Protein AF-0000000086381232 (afdb_homodimer)

Radius of gyration: 24.89 Å; Cα contacts (8 Å, |Δi|>4): 580; chains: 2; bounding box: 50×66×78 Å

Foldseek 3Di:
DVVVVVLLVLLVVLLVLLLVLLVLPVVPPDPPPQVQQDDDPCLVDCPPPDDVVLLVLLVVLVVLDDALVVFDQVQQQVLLVVDDPVVVVLLLQLLLLQLVLLVLLLCLLVVPVLVRGRRNSVNSSSVSLSVVSVRSNVNSLVVLVSNPPDPVSSVLSNVCLVNPVLSVVLSVQLVCLSPDPPDDPLNSLSSSLLCLRQLVSLSLVVLVVCVVVVHRRSSNVSSVSSSVSSSSSSVSSSVSVVVVCVVVVVVVVPDDPDDPDPVSVVVVVVSNVSSPVD/DVVVVVLLVLLVVLLVLLLVLLVLPVVPPDPPPQPQQDDDPCLVDCPPPDDVVLLVLLVVLVVLDDALVVFDQVQQQVLLVVDDPVVVVLLLQLLLLQLVLLVLLLCLLVPPVLVRGRRNSVNSSSVSLSVVSVRSNVNSLVVLVSNPPDPVVSVLSNVCLVNPVLSVVLSVQLVCLSPDPPDDPLNSLSSSLLCLRQLVSVSLVVLVVCVVVVHRRSSNVSSVSSSVSSSSSSVSSSVSVVVVCVVVVVVVVPDDPDDPDPVSVVVVVVSNVSSPVD

Organism: Laticauda laticaudata (NCBI:txid8630)

Structure (mmCIF, N/CA/C/O backbone):
data_AF-0000000086381232-model_v1
#
loop_
_entity.id
_entity.type
_entity.pdbx_description
1 polymer 'Ribonucleotide reductase regulatory TP53 inducible subunit M2B'
#
loop_
_atom_site.group_PDB
_atom_site.id
_atom_site.type_symbol
_atom_site.label_atom_id
_atom_site.label_alt_id
_atom_site.label_comp_id
_atom_site.label_asym_id
_atom_site.label_entity_id
_atom_site.label_seq_id
_atom_site.pdbx_PDB_ins_code
_atom_site.Cartn_x
_atom_site.Cartn_y
_atom_site.Cartn_z
_atom_site.occupancy
_atom_site.B_iso_or_equiv
_atom_site.auth_seq_id
_atom_site.auth_comp_id
_atom_site.auth_asym_id
_atom_site.auth_atom_id
_atom_site.pdbx_PDB_model_num
ATOM 1 N N . MET A 1 1 ? -17.844 -5.867 -26.781 1 26.2 1 MET A N 1
ATOM 2 C CA . MET A 1 1 ? -16.859 -6.289 -27.781 1 26.2 1 MET A CA 1
ATOM 3 C C . MET A 1 1 ? -15.734 -5.273 -27.906 1 26.2 1 MET A C 1
ATOM 5 O O . MET A 1 1 ? -14.57 -5.645 -28.109 1 26.2 1 MET A O 1
ATOM 9 N N . TYR A 1 2 ? -16.125 -3.996 -28 1 29.3 2 TYR A N 1
ATOM 10 C CA . TYR A 1 2 ? -15.188 -2.906 -28.25 1 29.3 2 TYR A CA 1
ATOM 11 C C . TYR A 1 2 ? -14.242 -2.719 -27.062 1 29.3 2 TYR A C 1
ATOM 13 O O . TYR A 1 2 ? -13.117 -2.24 -27.234 1 29.3 2 TYR A O 1
ATOM 21 N N . TYR A 1 3 ? -14.719 -2.941 -25.922 1 28.91 3 TYR A N 1
ATOM 22 C CA . TYR A 1 3 ? -13.938 -2.707 -24.719 1 28.91 3 TYR A CA 1
ATOM 23 C C . TYR A 1 3 ? -12.891 -3.801 -24.516 1 28.91 3 TYR A C 1
ATOM 25 O O . TYR A 1 3 ? -11.914 -3.613 -23.797 1 28.91 3 TYR A O 1
ATOM 33 N N . LYS A 1 4 ? -13.133 -5.012 -25.062 1 36.75 4 LYS A N 1
ATOM 34 C CA . LYS A 1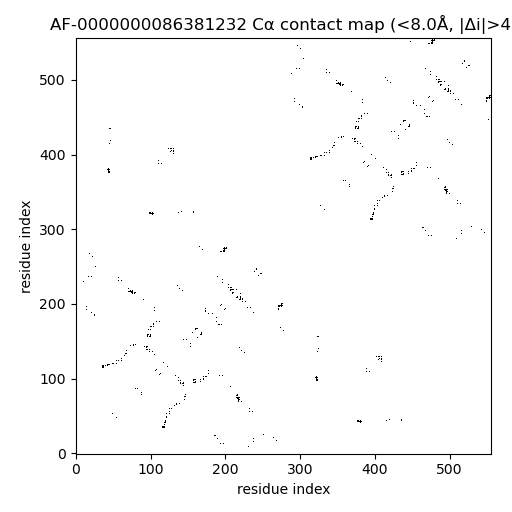 4 ? -12.297 -6.203 -24.953 1 36.75 4 LYS A CA 1
ATOM 35 C C . LYS A 1 4 ? -11.023 -6.062 -25.766 1 36.75 4 LYS A C 1
ATOM 37 O O . LYS A 1 4 ? -9.93 -6.406 -25.297 1 36.75 4 LYS A O 1
ATOM 42 N N . LYS A 1 5 ? -11.148 -5.781 -27.094 1 37.03 5 LYS A N 1
ATOM 43 C CA . LYS A 1 5 ? -10.062 -5.609 -28.047 1 37.03 5 LYS A CA 1
ATOM 44 C C . LYS A 1 5 ? -9.125 -4.484 -27.609 1 37.03 5 LYS A C 1
ATOM 46 O O . LYS A 1 5 ? -7.945 -4.477 -27.984 1 37.03 5 LYS A O 1
ATOM 51 N N . ALA A 1 6 ? -9.664 -3.59 -26.984 1 34.47 6 ALA A N 1
ATOM 52 C CA . ALA A 1 6 ? -8.898 -2.393 -26.641 1 34.47 6 ALA A CA 1
ATOM 53 C C . ALA A 1 6 ? -7.902 -2.682 -25.516 1 34.47 6 ALA A C 1
ATOM 55 O O . ALA A 1 6 ? -6.805 -2.115 -25.5 1 34.47 6 ALA A O 1
ATOM 56 N N . ARG A 1 7 ? -8.219 -3.613 -24.766 1 41.41 7 ARG A N 1
ATOM 57 C CA . ARG A 1 7 ? -7.363 -3.879 -23.609 1 41.41 7 ARG A CA 1
ATOM 58 C C . ARG A 1 7 ? -6.152 -4.719 -24.016 1 41.41 7 ARG A C 1
ATOM 60 O O . ARG A 1 7 ? -5.035 -4.461 -23.547 1 41.41 7 ARG A O 1
ATOM 67 N N . ALA A 1 8 ? -6.445 -5.746 -24.891 1 42.03 8 ALA A N 1
ATOM 68 C CA . ALA A 1 8 ? -5.309 -6.496 -25.422 1 42.03 8 ALA A CA 1
ATOM 69 C C . ALA A 1 8 ? -4.348 -5.582 -26.172 1 42.03 8 ALA A C 1
ATOM 71 O O . ALA A 1 8 ? -3.127 -5.742 -26.078 1 42.03 8 ALA A O 1
ATOM 72 N N . LYS A 1 9 ? -4.918 -4.637 -26.875 1 41.94 9 LYS A N 1
ATOM 73 C CA . LYS A 1 9 ? -4.129 -3.688 -27.656 1 41.94 9 LYS A CA 1
ATOM 74 C C . LYS A 1 9 ? -3.285 -2.797 -26.75 1 41.94 9 LYS A C 1
ATOM 76 O O . LYS A 1 9 ? -2.141 -2.475 -27.078 1 41.94 9 LYS A O 1
ATOM 81 N N . VAL A 1 10 ? -3.812 -2.586 -25.703 1 41.16 10 VAL A N 1
ATOM 82 C CA . VAL A 1 10 ? -3.064 -1.701 -24.812 1 41.16 10 VAL A CA 1
ATOM 83 C C . VAL A 1 10 ? -1.863 -2.445 -24.234 1 41.16 10 VAL A C 1
ATOM 85 O O . VAL A 1 10 ? -0.767 -1.889 -24.141 1 41.16 10 VAL A O 1
ATOM 88 N N . TYR A 1 11 ? -2.09 -3.693 -23.969 1 46.31 11 TYR A N 1
ATOM 89 C CA . TYR A 1 11 ? -0.969 -4.465 -23.438 1 46.31 11 TYR A CA 1
ATOM 90 C C . TYR A 1 11 ? 0.143 -4.586 -24.469 1 46.31 11 TYR A C 1
ATOM 92 O O . TYR A 1 11 ? 1.322 -4.422 -24.156 1 46.31 11 TYR A O 1
ATOM 100 N N . ILE A 1 12 ? -0.307 -4.906 -25.734 1 44.41 12 ILE A N 1
ATOM 101 C CA . ILE A 1 12 ? 0.681 -5.031 -26.797 1 44.41 12 ILE A CA 1
ATOM 102 C C . ILE A 1 12 ? 1.396 -3.699 -27 1 44.41 12 ILE A C 1
ATOM 104 O O . ILE A 1 12 ? 2.613 -3.664 -27.203 1 44.41 12 ILE A O 1
ATOM 108 N N . ARG A 1 13 ? 0.657 -2.742 -26.859 1 44.41 13 ARG A N 1
ATOM 109 C CA . ARG A 1 13 ? 1.272 -1.434 -27.047 1 44.41 13 ARG A CA 1
ATOM 110 C C . ARG A 1 13 ? 2.273 -1.127 -25.938 1 44.41 13 ARG A C 1
ATOM 112 O O . ARG A 1 13 ? 3.34 -0.564 -26.203 1 44.41 13 ARG A O 1
ATOM 119 N N . VAL A 1 14 ? 1.934 -1.546 -24.875 1 48.88 14 VAL A N 1
ATOM 120 C CA . VAL A 1 14 ? 2.828 -1.285 -23.75 1 48.88 14 VAL A CA 1
ATOM 121 C C . VAL A 1 14 ? 4.102 -2.113 -23.906 1 48.88 14 VAL A C 1
ATOM 123 O O . VAL A 1 14 ? 5.207 -1.617 -23.672 1 48.88 14 VAL A O 1
ATOM 126 N N . VAL A 1 15 ? 3.846 -3.318 -24.344 1 48.03 15 VAL A N 1
ATOM 127 C CA . VAL A 1 15 ? 4.996 -4.191 -24.562 1 48.03 15 VAL A CA 1
ATOM 128 C C . VAL A 1 15 ? 5.898 -3.602 -25.641 1 48.03 15 VAL A C 1
ATOM 130 O O . VAL A 1 15 ? 7.125 -3.58 -25.5 1 48.03 15 VAL A O 1
ATOM 133 N N . VAL A 1 16 ? 5.176 -3.125 -26.625 1 42.62 16 VAL A N 1
ATOM 134 C CA . VAL A 1 16 ? 5.918 -2.545 -27.734 1 42.62 16 VAL A CA 1
ATOM 135 C C . VAL A 1 16 ? 6.652 -1.29 -27.281 1 42.62 16 VAL A C 1
ATOM 137 O O . VAL A 1 16 ? 7.816 -1.081 -27.625 1 42.62 16 VAL A O 1
ATOM 140 N N . LEU A 1 17 ? 6.008 -0.563 -26.578 1 45.69 17 LEU A N 1
ATOM 141 C CA . LEU A 1 17 ? 6.621 0.667 -26.078 1 45.69 17 LEU A CA 1
ATOM 142 C C . LEU A 1 17 ? 7.781 0.358 -25.141 1 45.69 17 LEU A C 1
ATOM 144 O O . LEU A 1 17 ? 8.805 1.042 -25.172 1 45.69 17 LEU A O 1
ATOM 148 N N . LEU A 1 18 ? 7.547 -0.542 -24.391 1 50.38 18 LEU A N 1
ATOM 149 C CA . LEU A 1 18 ? 8.625 -0.96 -23.5 1 50.38 18 LEU A CA 1
ATOM 150 C C . LEU A 1 18 ? 9.836 -1.427 -24.297 1 50.38 18 LEU A C 1
ATOM 152 O O . LEU A 1 18 ? 10.977 -1.113 -23.938 1 50.38 18 LEU A O 1
ATOM 156 N N . LEU A 1 19 ? 9.477 -2.141 -25.297 1 45.72 19 LEU A N 1
ATOM 157 C CA . LEU A 1 19 ? 10.531 -2.662 -26.141 1 45.72 19 LEU A CA 1
ATOM 158 C C . LEU A 1 19 ? 11.281 -1.528 -26.844 1 45.72 19 LEU A C 1
ATOM 160 O O . LEU A 1 19 ? 12.508 -1.571 -26.969 1 45.72 19 LEU A O 1
ATOM 164 N N . LEU A 1 20 ? 10.547 -0.613 -27.094 1 43.09 20 LEU A N 1
ATOM 165 C CA . LEU A 1 20 ? 11.141 0.545 -27.75 1 43.09 20 LEU A CA 1
ATOM 166 C C . LEU A 1 20 ? 11.969 1.365 -26.766 1 43.09 20 LEU A C 1
ATOM 168 O O . LEU A 1 20 ? 13.023 1.894 -27.125 1 43.09 20 LEU A O 1
ATOM 172 N N . SER A 1 21 ? 11.531 1.406 -25.594 1 45.44 21 SER A N 1
ATOM 173 C CA . SER A 1 21 ? 12.227 2.184 -24.578 1 45.44 21 SER A CA 1
ATOM 174 C C . SER A 1 21 ? 13.516 1.494 -24.156 1 45.44 21 SER A C 1
ATOM 176 O O . SER A 1 21 ? 14.516 2.156 -23.859 1 45.44 21 SER A O 1
ATOM 178 N N . PHE A 1 22 ? 13.461 0.247 -24.016 1 45.16 22 PHE A N 1
ATOM 179 C CA . PHE A 1 22 ? 14.648 -0.513 -23.656 1 45.16 22 PHE A CA 1
ATOM 180 C C . PHE A 1 22 ? 15.781 -0.251 -24.641 1 45.16 22 PHE A C 1
ATOM 182 O O . PHE A 1 22 ? 16.953 -0.173 -24.25 1 45.16 22 PHE A O 1
ATOM 189 N N . SER A 1 23 ? 15.523 -0.19 -25.766 1 40.28 23 SER A N 1
ATOM 190 C CA . SER A 1 23 ? 16.531 0.127 -26.781 1 40.28 23 SER A CA 1
ATOM 191 C C . SER A 1 23 ? 17.172 1.488 -26.516 1 40.28 23 SER A C 1
ATOM 193 O O . SER A 1 23 ? 18.328 1.711 -26.859 1 40.28 23 SER A O 1
ATOM 195 N N . ALA A 1 24 ? 16.5 2.248 -25.844 1 40.91 24 ALA A N 1
ATOM 196 C CA . ALA A 1 24 ? 16.969 3.602 -25.562 1 40.91 24 ALA A CA 1
ATOM 197 C C . ALA A 1 24 ? 17.844 3.639 -24.312 1 40.91 24 ALA A C 1
ATOM 199 O O . ALA A 1 24 ? 18.672 4.527 -24.156 1 40.91 24 ALA A O 1
ATOM 200 N N . LEU A 1 25 ? 17.75 2.771 -23.438 1 40.91 25 LEU A N 1
ATOM 201 C CA . LEU A 1 25 ? 18.422 2.766 -22.156 1 40.91 25 LEU A CA 1
ATOM 202 C C . LEU A 1 25 ? 19.922 2.512 -22.328 1 40.91 25 LEU A C 1
ATOM 204 O O . LEU A 1 25 ? 20.734 2.961 -21.516 1 40.91 25 LEU A O 1
ATOM 208 N N . HIS A 1 26 ? 20.469 1.768 -23.141 1 37.25 26 HIS A N 1
ATOM 209 C CA . HIS A 1 26 ? 21.875 1.374 -23.125 1 37.25 26 HIS A CA 1
ATOM 210 C C . HIS A 1 26 ? 22.781 2.58 -23.328 1 37.25 26 HIS A C 1
ATOM 212 O O . HIS A 1 26 ? 24 2.461 -23.234 1 37.25 26 HIS A O 1
ATOM 218 N N . THR A 1 27 ? 22.406 3.602 -23.953 1 35.31 27 THR A N 1
ATOM 219 C CA . THR A 1 27 ? 23.406 4.656 -24.078 1 35.31 27 THR A CA 1
ATOM 220 C C . THR A 1 27 ? 23.484 5.488 -22.797 1 35.31 27 THR A C 1
ATOM 222 O O . THR A 1 27 ? 23.047 6.645 -22.781 1 35.31 27 THR A O 1
ATOM 225 N N . PHE A 1 28 ? 23.156 4.902 -21.766 1 36.25 28 PHE A N 1
ATOM 226 C CA . PHE A 1 28 ? 23.281 5.594 -20.484 1 36.25 28 PHE A CA 1
ATOM 227 C C . PHE A 1 28 ? 24.734 6 -20.234 1 36.25 28 PHE A C 1
ATOM 229 O O . PHE A 1 28 ? 25.578 5.156 -19.922 1 36.25 28 PHE A O 1
ATOM 236 N N . SER A 1 29 ? 25.266 6.91 -21.031 1 34.28 29 SER A N 1
ATOM 237 C CA . SER A 1 29 ? 26.547 7.461 -20.594 1 34.28 29 SER A CA 1
ATOM 238 C C . SER A 1 29 ? 26.547 7.734 -19.094 1 34.28 29 SER A C 1
ATOM 240 O O . SER A 1 29 ? 25.906 7.02 -18.328 1 34.28 29 SER A O 1
ATOM 242 N N . GLU A 1 30 ? 27.031 9.141 -18.797 1 36 30 GLU A N 1
ATOM 243 C CA . GLU A 1 30 ? 27.531 9.648 -17.531 1 36 30 GLU A CA 1
ATOM 244 C C . GLU A 1 30 ? 26.453 9.594 -16.438 1 36 30 GLU A C 1
ATOM 246 O O . GLU A 1 30 ? 25.281 9.867 -16.719 1 36 30 GLU A O 1
ATOM 251 N N . PRO A 1 31 ? 26.672 8.914 -15.305 1 38.03 31 PRO A N 1
ATOM 252 C CA . PRO A 1 31 ? 25.844 8.789 -14.102 1 38.03 31 PRO A CA 1
ATOM 253 C C . PRO A 1 31 ? 25.125 10.086 -13.742 1 38.03 31 PRO A C 1
ATOM 255 O O . PRO A 1 31 ? 25.703 10.961 -13.086 1 38.03 31 PRO A O 1
ATOM 258 N N . LYS A 1 32 ? 24.703 10.867 -14.688 1 39.59 32 LYS A N 1
ATOM 259 C CA . LYS A 1 32 ? 23.984 12.016 -14.117 1 39.59 32 LYS A CA 1
ATOM 260 C C . LYS A 1 32 ? 22.938 11.562 -13.109 1 39.59 32 LYS A C 1
ATOM 262 O O . LYS A 1 32 ? 22.328 10.508 -13.281 1 39.59 32 LYS A O 1
ATOM 267 N N . VAL A 1 33 ? 23.047 12.047 -11.984 1 45.72 33 VAL A N 1
ATOM 268 C CA . VAL A 1 33 ? 22.172 11.789 -10.836 1 45.72 33 VAL A CA 1
ATOM 269 C C . VAL A 1 33 ? 20.719 11.773 -11.281 1 45.72 33 VAL A C 1
ATOM 271 O O . VAL A 1 33 ? 20.234 12.742 -11.875 1 45.72 33 VAL A O 1
ATOM 274 N N . GLU A 1 34 ? 20.156 10.672 -11.594 1 54.16 34 GLU A N 1
ATOM 275 C CA . GLU A 1 34 ? 18.766 10.492 -11.961 1 54.16 34 GLU A CA 1
ATOM 276 C C . GLU A 1 34 ? 17.844 11.359 -11.102 1 54.16 34 GLU A C 1
ATOM 278 O O . GLU A 1 34 ? 17.906 11.297 -9.867 1 54.16 34 GLU A O 1
ATOM 283 N N . PRO A 1 35 ? 17.328 12.461 -11.688 1 48.72 35 PRO A N 1
ATOM 284 C CA . PRO A 1 35 ? 16.5 13.406 -10.93 1 48.72 35 PRO A CA 1
ATOM 285 C C . PRO A 1 35 ? 15.602 12.719 -9.906 1 48.72 35 PRO A C 1
ATOM 287 O O . PRO A 1 35 ? 15.336 13.281 -8.836 1 48.72 35 PRO A O 1
ATOM 290 N N . LEU A 1 36 ? 15.242 11.5 -10.195 1 53.53 36 LEU A N 1
ATOM 291 C CA . LEU A 1 36 ? 14.297 10.812 -9.328 1 53.53 36 LEU A CA 1
ATOM 292 C C . LEU A 1 36 ? 14.953 10.414 -8.016 1 53.53 36 LEU A C 1
ATOM 294 O O . LEU A 1 36 ? 14.266 10.141 -7.027 1 53.53 36 LEU A O 1
ATOM 298 N N . LEU A 1 37 ? 16.281 10.555 -8.109 1 56.38 37 LEU A N 1
ATOM 299 C CA . LEU A 1 37 ? 17.016 10.039 -6.957 1 56.38 37 LEU A CA 1
ATOM 300 C C . LEU A 1 37 ? 17.625 11.188 -6.145 1 56.38 37 LEU A C 1
ATOM 302 O O . LEU A 1 37 ? 18.203 10.961 -5.086 1 56.38 37 LEU A O 1
ATOM 306 N N . ARG A 1 38 ? 17.344 12.438 -6.59 1 54.09 38 ARG A N 1
ATOM 307 C CA . ARG A 1 38 ? 17.938 13.578 -5.898 1 54.09 38 ARG A CA 1
ATOM 308 C C . ARG A 1 38 ? 17.312 13.781 -4.527 1 54.09 38 ARG A C 1
ATOM 310 O O . ARG A 1 38 ? 16.094 13.672 -4.375 1 54.09 38 ARG A O 1
ATOM 317 N N . LYS A 1 39 ? 18.266 13.961 -3.541 1 60.78 39 LYS A N 1
ATOM 318 C CA . LYS A 1 39 ? 17.797 14.195 -2.18 1 60.78 39 LYS A CA 1
ATOM 319 C C . LYS A 1 39 ? 16.797 15.352 -2.135 1 60.78 39 LYS A C 1
ATOM 321 O O . LYS A 1 39 ? 17 16.391 -2.764 1 60.78 39 LYS A O 1
ATOM 326 N N . ASN A 1 40 ? 15.617 15.148 -1.729 1 62.5 40 ASN A N 1
ATOM 327 C CA . ASN A 1 40 ? 14.547 16.125 -1.562 1 62.5 40 ASN A CA 1
ATOM 328 C C . ASN A 1 40 ? 14.102 16.234 -0.105 1 62.5 40 ASN A C 1
ATOM 330 O O . ASN A 1 40 ? 13.352 15.383 0.384 1 62.5 40 ASN A O 1
ATOM 334 N N . PRO A 1 41 ? 14.734 17.234 0.523 1 62.19 41 PRO A N 1
ATOM 335 C CA . PRO A 1 41 ? 14.352 17.375 1.931 1 62.19 41 PRO A CA 1
ATOM 336 C C . PRO A 1 41 ? 12.852 17.562 2.119 1 62.19 41 PRO A C 1
ATOM 338 O O . PRO A 1 41 ? 12.336 17.391 3.227 1 62.19 41 PRO A O 1
ATOM 341 N N . HIS A 1 42 ? 12.211 17.891 1.059 1 64.19 42 HIS A N 1
ATOM 342 C CA . HIS A 1 42 ? 10.781 18.141 1.146 1 64.19 42 HIS A CA 1
ATOM 343 C C . HIS A 1 42 ? 9.977 16.922 0.733 1 64.19 42 HIS A C 1
ATOM 345 O O . HIS A 1 42 ? 8.781 17.031 0.43 1 64.19 42 HIS A O 1
ATOM 351 N N . ARG A 1 43 ? 10.648 15.875 0.783 1 60.59 43 ARG A N 1
ATOM 352 C CA . ARG A 1 43 ? 10.016 14.672 0.239 1 60.59 43 ARG A CA 1
ATOM 353 C C . ARG A 1 43 ? 8.961 14.125 1.195 1 60.59 43 ARG A C 1
ATOM 355 O O . ARG A 1 43 ? 8.203 13.227 0.84 1 60.59 43 ARG A O 1
ATOM 362 N N . PHE A 1 44 ? 8.867 14.789 2.281 1 68.62 44 PHE A N 1
ATOM 363 C CA . PHE A 1 44 ? 7.98 14.219 3.287 1 68.62 44 PHE A CA 1
ATOM 364 C C . PHE A 1 44 ? 6.582 14.812 3.182 1 68.62 44 PHE A C 1
ATOM 366 O O . PHE A 1 44 ? 5.652 14.359 3.85 1 68.62 44 PHE A O 1
ATOM 373 N N . VAL A 1 45 ? 6.547 15.789 2.268 1 77.31 45 VAL A N 1
ATOM 374 C CA . VAL A 1 45 ? 5.234 16.391 2.059 1 77.31 45 VAL A CA 1
ATOM 375 C C . VAL A 1 45 ? 4.82 16.234 0.599 1 77.31 45 VAL A C 1
ATOM 377 O O . VAL A 1 45 ? 5.652 16.328 -0.305 1 77.31 45 VAL A O 1
ATOM 380 N N . ILE A 1 46 ? 3.594 16.047 0.344 1 83.06 46 ILE A N 1
ATOM 381 C CA . ILE A 1 46 ? 3.119 15.688 -0.987 1 83.06 46 ILE A CA 1
ATOM 382 C C . ILE A 1 46 ? 2.883 16.953 -1.814 1 83.06 46 ILE A C 1
ATOM 384 O O . ILE A 1 46 ? 3.219 16.984 -3 1 83.06 46 ILE A O 1
ATOM 388 N N . PHE A 1 47 ? 2.383 17.969 -1.136 1 85.69 47 PHE A N 1
ATOM 389 C CA . PHE A 1 47 ? 2.088 19.172 -1.896 1 85.69 47 PHE A CA 1
ATOM 390 C C . PHE A 1 47 ? 3.229 20.172 -1.778 1 85.69 47 PHE A C 1
ATOM 392 O O . PHE A 1 47 ? 3.867 20.281 -0.728 1 85.69 47 PHE A O 1
ATOM 399 N N . PRO A 1 48 ? 3.49 20.875 -2.799 1 85.81 48 PRO A N 1
ATOM 400 C CA . PRO A 1 48 ? 2.768 20.906 -4.07 1 85.81 48 PRO A CA 1
ATOM 401 C C . PRO A 1 48 ? 3.18 19.781 -5.012 1 85.81 48 PRO A C 1
ATOM 403 O O . PRO A 1 48 ? 4.324 19.328 -4.969 1 85.81 48 PRO A O 1
ATOM 406 N N . ILE A 1 49 ? 2.232 19.453 -5.859 1 87.31 49 ILE A N 1
ATOM 407 C CA . ILE A 1 49 ? 2.5 18.422 -6.863 1 87.31 49 ILE A CA 1
ATOM 408 C C . ILE A 1 49 ? 3.451 18.969 -7.922 1 87.31 49 ILE A C 1
ATOM 410 O O . ILE A 1 49 ? 3.199 20.031 -8.508 1 87.31 49 ILE A O 1
ATOM 414 N N . GLN A 1 50 ? 4.496 18.25 -8.195 1 83.38 50 GLN A N 1
ATOM 415 C CA . GLN A 1 50 ? 5.512 18.672 -9.164 1 83.38 50 GLN A CA 1
ATOM 416 C C . GLN A 1 50 ? 5.348 17.922 -10.484 1 83.38 50 GLN A C 1
ATOM 418 O O . GLN A 1 50 ? 5.672 18.469 -11.547 1 83.38 50 GLN A O 1
ATOM 423 N N . TYR A 1 51 ? 4.906 16.734 -10.508 1 84.38 51 TYR A N 1
ATOM 424 C CA . TYR A 1 51 ? 4.719 15.891 -11.688 1 84.38 51 TYR A CA 1
ATOM 425 C C . TYR A 1 51 ? 3.262 15.469 -11.828 1 84.38 51 TYR A C 1
ATOM 427 O O . TYR A 1 51 ? 2.9 14.336 -11.492 1 84.38 51 TYR A O 1
ATOM 435 N N . PRO A 1 52 ? 2.453 16.297 -12.438 1 87.56 52 PRO A N 1
ATOM 436 C CA . PRO A 1 52 ? 1.006 16.078 -12.492 1 87.56 52 PRO A CA 1
ATOM 437 C C . PRO A 1 52 ? 0.64 14.789 -13.234 1 87.56 52 PRO A C 1
ATOM 439 O O . PRO A 1 52 ? -0.367 14.156 -12.906 1 87.56 52 PRO A O 1
ATOM 442 N N . ASP A 1 53 ? 1.452 14.414 -14.219 1 81.94 53 ASP A N 1
ATOM 443 C CA . ASP A 1 53 ? 1.144 13.203 -14.969 1 81.94 53 ASP A CA 1
ATOM 444 C C . ASP A 1 53 ? 1.302 11.961 -14.094 1 81.94 53 ASP A C 1
ATOM 446 O O . ASP A 1 53 ? 0.465 11.055 -14.133 1 81.94 53 ASP A O 1
ATOM 450 N N . ILE A 1 54 ? 2.371 11.938 -13.289 1 85.19 54 ILE A N 1
ATOM 451 C CA . ILE A 1 54 ? 2.586 10.82 -12.375 1 85.19 54 ILE A CA 1
ATOM 452 C C . ILE A 1 54 ? 1.488 10.797 -11.312 1 85.19 54 ILE A C 1
ATOM 454 O O . ILE A 1 54 ? 0.997 9.734 -10.938 1 85.19 54 ILE A O 1
ATOM 458 N N . TRP A 1 55 ? 1.144 11.953 -10.945 1 90.62 55 TRP A N 1
ATOM 459 C CA . TRP A 1 55 ? 0.086 12.055 -9.945 1 90.62 55 TRP A CA 1
ATOM 460 C C . TRP A 1 55 ? -1.23 11.508 -10.484 1 90.62 55 TRP A C 1
ATOM 462 O O . TRP A 1 55 ? -1.938 10.773 -9.789 1 90.62 55 TRP A O 1
ATOM 472 N N . LYS A 1 56 ? -1.543 11.844 -11.68 1 89.12 56 LYS A N 1
ATOM 473 C CA . LYS A 1 56 ? -2.754 11.344 -12.32 1 89.12 56 LYS A CA 1
ATOM 474 C C . LYS A 1 56 ? -2.746 9.82 -12.383 1 89.12 56 LYS A C 1
ATOM 476 O O . LYS A 1 56 ? -3.771 9.18 -12.148 1 89.12 56 LYS A O 1
ATOM 481 N N . MET A 1 57 ? -1.608 9.281 -12.719 1 86.62 57 MET A N 1
ATOM 482 C CA . MET A 1 57 ? -1.479 7.828 -12.781 1 86.62 57 MET A CA 1
ATOM 483 C C . MET A 1 57 ? -1.71 7.203 -11.406 1 86.62 57 MET A C 1
ATOM 485 O O . MET A 1 57 ? -2.379 6.176 -11.297 1 86.62 57 MET A O 1
ATOM 489 N N . TYR A 1 58 ? -1.141 7.863 -10.469 1 92.31 58 TYR A N 1
ATOM 490 C CA . TYR A 1 58 ? -1.332 7.398 -9.102 1 92.31 58 TYR A CA 1
ATOM 491 C C . TYR A 1 58 ? -2.809 7.395 -8.727 1 92.31 58 TYR A C 1
ATOM 493 O O . TYR A 1 58 ? -3.326 6.395 -8.219 1 92.31 58 TYR A O 1
ATOM 501 N N . LYS A 1 59 ? -3.461 8.445 -9.016 1 94.5 59 LYS A N 1
ATOM 502 C CA . LYS A 1 59 ? -4.867 8.586 -8.641 1 94.5 59 LYS A CA 1
ATOM 503 C C . LYS A 1 59 ? -5.734 7.59 -9.406 1 94.5 59 LYS A C 1
ATOM 505 O O . LYS A 1 59 ? -6.711 7.066 -8.867 1 94.5 59 LYS A O 1
ATOM 510 N N . GLN A 1 60 ? -5.43 7.324 -10.586 1 89.94 60 GLN A N 1
ATOM 511 C CA . GLN A 1 60 ? -6.152 6.324 -11.367 1 89.94 60 GLN A CA 1
ATOM 512 C C . GLN A 1 60 ? -5.957 4.926 -10.789 1 89.94 60 GLN A C 1
ATOM 514 O O . GLN A 1 60 ? -6.906 4.145 -10.711 1 89.94 60 GLN A O 1
ATOM 519 N N . ALA A 1 61 ? -4.742 4.621 -10.422 1 91.94 61 ALA A N 1
ATOM 520 C CA . ALA A 1 61 ? -4.461 3.334 -9.797 1 91.94 61 ALA A CA 1
ATOM 521 C C . ALA A 1 61 ? -5.223 3.18 -8.484 1 91.94 61 ALA A C 1
ATOM 523 O O . ALA A 1 61 ? -5.836 2.139 -8.234 1 91.94 61 ALA A O 1
ATOM 524 N N . GLN A 1 62 ? -5.18 4.227 -7.719 1 94.88 62 GLN A N 1
ATOM 525 C CA . GLN A 1 62 ? -5.855 4.219 -6.426 1 94.88 62 GLN A CA 1
ATOM 526 C C . GLN A 1 62 ? -7.355 3.992 -6.59 1 94.88 62 GLN A C 1
ATOM 528 O O . GLN A 1 62 ? -7.965 3.256 -5.812 1 94.88 62 GLN A O 1
ATOM 533 N N . ALA A 1 63 ? -7.961 4.574 -7.594 1 92.94 63 ALA A N 1
ATOM 534 C CA . ALA A 1 63 ? -9.398 4.488 -7.84 1 92.94 63 ALA A CA 1
ATOM 535 C C . ALA A 1 63 ? -9.797 3.086 -8.289 1 92.94 63 ALA A C 1
ATOM 537 O O . ALA A 1 63 ? -10.969 2.723 -8.25 1 92.94 63 ALA A O 1
ATOM 538 N N . SER A 1 64 ? -8.828 2.312 -8.688 1 90.31 64 SER A N 1
ATOM 539 C CA . SER A 1 64 ? -9.109 0.975 -9.195 1 90.31 64 SER A CA 1
ATOM 540 C C . SER A 1 64 ? -8.844 -0.09 -8.141 1 90.31 64 SER A C 1
ATOM 542 O O . SER A 1 64 ? -8.742 -1.277 -8.453 1 90.31 64 SER A O 1
ATOM 544 N N . PHE A 1 65 ? -8.734 0.35 -6.93 1 95.12 65 PHE A N 1
ATOM 545 C CA . PHE A 1 65 ? -8.469 -0.574 -5.832 1 95.12 65 PHE A CA 1
ATOM 546 C C . PHE A 1 65 ? -9.523 -1.674 -5.785 1 95.12 65 PHE A C 1
ATOM 548 O O . PHE A 1 65 ? -10.703 -1.417 -6.012 1 95.12 65 PHE A O 1
ATOM 555 N N . TRP A 1 66 ? -9.133 -2.895 -5.562 1 96.69 66 TRP A N 1
ATOM 556 C CA . TRP A 1 66 ? -10.016 -4.043 -5.398 1 96.69 66 TRP A CA 1
ATOM 557 C C . TRP A 1 66 ? -9.438 -5.039 -4.402 1 96.69 66 TRP A C 1
ATOM 559 O O . TRP A 1 66 ? -8.273 -4.926 -4.004 1 96.69 66 TRP A O 1
ATOM 569 N N . THR A 1 67 ? -10.266 -5.906 -3.84 1 96.88 67 THR A N 1
ATOM 570 C CA . THR A 1 67 ? -9.852 -6.977 -2.941 1 96.88 67 THR A CA 1
ATOM 571 C C . THR A 1 67 ? -10.359 -8.328 -3.441 1 96.88 67 THR A C 1
ATOM 573 O O . THR A 1 67 ? -11.195 -8.383 -4.348 1 96.88 67 THR A O 1
ATOM 576 N N . VAL A 1 68 ? -9.82 -9.391 -2.893 1 97.38 68 VAL A N 1
ATOM 577 C CA . VAL A 1 68 ? -10.125 -10.734 -3.381 1 97.38 68 VAL A CA 1
ATOM 578 C C . VAL A 1 68 ? -11.586 -11.07 -3.086 1 97.38 68 VAL A C 1
ATOM 580 O O . VAL A 1 68 ? -12.188 -11.906 -3.764 1 97.38 68 VAL A O 1
ATOM 583 N N . GLU A 1 69 ? -12.188 -10.406 -2.105 1 95.25 69 GLU A N 1
ATOM 584 C CA . GLU A 1 69 ? -13.57 -10.664 -1.712 1 95.25 69 GLU A CA 1
ATOM 585 C C . GLU A 1 69 ? -14.547 -10.273 -2.82 1 95.25 69 GLU A C 1
ATOM 587 O O . GLU A 1 69 ? -15.695 -10.711 -2.826 1 95.25 69 GLU A O 1
ATOM 592 N N . GLU A 1 70 ? -14.102 -9.469 -3.752 1 95.62 70 GLU A N 1
ATOM 593 C CA . GLU A 1 70 ? -14.938 -9.023 -4.859 1 95.62 70 GLU A CA 1
ATOM 594 C C . GLU A 1 70 ? -15.031 -10.094 -5.945 1 95.62 70 GLU A C 1
ATOM 596 O O . GLU A 1 70 ? -15.844 -9.984 -6.863 1 95.62 70 GLU A O 1
ATOM 601 N N . VAL A 1 71 ? -14.258 -11.172 -5.898 1 97.31 71 VAL A N 1
ATOM 602 C CA . VAL A 1 71 ? -14.211 -12.219 -6.91 1 97.31 71 VAL A CA 1
ATOM 603 C C . VAL A 1 71 ? -14.961 -13.453 -6.41 1 97.31 71 VAL A C 1
ATOM 605 O O . VAL A 1 71 ? -14.57 -14.062 -5.414 1 97.31 71 VAL A O 1
ATOM 608 N N . ASP A 1 72 ? -15.992 -13.82 -7.09 1 97.25 72 ASP A N 1
ATOM 609 C CA . ASP A 1 72 ? -16.766 -15.008 -6.762 1 97.25 72 ASP A CA 1
ATOM 610 C C . ASP A 1 72 ? -16.219 -16.234 -7.48 1 97.25 72 ASP A C 1
ATOM 612 O O . ASP A 1 72 ? -16.203 -16.281 -8.711 1 97.25 72 ASP A O 1
ATOM 616 N N . LEU A 1 73 ? -15.844 -17.25 -6.711 1 97.25 73 LEU A N 1
ATOM 617 C CA . LEU A 1 73 ? -15.234 -18.438 -7.297 1 97.25 73 LEU A CA 1
ATOM 618 C C . LEU A 1 73 ? -16.188 -19.625 -7.27 1 97.25 73 LEU A C 1
ATOM 620 O O . LEU A 1 73 ? -15.82 -20.734 -7.637 1 97.25 73 LEU A O 1
ATOM 624 N N . SER A 1 74 ? -17.422 -19.375 -6.922 1 95.88 74 SER A N 1
ATOM 625 C CA . SER A 1 74 ? -18.375 -20.469 -6.754 1 95.88 74 SER A CA 1
ATOM 626 C C . SER A 1 74 ? -18.594 -21.219 -8.062 1 95.88 74 SER A C 1
ATOM 628 O O . SER A 1 74 ? -18.562 -22.453 -8.086 1 95.88 74 SER A O 1
ATOM 630 N N . LYS A 1 75 ? -18.797 -20.578 -9.109 1 96.44 75 LYS A N 1
ATOM 631 C CA . LYS A 1 75 ? -19.016 -21.219 -10.414 1 96.44 75 LYS A CA 1
ATOM 632 C C . LYS A 1 75 ? -17.719 -21.844 -10.938 1 96.44 75 LYS A C 1
ATOM 634 O O . LYS A 1 75 ? -17.766 -22.797 -11.711 1 96.44 75 LYS A O 1
ATOM 639 N N . ASP A 1 76 ? -16.594 -21.297 -10.562 1 97.88 76 ASP A N 1
ATOM 640 C CA . ASP A 1 76 ? -15.312 -21.797 -11.023 1 97.88 76 ASP A CA 1
ATOM 641 C C . ASP A 1 76 ? -15.094 -23.25 -10.578 1 97.88 76 ASP A C 1
ATOM 643 O O . ASP A 1 76 ? -14.492 -24.047 -11.305 1 97.88 76 ASP A O 1
ATOM 647 N N . VAL A 1 77 ? -15.531 -23.516 -9.398 1 96.62 77 VAL A N 1
ATOM 648 C CA . VAL A 1 77 ? -15.352 -24.875 -8.875 1 96.62 77 VAL A CA 1
ATOM 649 C C . VAL A 1 77 ? -16.078 -25.875 -9.766 1 96.62 77 VAL A C 1
ATOM 651 O O . VAL A 1 77 ? -15.547 -26.953 -10.055 1 96.62 77 VAL A O 1
ATOM 654 N N . ILE A 1 78 ? -17.234 -25.516 -10.188 1 96.5 78 ILE A N 1
ATOM 655 C CA . ILE A 1 78 ? -18.016 -26.375 -11.062 1 96.5 78 ILE A CA 1
ATOM 656 C C . ILE A 1 78 ? -17.297 -26.531 -12.406 1 96.5 78 ILE A C 1
ATOM 658 O O . ILE A 1 78 ? -17.125 -27.656 -12.906 1 96.5 78 ILE A O 1
ATOM 662 N N . HIS A 1 79 ? -16.875 -25.438 -12.961 1 97.06 79 HIS A N 1
ATOM 663 C CA . HIS A 1 79 ? -16.156 -25.484 -14.234 1 97.06 79 HIS A CA 1
ATOM 664 C C . HIS A 1 79 ? -14.867 -26.297 -14.117 1 97.06 79 HIS A C 1
ATOM 666 O O . HIS A 1 79 ? -14.547 -27.094 -15 1 97.06 79 HIS A O 1
ATOM 672 N N . TRP A 1 80 ? -14.117 -26.078 -13.055 1 97.19 80 TRP A N 1
ATOM 673 C CA . TRP A 1 80 ? -12.836 -26.75 -12.82 1 97.19 80 TRP A CA 1
ATOM 674 C C . TRP A 1 80 ? -12.992 -28.266 -12.852 1 97.19 80 TRP A C 1
ATOM 676 O O . TRP A 1 80 ? -12.195 -28.969 -13.477 1 97.19 80 TRP A O 1
ATOM 686 N N . ASN A 1 81 ? -14.055 -28.719 -12.25 1 96.12 81 ASN A N 1
ATOM 687 C CA . ASN A 1 81 ? -14.289 -30.156 -12.172 1 96.12 81 ASN A CA 1
ATOM 688 C C . ASN A 1 81 ? -14.602 -30.734 -13.547 1 96.12 81 ASN A C 1
ATOM 690 O O . ASN A 1 81 ? -14.406 -31.938 -13.766 1 96.12 81 ASN A O 1
ATOM 694 N N . ASN A 1 82 ? -15.008 -29.891 -14.438 1 95.69 82 ASN A N 1
ATOM 695 C CA . ASN A 1 82 ? -15.406 -30.375 -15.75 1 95.69 82 ASN A CA 1
ATOM 696 C C . ASN A 1 82 ? -14.32 -30.141 -16.797 1 95.69 82 ASN A C 1
ATOM 698 O O . ASN A 1 82 ? -14.461 -30.547 -17.953 1 95.69 82 ASN A O 1
ATOM 702 N N . LEU A 1 83 ? -13.242 -29.516 -16.406 1 94.75 83 LEU A N 1
ATOM 703 C CA . LEU A 1 83 ? -12.148 -29.266 -17.328 1 94.75 83 LEU A CA 1
ATOM 704 C C . LEU A 1 83 ? -11.391 -30.562 -17.641 1 94.75 83 LEU A C 1
ATOM 706 O O . LEU A 1 83 ? -11.375 -31.484 -16.828 1 94.75 83 LEU A O 1
ATOM 710 N N . LYS A 1 84 ? -10.773 -30.547 -18.828 1 92.81 84 LYS A N 1
ATOM 711 C CA . LYS A 1 84 ? -9.883 -31.641 -19.188 1 92.81 84 LYS A CA 1
ATOM 712 C C . LYS A 1 84 ? -8.609 -31.609 -18.359 1 92.81 84 LYS A C 1
ATOM 714 O O . LYS A 1 84 ? -8.18 -30.547 -17.922 1 92.81 84 LYS A O 1
ATOM 719 N N . PRO A 1 85 ? -7.98 -32.781 -18.172 1 92.44 85 PRO A N 1
ATOM 720 C CA . PRO A 1 85 ? -6.754 -32.844 -17.375 1 92.44 85 PRO A CA 1
ATOM 721 C C . PRO A 1 85 ? -5.66 -31.922 -17.906 1 92.44 85 PRO A C 1
ATOM 723 O O . PRO A 1 85 ? -4.926 -31.297 -17.141 1 92.44 85 PRO A O 1
ATOM 726 N N . GLU A 1 86 ? -5.621 -31.781 -19.203 1 89.94 86 GLU A N 1
ATOM 727 C CA . GLU A 1 86 ? -4.605 -30.938 -19.812 1 89.94 86 GLU A CA 1
ATOM 728 C C . GLU A 1 86 ? -4.867 -29.469 -19.516 1 89.94 86 GLU A C 1
ATOM 730 O O . GLU A 1 86 ? -3.93 -28.688 -19.312 1 89.94 86 GLU A O 1
ATOM 735 N N . GLU A 1 87 ? -6.148 -29.078 -19.422 1 90 87 GLU A N 1
ATOM 736 C CA . GLU A 1 87 ? -6.516 -27.703 -19.109 1 90 87 GLU A CA 1
ATOM 737 C C . GLU A 1 87 ? -6.215 -27.375 -17.656 1 90 87 GLU A C 1
ATOM 739 O O . GLU A 1 87 ? -5.719 -26.297 -17.344 1 90 87 GLU A O 1
ATOM 744 N N . LYS A 1 88 ? -6.492 -28.359 -16.828 1 93.12 88 LYS A N 1
ATOM 745 C CA . LYS A 1 88 ? -6.188 -28.188 -15.406 1 93.12 88 LYS A CA 1
ATOM 746 C C . LYS A 1 88 ? -4.688 -28.031 -15.18 1 93.12 88 LYS A C 1
ATOM 748 O O . LYS A 1 88 ? -4.266 -27.172 -14.391 1 93.12 88 LYS A O 1
ATOM 753 N N . TYR A 1 89 ? -3.988 -28.859 -15.891 1 90.25 89 TYR A N 1
ATOM 754 C CA . TYR A 1 89 ? -2.533 -28.781 -15.805 1 90.25 89 TYR A CA 1
ATOM 755 C C . TYR A 1 89 ? -2.029 -27.422 -16.25 1 90.25 89 TYR A C 1
ATOM 757 O O . TYR A 1 89 ? -1.207 -26.797 -15.578 1 90.25 89 TYR A O 1
ATOM 765 N N . PHE A 1 90 ? -2.555 -27.016 -17.328 1 88.06 90 PHE A N 1
ATOM 766 C CA . PHE A 1 90 ? -2.152 -25.75 -17.906 1 88.06 90 PHE A CA 1
ATOM 767 C C . PHE A 1 90 ? -2.451 -24.594 -16.953 1 88.06 90 PHE A C 1
ATOM 769 O O . PHE A 1 90 ? -1.568 -23.797 -16.641 1 88.06 90 PHE A O 1
ATOM 776 N N . ILE A 1 91 ? -3.643 -24.5 -16.438 1 91.62 91 ILE A N 1
ATOM 777 C CA . ILE A 1 91 ? -4.078 -23.406 -15.562 1 91.62 91 ILE A CA 1
ATOM 778 C C . ILE A 1 91 ? -3.283 -23.438 -14.258 1 91.62 91 ILE A C 1
ATOM 780 O O . ILE A 1 91 ? -2.826 -22.406 -13.773 1 91.62 91 ILE A O 1
ATOM 784 N N . SER A 1 92 ? -3.111 -24.609 -13.766 1 91.94 92 SER A N 1
ATOM 785 C CA . SER A 1 92 ? -2.395 -24.766 -12.5 1 91.94 92 SER A CA 1
ATOM 786 C C . SER A 1 92 ? -0.963 -24.25 -12.617 1 91.94 92 SER A C 1
ATOM 788 O O . SER A 1 92 ? -0.46 -23.594 -11.703 1 91.94 92 SER A O 1
ATOM 790 N N . HIS A 1 93 ? -0.345 -24.5 -13.711 1 87.5 93 HIS A N 1
ATOM 791 C CA . HIS A 1 93 ? 1.041 -24.078 -13.891 1 87.5 93 HIS A CA 1
ATOM 792 C C . HIS A 1 93 ? 1.142 -22.578 -14.125 1 87.5 93 HIS A C 1
ATOM 794 O O . HIS A 1 93 ? 2.094 -21.938 -13.672 1 87.5 93 HIS A O 1
ATOM 800 N N . ILE A 1 94 ? 0.191 -22.047 -14.781 1 88.69 94 ILE A N 1
ATOM 801 C CA . ILE A 1 94 ? 0.141 -20.594 -14.969 1 88.69 94 ILE A CA 1
ATOM 802 C C . ILE A 1 94 ? -0.045 -19.906 -13.617 1 88.69 94 ILE A C 1
ATOM 804 O O . ILE A 1 94 ? 0.628 -18.922 -13.32 1 88.69 94 ILE A O 1
ATOM 808 N N . LEU A 1 95 ? -0.95 -20.469 -12.852 1 92.56 95 LEU A N 1
ATOM 809 C CA . LEU A 1 95 ? -1.222 -19.891 -11.539 1 92.56 95 LEU A CA 1
ATOM 810 C C . LEU A 1 95 ? 0.006 -19.984 -10.633 1 92.56 95 LEU A C 1
ATOM 812 O O . LEU A 1 95 ? 0.297 -19.062 -9.875 1 92.56 95 LEU A O 1
ATOM 816 N N . ALA A 1 96 ? 0.691 -21.047 -10.758 1 88.94 96 ALA A N 1
ATOM 817 C CA . ALA A 1 96 ? 1.916 -21.219 -9.984 1 88.94 96 ALA A CA 1
ATOM 818 C C . ALA A 1 96 ? 2.967 -20.188 -10.375 1 88.94 96 ALA A C 1
ATOM 820 O O . ALA A 1 96 ? 3.646 -19.625 -9.516 1 88.94 96 ALA A O 1
ATOM 821 N N . PHE A 1 97 ? 3.084 -20.016 -11.602 1 86.69 97 PHE A N 1
ATOM 822 C CA . PHE A 1 97 ? 4 -19.016 -12.133 1 86.69 97 PHE A CA 1
ATOM 823 C C . PHE A 1 97 ? 3.643 -17.625 -11.609 1 86.69 97 PHE A C 1
ATOM 825 O O . PHE A 1 97 ? 4.52 -16.891 -11.172 1 86.69 97 PHE A O 1
ATOM 832 N N . PHE A 1 98 ? 2.396 -17.266 -11.672 1 89.25 98 PHE A N 1
ATOM 833 C CA . PHE A 1 98 ? 1.938 -15.961 -11.195 1 89.25 98 PHE A CA 1
ATOM 834 C C . PHE A 1 98 ? 2.229 -15.797 -9.711 1 89.25 98 PHE A C 1
ATOM 836 O O . PHE A 1 98 ? 2.736 -14.758 -9.281 1 89.25 98 PHE A O 1
ATOM 843 N N . ALA A 1 99 ? 1.882 -16.766 -8.977 1 88.12 99 ALA A N 1
ATOM 844 C CA . ALA A 1 99 ? 2.029 -16.688 -7.527 1 88.12 99 ALA A CA 1
ATOM 845 C C . ALA A 1 99 ? 3.488 -16.469 -7.133 1 88.12 99 ALA A C 1
ATOM 847 O O . ALA A 1 99 ? 3.783 -15.672 -6.246 1 88.12 99 ALA A O 1
ATOM 848 N N . ALA A 1 100 ? 4.367 -17.094 -7.773 1 83.38 100 ALA A N 1
ATOM 849 C CA . ALA A 1 100 ? 5.793 -16.984 -7.477 1 83.38 100 ALA A CA 1
ATOM 850 C C . ALA A 1 100 ? 6.352 -15.648 -7.953 1 83.38 100 ALA A C 1
ATOM 852 O O . ALA A 1 100 ? 7.109 -14.992 -7.234 1 83.38 100 ALA A O 1
ATOM 853 N N . SER A 1 101 ? 5.957 -15.219 -9.109 1 82.56 101 SER A N 1
ATOM 854 C CA . SER A 1 101 ? 6.504 -14.031 -9.758 1 82.56 101 SER A CA 1
ATOM 855 C C . SER A 1 101 ? 6.066 -12.758 -9.031 1 82.56 101 SER A C 1
ATOM 857 O O . SER A 1 101 ? 6.852 -11.82 -8.898 1 82.56 101 SER A O 1
ATOM 859 N N . ASP A 1 102 ? 4.867 -12.758 -8.578 1 86.75 102 ASP A N 1
ATOM 860 C CA . ASP A 1 102 ? 4.363 -11.578 -7.891 1 86.75 102 ASP A CA 1
ATOM 861 C C . ASP A 1 102 ? 5.133 -11.32 -6.598 1 86.75 102 ASP A C 1
ATOM 863 O O . ASP A 1 102 ? 5.332 -10.172 -6.203 1 86.75 102 ASP A O 1
ATOM 867 N N . GLY A 1 103 ? 5.5 -12.352 -5.98 1 81.94 103 GLY A N 1
ATOM 868 C CA . GLY A 1 103 ? 6.336 -12.203 -4.801 1 81.94 103 GLY A CA 1
ATOM 869 C C . GLY A 1 103 ? 7.668 -11.539 -5.098 1 81.94 103 GLY A C 1
ATOM 870 O O . GLY A 1 103 ? 8.125 -10.688 -4.336 1 81.94 103 GLY A O 1
ATOM 871 N N . ILE A 1 104 ? 8.227 -11.891 -6.168 1 82.12 104 ILE A N 1
ATOM 872 C CA . ILE A 1 104 ? 9.516 -11.344 -6.578 1 82.12 104 ILE A CA 1
ATOM 873 C C . ILE A 1 104 ? 9.359 -9.875 -6.949 1 82.12 104 ILE A C 1
ATOM 875 O O . ILE A 1 104 ? 10.203 -9.047 -6.598 1 82.12 104 ILE A O 1
ATOM 879 N N . VAL A 1 105 ? 8.305 -9.609 -7.637 1 83.12 105 VAL A N 1
ATOM 880 C CA . VAL A 1 105 ? 8.016 -8.227 -8.031 1 83.12 105 VAL A CA 1
ATOM 881 C C . VAL A 1 105 ? 7.898 -7.352 -6.785 1 83.12 105 VAL A C 1
ATOM 883 O O . VAL A 1 105 ? 8.492 -6.273 -6.719 1 83.12 105 VAL A O 1
ATOM 886 N N . ASN A 1 106 ? 7.184 -7.828 -5.871 1 86.81 106 ASN A N 1
ATOM 887 C CA . ASN A 1 106 ? 6.957 -7.047 -4.66 1 86.81 106 ASN A CA 1
ATOM 888 C C . ASN A 1 106 ? 8.25 -6.852 -3.871 1 86.81 106 ASN A C 1
ATOM 890 O O . ASN A 1 106 ? 8.461 -5.797 -3.275 1 86.81 106 ASN A O 1
ATOM 894 N N . GLU A 1 107 ? 9.078 -7.816 -3.926 1 82.38 107 GLU A N 1
ATOM 895 C CA . GLU A 1 107 ? 10.375 -7.695 -3.275 1 82.38 107 GLU A CA 1
ATOM 896 C C . GLU A 1 107 ? 11.195 -6.566 -3.889 1 82.38 107 GLU A C 1
ATOM 898 O O . GLU A 1 107 ? 11.852 -5.805 -3.17 1 82.38 107 GLU A O 1
ATOM 903 N N . ASN A 1 108 ? 11.125 -6.516 -5.117 1 83.38 108 ASN A N 1
ATOM 904 C CA . ASN A 1 108 ? 11.844 -5.457 -5.824 1 83.38 108 ASN A CA 1
ATOM 905 C C . ASN A 1 108 ? 11.273 -4.082 -5.504 1 83.38 108 ASN A C 1
ATOM 907 O O . ASN A 1 108 ? 12.016 -3.125 -5.301 1 83.38 108 ASN A O 1
ATOM 911 N N . LEU A 1 109 ? 10.016 -4 -5.465 1 86.25 109 LEU A N 1
ATOM 912 C CA . LEU A 1 109 ? 9.344 -2.736 -5.188 1 86.25 109 LEU A CA 1
ATOM 913 C C . LEU A 1 109 ? 9.695 -2.229 -3.791 1 86.25 109 LEU A C 1
ATOM 915 O O . LEU A 1 109 ? 10.086 -1.07 -3.629 1 86.25 109 LEU A O 1
ATOM 919 N N . VAL A 1 110 ? 9.609 -3.084 -2.848 1 83.81 110 VAL A N 1
ATOM 920 C CA . VAL A 1 110 ? 9.812 -2.711 -1.451 1 83.81 110 VAL A CA 1
ATOM 921 C C . VAL A 1 110 ? 11.305 -2.512 -1.183 1 83.81 110 VAL A C 1
ATOM 923 O O . VAL A 1 110 ? 11.695 -1.552 -0.517 1 83.81 110 VAL A O 1
ATOM 926 N N . GLY A 1 111 ? 12.133 -3.293 -1.734 1 80.38 111 GLY A N 1
ATOM 927 C CA . GLY A 1 111 ? 13.539 -3.348 -1.367 1 80.38 111 GLY A CA 1
ATOM 928 C C . GLY A 1 111 ? 14.406 -2.377 -2.152 1 80.38 111 GLY A C 1
ATOM 929 O O . GLY A 1 111 ? 15.484 -1.99 -1.701 1 80.38 111 GLY A O 1
ATOM 930 N N . ARG A 1 112 ? 13.875 -1.96 -3.293 1 82.62 112 ARG A N 1
ATOM 931 C CA . ARG A 1 112 ? 14.773 -1.178 -4.133 1 82.62 112 ARG A CA 1
ATOM 932 C C . ARG A 1 112 ? 14.102 0.094 -4.629 1 82.62 112 ARG A C 1
ATOM 934 O O . ARG A 1 112 ? 14.438 1.195 -4.188 1 82.62 112 ARG A O 1
ATOM 941 N N . PHE A 1 113 ? 13.094 -0.007 -5.383 1 79.94 113 PHE A N 1
ATOM 942 C CA . PHE A 1 113 ? 12.523 1.135 -6.086 1 79.94 113 PHE A CA 1
ATOM 943 C C . PHE A 1 113 ? 11.977 2.156 -5.098 1 79.94 113 PHE A C 1
ATOM 945 O O . PHE A 1 113 ? 12.25 3.352 -5.215 1 79.94 113 PHE A O 1
ATOM 952 N N . SER A 1 114 ? 11.242 1.674 -4.188 1 83.5 114 SER A N 1
ATOM 953 C CA . SER A 1 114 ? 10.594 2.584 -3.246 1 83.5 114 SER A CA 1
ATOM 954 C C . SER A 1 114 ? 11.617 3.287 -2.363 1 83.5 114 SER A C 1
ATOM 956 O O . SER A 1 114 ? 11.352 4.367 -1.832 1 83.5 114 SER A O 1
ATOM 958 N N . GLN A 1 115 ? 12.734 2.723 -2.25 1 79.19 115 GLN A N 1
ATOM 959 C CA . GLN A 1 115 ? 13.781 3.312 -1.418 1 79.19 115 GLN A CA 1
ATOM 960 C C . GLN A 1 115 ? 14.562 4.375 -2.186 1 79.19 115 GLN A C 1
ATOM 962 O O . GLN A 1 115 ? 15.039 5.344 -1.599 1 79.19 115 GLN A O 1
ATOM 967 N N . GLU A 1 116 ? 14.594 4.203 -3.432 1 78.19 116 GLU A N 1
ATOM 968 C CA . GLU A 1 116 ? 15.461 5.055 -4.234 1 78.19 116 GLU A CA 1
ATOM 969 C C . GLU A 1 116 ? 14.711 6.258 -4.785 1 78.19 116 GLU A C 1
ATOM 971 O O . GLU A 1 116 ? 15.289 7.328 -4.973 1 78.19 116 GLU A O 1
ATOM 976 N N . VAL A 1 117 ? 13.516 6.082 -4.992 1 80.44 117 VAL A N 1
ATOM 977 C CA . VAL A 1 117 ? 12.719 7.137 -5.605 1 80.44 117 VAL A CA 1
ATOM 978 C C . VAL A 1 117 ? 12.516 8.273 -4.609 1 80.44 117 VAL A C 1
ATOM 980 O O . VAL A 1 117 ? 12.195 8.039 -3.441 1 80.44 117 VAL A O 1
ATOM 983 N N . GLN A 1 118 ? 12.695 9.531 -5.121 1 77.31 118 GLN A N 1
ATOM 984 C CA . GLN A 1 118 ? 12.625 10.68 -4.227 1 77.31 118 GLN A CA 1
ATOM 985 C C . GLN A 1 118 ? 11.414 11.547 -4.539 1 77.31 118 GLN A C 1
ATOM 987 O O . GLN A 1 118 ? 11.023 12.383 -3.725 1 77.31 118 GLN A O 1
ATOM 992 N N . ILE A 1 119 ? 10.859 11.352 -5.66 1 80.38 119 ILE A N 1
ATOM 993 C CA . ILE A 1 119 ? 9.703 12.141 -6.066 1 80.38 119 ILE A CA 1
ATOM 994 C C . ILE A 1 119 ? 8.461 11.648 -5.328 1 80.38 119 ILE A C 1
ATOM 996 O O . ILE A 1 119 ? 8.133 10.461 -5.367 1 80.38 119 ILE A O 1
ATOM 1000 N N . ALA A 1 120 ? 7.781 12.602 -4.723 1 84.81 120 ALA A N 1
ATOM 1001 C CA . ALA A 1 120 ? 6.66 12.266 -3.848 1 84.81 120 ALA A CA 1
ATOM 1002 C C . ALA A 1 120 ? 5.559 11.547 -4.617 1 84.81 120 ALA A C 1
ATOM 1004 O O . ALA A 1 120 ? 4.98 10.578 -4.125 1 84.81 120 ALA A O 1
ATOM 1005 N N . GLU A 1 121 ? 5.262 12.008 -5.824 1 86.56 121 GLU A N 1
ATOM 1006 C CA . GLU A 1 121 ? 4.199 11.422 -6.633 1 86.56 121 GLU A CA 1
ATOM 1007 C C . GLU A 1 121 ? 4.504 9.969 -6.977 1 86.56 121 GLU A C 1
ATOM 1009 O O . GLU A 1 121 ? 3.625 9.102 -6.895 1 86.56 121 GLU A O 1
ATOM 1014 N N . ALA A 1 122 ? 5.73 9.719 -7.305 1 86.31 122 ALA A N 1
ATOM 1015 C CA . ALA A 1 122 ? 6.141 8.359 -7.637 1 86.31 122 ALA A CA 1
ATOM 1016 C C . ALA A 1 122 ? 6.125 7.465 -6.402 1 86.31 122 ALA A C 1
ATOM 1018 O O . ALA A 1 122 ? 5.785 6.285 -6.484 1 86.31 122 ALA A O 1
ATOM 1019 N N . ARG A 1 123 ? 6.457 8.031 -5.328 1 88.56 123 ARG A N 1
ATOM 1020 C CA . ARG A 1 123 ? 6.441 7.277 -4.082 1 88.56 123 ARG A CA 1
ATOM 1021 C C . ARG A 1 123 ? 5.023 6.848 -3.719 1 88.56 123 ARG A C 1
ATOM 1023 O O . ARG A 1 123 ? 4.812 5.73 -3.25 1 88.56 123 ARG A O 1
ATOM 1030 N N . CYS A 1 124 ? 4.156 7.723 -3.916 1 92.12 124 CYS A N 1
ATOM 1031 C CA . CYS A 1 124 ? 2.758 7.387 -3.67 1 92.12 124 CYS A CA 1
ATOM 1032 C C . CYS A 1 124 ? 2.305 6.242 -4.574 1 92.12 124 CYS A C 1
ATOM 1034 O O . CYS A 1 124 ? 1.637 5.312 -4.117 1 92.12 124 CYS A O 1
ATOM 1036 N N . PHE A 1 125 ? 2.699 6.34 -5.812 1 91.88 125 PHE A N 1
ATOM 1037 C CA . PHE A 1 125 ? 2.332 5.293 -6.758 1 91.88 125 PHE A CA 1
ATOM 1038 C C . PHE A 1 125 ? 2.914 3.951 -6.328 1 91.88 125 PHE A C 1
ATOM 1040 O O . PHE A 1 125 ? 2.203 2.945 -6.285 1 91.88 125 PHE A O 1
ATOM 1047 N N . TYR A 1 126 ? 4.172 3.959 -6.012 1 90.44 126 TYR A N 1
ATOM 1048 C CA . 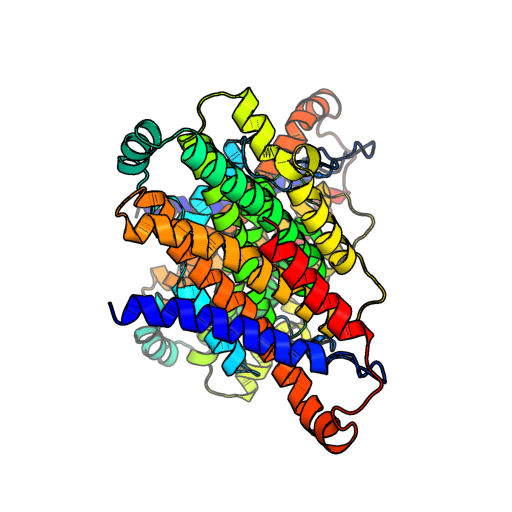TYR A 1 126 ? 4.824 2.719 -5.605 1 90.44 126 TYR A CA 1
ATOM 1049 C C . TYR A 1 126 ? 4.211 2.174 -4.32 1 90.44 126 TYR A C 1
ATOM 1051 O O . TYR A 1 126 ? 4.098 0.958 -4.148 1 90.44 126 TYR A O 1
ATOM 1059 N N . GLY A 1 127 ? 3.867 3.043 -3.451 1 92.31 127 GLY A N 1
ATOM 1060 C CA . GLY A 1 127 ? 3.184 2.607 -2.242 1 92.31 127 GLY A CA 1
ATOM 1061 C C . GLY A 1 127 ? 1.887 1.873 -2.523 1 92.31 127 GLY A C 1
ATOM 1062 O O . GLY A 1 127 ? 1.611 0.836 -1.917 1 92.31 127 GLY A O 1
ATOM 1063 N N . PHE A 1 128 ? 1.194 2.393 -3.426 1 95.19 128 PHE A N 1
ATOM 1064 C CA . PHE A 1 128 ? -0.046 1.729 -3.809 1 95.19 128 PHE A CA 1
ATOM 1065 C C . PHE A 1 128 ? 0.242 0.403 -4.504 1 95.19 128 PHE A C 1
ATOM 1067 O O . PHE A 1 128 ? -0.435 -0.596 -4.25 1 95.19 128 PHE A O 1
ATOM 1074 N N . GLN A 1 129 ? 1.176 0.458 -5.383 1 92.44 129 GLN A N 1
ATOM 1075 C CA . GLN A 1 129 ? 1.531 -0.746 -6.125 1 92.44 129 GLN A CA 1
ATOM 1076 C C . GLN A 1 129 ? 1.919 -1.881 -5.18 1 92.44 129 GLN A C 1
ATOM 1078 O O . GLN A 1 129 ? 1.542 -3.033 -5.402 1 92.44 129 GLN A O 1
ATOM 1083 N N . ILE A 1 130 ? 2.621 -1.589 -4.16 1 92.56 130 ILE A N 1
ATOM 1084 C CA . ILE A 1 130 ? 3.025 -2.592 -3.18 1 92.56 130 ILE A CA 1
ATOM 1085 C C . ILE A 1 130 ? 1.789 -3.242 -2.566 1 92.56 130 ILE A C 1
ATOM 1087 O O . ILE A 1 130 ? 1.726 -4.465 -2.43 1 92.56 130 ILE A O 1
ATOM 1091 N N . SER A 1 131 ? 0.867 -2.443 -2.258 1 95.19 131 SER A N 1
ATOM 1092 C CA . SER A 1 131 ? -0.358 -2.938 -1.639 1 95.19 131 SER A CA 1
ATOM 1093 C C . SER A 1 131 ? -1.147 -3.818 -2.602 1 95.19 131 SER A C 1
ATOM 1095 O O . SER A 1 131 ? -1.601 -4.902 -2.229 1 95.19 131 SER A O 1
ATOM 1097 N N . ILE A 1 132 ? -1.279 -3.344 -3.824 1 95.31 132 ILE A N 1
ATOM 1098 C CA . ILE A 1 132 ? -2.109 -4.078 -4.77 1 95.31 132 ILE A CA 1
ATOM 1099 C C . ILE A 1 132 ? -1.401 -5.363 -5.191 1 95.31 132 ILE A C 1
ATOM 1101 O O . ILE A 1 132 ? -2.051 -6.375 -5.477 1 95.31 132 ILE A O 1
ATOM 1105 N N . GLU A 1 133 ? -0.096 -5.371 -5.223 1 92.94 133 GLU A N 1
ATOM 1106 C CA . GLU A 1 133 ? 0.643 -6.598 -5.512 1 92.94 133 GLU A CA 1
ATOM 1107 C C . GLU A 1 133 ? 0.351 -7.676 -4.473 1 92.94 133 GLU A C 1
ATOM 1109 O O . GLU A 1 133 ? 0.323 -8.867 -4.797 1 92.94 133 GLU A O 1
ATOM 1114 N N . ASN A 1 134 ? 0.204 -7.254 -3.285 1 93.75 134 ASN A N 1
ATOM 1115 C CA . ASN A 1 134 ? -0.169 -8.211 -2.252 1 93.75 134 ASN A CA 1
ATOM 1116 C C . ASN A 1 134 ? -1.554 -8.805 -2.506 1 93.75 134 ASN A C 1
ATOM 1118 O O . ASN A 1 134 ? -1.792 -9.977 -2.229 1 93.75 134 ASN A O 1
ATOM 1122 N N . VAL A 1 135 ? -2.432 -7.984 -2.994 1 96 135 VAL A N 1
ATOM 1123 C CA . VAL A 1 135 ? -3.762 -8.469 -3.352 1 96 135 VAL A CA 1
ATOM 1124 C C . VAL A 1 135 ? -3.652 -9.492 -4.48 1 96 135 VAL A C 1
ATOM 1126 O O . VAL A 1 135 ? -4.324 -10.523 -4.457 1 96 135 VAL A O 1
ATOM 1129 N N . HIS A 1 136 ? -2.793 -9.156 -5.477 1 95.38 136 HIS A N 1
ATOM 1130 C CA . HIS A 1 136 ? -2.553 -10.109 -6.555 1 95.38 136 HIS A CA 1
ATOM 1131 C C . HIS A 1 136 ? -2.088 -11.453 -6.004 1 95.38 136 HIS A C 1
ATOM 1133 O O . HIS A 1 136 ? -2.627 -12.5 -6.375 1 95.38 136 HIS A O 1
ATOM 1139 N N . SER A 1 137 ? -1.104 -11.375 -5.125 1 93.44 137 SER A N 1
ATOM 1140 C CA . SER A 1 137 ? -0.542 -12.578 -4.531 1 93.44 137 SER A CA 1
ATOM 1141 C C . SER A 1 137 ? -1.599 -13.359 -3.756 1 93.44 137 SER A C 1
ATOM 1143 O O . SER A 1 137 ? -1.647 -14.594 -3.826 1 93.44 137 SER A O 1
ATOM 1145 N N . GLU A 1 138 ? -2.363 -12.672 -3.055 1 95.12 138 GLU A N 1
ATOM 1146 C CA . GLU A 1 138 ? -3.459 -13.305 -2.326 1 95.12 138 GLU A CA 1
ATOM 1147 C C . GLU A 1 138 ? -4.438 -13.984 -3.281 1 95.12 138 GLU A C 1
ATOM 1149 O O . GLU A 1 138 ? -4.895 -15.094 -3.02 1 95.12 138 GLU A O 1
ATOM 1154 N N . MET A 1 139 ? -4.766 -13.328 -4.336 1 96.94 139 MET A N 1
ATOM 1155 C CA . MET A 1 139 ? -5.715 -13.867 -5.309 1 96.94 139 MET A CA 1
ATOM 1156 C C . MET A 1 139 ? -5.191 -15.164 -5.922 1 96.94 139 MET A C 1
ATOM 1158 O O . MET A 1 139 ? -5.91 -16.156 -5.98 1 96.94 139 MET A O 1
ATOM 1162 N N . TYR A 1 140 ? -3.975 -15.133 -6.336 1 95.44 140 TYR A N 1
ATOM 1163 C CA . TYR A 1 140 ? -3.393 -16.328 -6.934 1 95.44 140 TYR A CA 1
ATOM 1164 C C . TYR A 1 140 ? -3.357 -17.484 -5.93 1 95.44 140 TYR A C 1
ATOM 1166 O O . TYR A 1 140 ? -3.625 -18.625 -6.281 1 95.44 140 TYR A O 1
ATOM 1174 N N . SER A 1 141 ? -3.023 -17.156 -4.723 1 93.75 141 SER A N 1
ATOM 1175 C CA . SER A 1 141 ? -3.018 -18.172 -3.676 1 93.75 141 SER A CA 1
ATOM 1176 C C . SER A 1 141 ? -4.41 -18.75 -3.467 1 93.75 141 SER A C 1
ATOM 1178 O O . SER A 1 141 ? -4.562 -19.969 -3.316 1 93.75 141 SER A O 1
ATOM 1180 N N . LEU A 1 142 ? -5.355 -17.891 -3.479 1 94.81 142 LEU A N 1
ATOM 1181 C CA . LEU A 1 142 ? -6.734 -18.312 -3.279 1 94.81 142 LEU A CA 1
ATOM 1182 C C . LEU A 1 142 ? -7.199 -19.203 -4.43 1 94.81 142 LEU A C 1
ATOM 1184 O O . LEU A 1 142 ? -7.906 -20.188 -4.207 1 94.81 142 LEU A O 1
ATOM 1188 N N . LEU A 1 143 ? -6.84 -18.844 -5.613 1 97 143 LEU A N 1
ATOM 1189 C CA . LEU A 1 143 ? -7.207 -19.641 -6.781 1 97 143 LEU A CA 1
ATOM 1190 C C . LEU A 1 143 ? -6.621 -21.047 -6.691 1 97 143 LEU A C 1
ATOM 1192 O O . LEU A 1 143 ? -7.332 -22.031 -6.895 1 97 143 LEU A O 1
ATOM 1196 N N . ILE A 1 144 ? -5.371 -21.125 -6.344 1 95.12 144 ILE A N 1
ATOM 1197 C CA . ILE A 1 144 ? -4.707 -22.422 -6.219 1 95.12 144 ILE A CA 1
ATOM 1198 C C . ILE A 1 144 ? -5.352 -23.219 -5.09 1 95.12 144 ILE A C 1
ATOM 1200 O O . ILE A 1 144 ? -5.652 -24.406 -5.254 1 95.12 144 ILE A O 1
ATOM 1204 N N . ASP A 1 145 ? -5.598 -22.547 -4.023 1 93.81 145 ASP A N 1
ATOM 1205 C CA . AS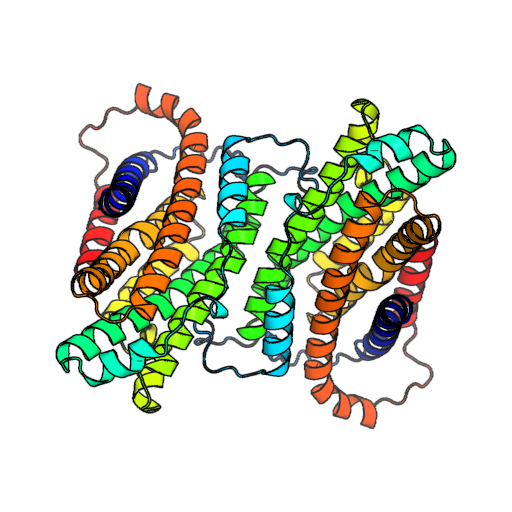P A 1 145 ? -6.195 -23.203 -2.863 1 93.81 145 ASP A CA 1
ATOM 1206 C C . ASP A 1 145 ? -7.598 -23.719 -3.188 1 93.81 145 ASP A C 1
ATOM 1208 O O . ASP A 1 145 ? -8.023 -24.75 -2.658 1 93.81 145 ASP A O 1
ATOM 1212 N N . THR A 1 146 ? -8.32 -23 -3.977 1 95.56 146 THR A N 1
ATOM 1213 C CA . THR A 1 146 ? -9.695 -23.328 -4.316 1 95.56 146 THR A CA 1
ATOM 1214 C C . THR A 1 146 ? -9.742 -24.469 -5.324 1 95.56 146 THR A C 1
ATOM 1216 O O . THR A 1 146 ? -10.562 -25.391 -5.195 1 95.56 146 THR A O 1
ATOM 1219 N N . TYR A 1 147 ? -8.898 -24.469 -6.305 1 96.56 147 TYR A N 1
ATOM 1220 C CA . TYR A 1 147 ? -8.953 -25.422 -7.406 1 96.56 147 TYR A CA 1
ATOM 1221 C C . TYR A 1 147 ? -8.25 -26.734 -7.043 1 96.56 147 TYR A C 1
ATOM 1223 O O . TYR A 1 147 ? -8.68 -27.812 -7.449 1 96.56 147 TYR A O 1
ATOM 1231 N N . ILE A 1 148 ? -7.172 -26.562 -6.328 1 95.25 148 ILE A N 1
ATOM 1232 C CA . ILE A 1 148 ? -6.332 -27.719 -6.039 1 95.25 148 ILE A CA 1
ATOM 1233 C C . ILE A 1 148 ? -6.605 -28.219 -4.621 1 95.25 148 ILE A C 1
ATOM 1235 O O . ILE A 1 148 ? -6.121 -27.625 -3.65 1 95.25 148 ILE A O 1
ATOM 1239 N N . LYS A 1 149 ? -7.223 -29.344 -4.516 1 91.38 149 LYS A N 1
ATOM 1240 C CA . LYS A 1 149 ? -7.629 -29.859 -3.211 1 91.38 149 LYS A CA 1
ATOM 1241 C C . LYS A 1 149 ? -6.551 -30.766 -2.617 1 91.38 149 LYS A C 1
ATOM 1243 O O . LYS A 1 149 ? -6.43 -30.875 -1.396 1 91.38 149 LYS A O 1
ATOM 1248 N N . ASP A 1 150 ? -5.73 -31.359 -3.457 1 93.31 150 ASP A N 1
ATOM 1249 C CA . ASP A 1 150 ? -4.641 -32.219 -3.004 1 93.31 150 ASP A CA 1
ATOM 1250 C C . ASP A 1 150 ? -3.518 -31.391 -2.375 1 93.31 150 ASP A C 1
ATOM 1252 O O . ASP A 1 150 ? -2.879 -30.578 -3.053 1 93.31 150 ASP A O 1
ATOM 1256 N N . PRO A 1 151 ? -3.225 -31.609 -1.169 1 91.38 151 PRO A N 1
ATOM 1257 C CA . PRO A 1 151 ? -2.223 -30.797 -0.472 1 91.38 151 PRO A CA 1
ATOM 1258 C C . PRO A 1 151 ? -0.826 -30.938 -1.07 1 91.38 151 PRO A C 1
ATOM 1260 O O . PRO A 1 151 ? -0.052 -29.984 -1.082 1 91.38 151 PRO A O 1
ATOM 1263 N N . GLU A 1 152 ? -0.487 -32.062 -1.505 1 92.31 152 GLU A N 1
ATOM 1264 C CA . GLU A 1 152 ? 0.832 -32.281 -2.1 1 92.31 152 GLU A CA 1
ATOM 1265 C C . GLU A 1 152 ? 0.978 -31.5 -3.4 1 92.31 152 GLU A C 1
ATOM 1267 O O . GLU A 1 152 ? 2.021 -30.891 -3.65 1 92.31 152 GLU A O 1
ATOM 1272 N N . LYS A 1 153 ? -0.078 -31.578 -4.168 1 92.75 153 LYS A N 1
ATOM 1273 C CA . LYS A 1 153 ? -0.064 -30.812 -5.414 1 92.75 153 LYS A CA 1
ATOM 1274 C C . LYS A 1 153 ? -0.042 -29.312 -5.145 1 92.75 153 LYS A C 1
ATOM 1276 O O . LYS A 1 153 ? 0.646 -28.562 -5.84 1 92.75 153 LYS A O 1
ATOM 1281 N N . ARG A 1 154 ? -0.805 -28.953 -4.184 1 91.88 154 ARG A N 1
ATOM 1282 C CA . ARG A 1 154 ? -0.823 -27.547 -3.803 1 91.88 154 ARG A CA 1
ATOM 1283 C C . ARG A 1 154 ? 0.564 -27.078 -3.379 1 91.88 154 ARG A C 1
ATOM 1285 O O . ARG A 1 154 ? 1.02 -26.016 -3.799 1 91.88 154 ARG A O 1
ATOM 1292 N N . ASP A 1 155 ? 1.198 -27.844 -2.598 1 89.5 155 ASP A N 1
ATOM 1293 C CA . ASP A 1 155 ? 2.545 -27.531 -2.137 1 89.5 155 ASP A CA 1
ATOM 1294 C C . ASP A 1 155 ? 3.521 -27.453 -3.309 1 89.5 155 ASP A C 1
ATOM 1296 O O . ASP A 1 155 ? 4.41 -26.594 -3.324 1 89.5 155 ASP A O 1
ATOM 1300 N N . PHE A 1 156 ? 3.365 -28.359 -4.188 1 90.94 156 PHE A N 1
ATOM 1301 C CA . PHE A 1 156 ? 4.176 -28.375 -5.398 1 90.94 156 PHE A CA 1
ATOM 1302 C C . PHE A 1 156 ? 4.023 -27.078 -6.168 1 90.94 156 PHE A C 1
ATOM 1304 O O . PHE A 1 156 ? 5.016 -26.484 -6.602 1 90.94 156 PHE A O 1
ATOM 1311 N N . LEU A 1 157 ? 2.791 -26.578 -6.254 1 91.19 157 LEU A N 1
ATOM 1312 C CA . LEU A 1 157 ? 2.494 -25.375 -7.012 1 91.19 157 LEU A CA 1
ATOM 1313 C C . LEU A 1 157 ? 2.977 -24.125 -6.27 1 91.19 157 LEU A C 1
ATOM 1315 O O . LEU A 1 157 ? 3.502 -23.203 -6.883 1 91.19 157 LEU A O 1
ATOM 1319 N N . PHE A 1 158 ? 2.887 -24.125 -4.945 1 89.12 158 PHE A N 1
ATOM 1320 C CA . PHE A 1 158 ? 3.311 -22.984 -4.141 1 89.12 158 PHE A CA 1
ATOM 1321 C C . PHE A 1 158 ? 4.828 -22.891 -4.098 1 89.12 158 PHE A C 1
ATOM 1323 O O . PHE A 1 158 ? 5.383 -21.812 -3.814 1 89.12 158 PHE A O 1
ATOM 1330 N N . ASN A 1 159 ? 5.477 -23.906 -4.434 1 88 159 ASN A N 1
ATOM 1331 C CA . ASN A 1 159 ? 6.934 -23.938 -4.477 1 88 159 ASN A CA 1
ATOM 1332 C C . ASN A 1 159 ? 7.449 -24.047 -5.91 1 88 159 ASN A C 1
ATOM 1334 O O . ASN A 1 159 ? 8.422 -24.766 -6.168 1 88 159 ASN A O 1
ATOM 1338 N N . ALA A 1 160 ? 6.777 -23.422 -6.715 1 87.25 160 ALA A N 1
ATOM 1339 C CA . ALA A 1 160 ? 7.016 -23.562 -8.148 1 87.25 160 ALA A CA 1
ATOM 1340 C C . ALA A 1 160 ? 8.445 -23.156 -8.508 1 87.25 160 ALA A C 1
ATOM 1342 O O . ALA A 1 160 ? 9.031 -23.719 -9.438 1 87.25 160 ALA A O 1
ATOM 1343 N N . ILE A 1 161 ? 9.062 -22.234 -7.848 1 84.38 161 ILE A N 1
ATOM 1344 C CA . ILE A 1 161 ? 10.43 -21.812 -8.133 1 84.38 161 ILE A CA 1
ATOM 1345 C C . ILE A 1 161 ? 11.383 -22.984 -7.938 1 84.38 161 ILE A C 1
ATOM 1347 O O . ILE A 1 161 ? 12.352 -23.141 -8.688 1 84.38 161 ILE A O 1
ATOM 1351 N N . GLU A 1 162 ? 11.07 -23.766 -7.027 1 86.12 162 GLU A N 1
ATOM 1352 C CA . GLU A 1 162 ? 11.922 -24.906 -6.73 1 86.12 162 GLU A CA 1
ATOM 1353 C C . GLU A 1 162 ? 11.5 -26.125 -7.547 1 86.12 162 GLU A C 1
ATOM 1355 O O . GLU A 1 162 ? 12.328 -26.969 -7.887 1 86.12 162 GLU A O 1
ATOM 1360 N N . THR A 1 163 ? 10.273 -26.219 -7.879 1 89.06 163 THR A N 1
ATOM 1361 C CA . THR A 1 163 ? 9.75 -27.469 -8.406 1 89.06 163 THR A CA 1
ATOM 1362 C C . THR A 1 163 ? 9.602 -27.391 -9.922 1 89.06 163 THR A C 1
ATOM 1364 O O . THR A 1 163 ? 9.5 -28.422 -10.594 1 89.06 163 THR A O 1
ATOM 1367 N N . MET A 1 164 ? 9.508 -26.188 -10.469 1 87.81 164 MET A N 1
ATOM 1368 C CA . MET A 1 164 ? 9.281 -26 -11.898 1 87.81 164 MET A CA 1
ATOM 1369 C C . MET A 1 164 ? 10.445 -25.266 -12.547 1 87.81 164 MET A C 1
ATOM 1371 O O . MET A 1 164 ? 10.57 -24.047 -12.398 1 87.81 164 MET A O 1
ATOM 1375 N N . PRO A 1 165 ? 11.18 -25.969 -13.32 1 86.19 165 PRO A N 1
ATOM 1376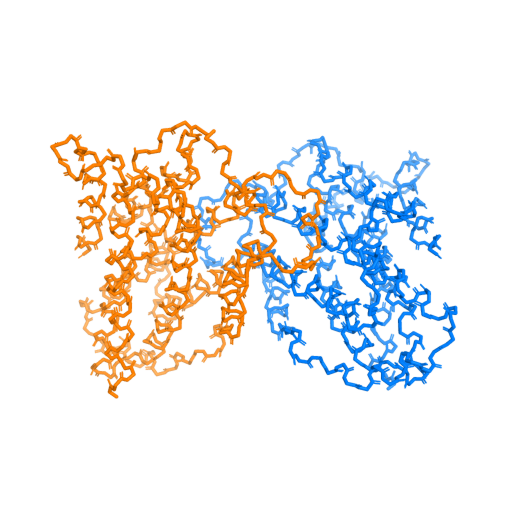 C CA . PRO A 1 165 ? 12.391 -25.391 -13.906 1 86.19 165 PRO A CA 1
ATOM 1377 C C . PRO A 1 165 ? 12.102 -24.125 -14.703 1 86.19 165 PRO A C 1
ATOM 1379 O O . PRO A 1 165 ? 12.883 -23.172 -14.672 1 86.19 165 PRO A O 1
ATOM 1382 N N . CYS A 1 166 ? 11.008 -24.125 -15.43 1 79 166 CYS A N 1
ATOM 1383 C CA . CYS A 1 166 ? 10.68 -22.953 -16.234 1 79 166 CYS A CA 1
ATOM 1384 C C . CYS A 1 166 ? 10.422 -21.75 -15.359 1 79 166 CYS A C 1
ATOM 1386 O O . CYS A 1 166 ? 10.805 -20.625 -15.703 1 79 166 CYS A O 1
ATOM 1388 N N . VAL A 1 167 ? 9.75 -21.906 -14.258 1 81.06 167 VAL A N 1
ATOM 1389 C CA . VAL A 1 167 ? 9.477 -20.828 -13.32 1 81.06 167 VAL A CA 1
ATOM 1390 C C . VAL A 1 167 ? 10.781 -20.391 -12.641 1 81.06 167 VAL A C 1
ATOM 1392 O O . VAL A 1 167 ? 11.016 -19.203 -12.445 1 81.06 167 VAL A O 1
ATOM 1395 N N . ARG A 1 168 ? 11.625 -21.297 -12.383 1 85.69 168 ARG A N 1
ATOM 1396 C CA . ARG A 1 168 ? 12.922 -21.016 -11.766 1 85.69 168 ARG A CA 1
ATOM 1397 C C . ARG A 1 168 ? 13.773 -20.125 -12.656 1 85.69 168 ARG A C 1
ATOM 1399 O O . ARG A 1 168 ? 14.391 -19.172 -12.188 1 85.69 168 ARG A O 1
ATOM 1406 N N . LYS A 1 169 ? 13.82 -20.453 -13.891 1 81.75 169 LYS A N 1
ATOM 1407 C CA . LYS A 1 169 ? 14.625 -19.672 -14.828 1 81.75 169 LYS A CA 1
ATOM 1408 C C . LYS A 1 169 ? 14.164 -18.219 -14.875 1 81.75 169 LYS A C 1
ATOM 1410 O O . LYS A 1 169 ? 14.992 -17.297 -14.875 1 81.75 169 LYS A O 1
ATOM 1415 N N . LYS A 1 170 ? 12.875 -18.047 -14.914 1 76.38 170 LYS A N 1
ATOM 1416 C CA . LYS A 1 170 ? 12.32 -16.703 -14.938 1 76.38 170 LYS A CA 1
ATOM 1417 C C . LYS A 1 170 ? 12.617 -15.969 -13.633 1 76.38 170 LYS A C 1
ATOM 1419 O O . LYS A 1 170 ? 12.977 -14.789 -13.641 1 76.38 170 LYS A O 1
ATOM 1424 N N . ALA A 1 171 ? 12.438 -16.672 -12.562 1 80.5 171 ALA A N 1
ATOM 1425 C CA . ALA A 1 171 ? 12.711 -16.109 -11.25 1 80.5 171 ALA A CA 1
ATOM 1426 C C . ALA A 1 171 ? 14.172 -15.688 -11.125 1 80.5 171 ALA A C 1
ATOM 1428 O O . ALA A 1 171 ? 14.477 -14.602 -10.617 1 80.5 171 ALA A O 1
ATOM 1429 N N . ASP A 1 172 ? 15.023 -16.5 -11.602 1 80.88 172 ASP A N 1
ATOM 1430 C CA . ASP A 1 172 ? 16.453 -16.219 -11.539 1 80.88 172 ASP A CA 1
ATOM 1431 C C . ASP A 1 172 ? 16.797 -14.984 -12.367 1 80.88 172 ASP A C 1
ATOM 1433 O O . ASP A 1 172 ? 17.625 -14.164 -11.953 1 80.88 172 ASP A O 1
ATOM 1437 N N . TRP A 1 173 ? 16.234 -14.938 -13.453 1 77.5 173 TRP A N 1
ATOM 1438 C CA . TRP A 1 173 ? 16.453 -13.773 -14.305 1 77.5 173 TRP A CA 1
ATOM 1439 C C . TRP A 1 173 ? 16 -12.5 -13.617 1 77.5 173 TRP A C 1
ATOM 1441 O O . TRP A 1 173 ? 16.719 -11.492 -13.617 1 77.5 173 TRP A O 1
ATOM 1451 N N . ALA A 1 174 ? 14.812 -12.516 -13.086 1 76.94 174 ALA A N 1
ATOM 1452 C CA . ALA A 1 174 ? 14.273 -11.352 -12.383 1 76.94 174 ALA A CA 1
ATOM 1453 C C . ALA A 1 174 ? 15.141 -10.984 -11.188 1 76.94 174 ALA A C 1
ATOM 1455 O O . ALA A 1 174 ? 15.438 -9.805 -10.961 1 76.94 174 ALA A O 1
ATOM 1456 N N . MET A 1 175 ? 15.602 -11.938 -10.492 1 77.62 175 MET A N 1
ATOM 1457 C CA . MET A 1 175 ? 16.375 -11.719 -9.281 1 77.62 175 MET A CA 1
ATOM 1458 C C . MET A 1 175 ? 17.734 -11.109 -9.609 1 77.62 175 MET A C 1
ATOM 1460 O O . MET A 1 175 ? 18.281 -10.312 -8.836 1 77.62 175 MET A O 1
ATOM 1464 N N . ARG A 1 176 ? 18.25 -11.43 -10.742 1 77.5 176 ARG A N 1
ATOM 1465 C CA . ARG A 1 176 ? 19.531 -10.883 -11.172 1 77.5 176 ARG A CA 1
ATOM 1466 C C . ARG A 1 176 ? 19.469 -9.367 -11.312 1 77.5 176 ARG A C 1
ATOM 1468 O O . ARG A 1 176 ? 20.391 -8.656 -10.906 1 77.5 176 ARG A O 1
ATOM 1475 N N . TRP A 1 177 ? 18.406 -8.938 -11.812 1 72.88 177 TRP A N 1
ATOM 1476 C CA . TRP A 1 177 ? 18.25 -7.5 -12.008 1 72.88 177 TRP A CA 1
ATOM 1477 C C . TRP A 1 177 ? 17.938 -6.801 -10.688 1 72.88 177 TRP A C 1
ATOM 1479 O O . TRP A 1 177 ? 18.344 -5.656 -10.469 1 72.88 177 TRP A O 1
ATOM 1489 N N . ILE A 1 178 ? 17.266 -7.496 -9.844 1 73.69 178 ILE A N 1
ATOM 1490 C CA . ILE A 1 178 ? 16.891 -6.93 -8.555 1 73.69 178 ILE A CA 1
ATOM 1491 C C . ILE A 1 178 ? 18.141 -6.754 -7.688 1 73.69 178 ILE A C 1
ATOM 1493 O O . ILE A 1 178 ? 18.281 -5.746 -6.988 1 73.69 178 ILE A O 1
ATOM 1497 N N . THR A 1 179 ? 19.016 -7.68 -7.805 1 75.69 179 THR A N 1
ATOM 1498 C CA . THR A 1 179 ? 20.156 -7.676 -6.895 1 75.69 179 THR A CA 1
ATOM 1499 C C . THR A 1 179 ? 21.359 -6.973 -7.531 1 75.69 179 THR A C 1
ATOM 1501 O O . THR A 1 179 ? 22.375 -6.742 -6.871 1 75.69 179 THR A O 1
ATOM 1504 N N . ASP A 1 180 ? 21.172 -6.629 -8.797 1 76.19 180 ASP A N 1
ATOM 1505 C CA . ASP A 1 180 ? 22.297 -6.004 -9.492 1 76.19 180 ASP A CA 1
ATOM 1506 C C . ASP A 1 180 ? 22.594 -4.613 -8.922 1 76.19 180 ASP A C 1
ATOM 1508 O O . ASP A 1 180 ? 21.781 -3.693 -9.078 1 76.19 180 ASP A O 1
ATOM 1512 N N . ARG A 1 181 ? 23.688 -4.426 -8.289 1 73.62 181 ARG A N 1
ATOM 1513 C CA . ARG A 1 181 ? 24.047 -3.16 -7.664 1 73.62 181 ARG A CA 1
ATOM 1514 C C . ARG A 1 181 ? 24.734 -2.236 -8.656 1 73.62 181 ARG A C 1
ATOM 1516 O O . ARG A 1 181 ? 24.906 -1.045 -8.391 1 73.62 181 ARG A O 1
ATOM 1523 N N . GLU A 1 182 ? 25.047 -2.799 -9.805 1 71.25 182 GLU A N 1
ATOM 1524 C CA . GLU A 1 182 ? 25.766 -2.018 -10.805 1 71.25 182 GLU A CA 1
ATOM 1525 C C . GLU A 1 182 ? 24.812 -1.428 -11.844 1 71.25 182 GLU A C 1
ATOM 1527 O O . GLU A 1 182 ? 25.141 -0.439 -12.5 1 71.25 182 GLU A O 1
ATOM 1532 N N . ALA A 1 183 ? 23.719 -1.969 -11.938 1 69.38 183 ALA A N 1
ATOM 1533 C CA . ALA A 1 183 ? 22.75 -1.482 -12.922 1 69.38 183 ALA A CA 1
ATOM 1534 C C . ALA A 1 183 ? 22.156 -0.148 -12.484 1 69.38 183 ALA A C 1
ATOM 1536 O O . ALA A 1 183 ? 21.891 0.064 -11.297 1 69.38 183 ALA A O 1
ATOM 1537 N N . THR A 1 184 ? 22.016 0.765 -13.406 1 68.56 184 THR A N 1
ATOM 1538 C CA . THR A 1 184 ? 21.391 2.053 -13.125 1 68.56 184 THR A CA 1
ATOM 1539 C C . THR A 1 184 ? 19.922 1.877 -12.797 1 68.56 184 THR A C 1
ATOM 1541 O O . THR A 1 184 ? 19.328 0.828 -13.078 1 68.56 184 THR A O 1
ATOM 1544 N N . PHE A 1 185 ? 19.359 2.889 -12.203 1 73.69 185 PHE A N 1
ATOM 1545 C CA . PHE A 1 185 ? 17.938 2.883 -11.883 1 73.69 185 PHE A CA 1
ATOM 1546 C C . PHE A 1 185 ? 17.094 2.715 -13.148 1 73.69 185 PHE A C 1
ATOM 1548 O O . PHE A 1 185 ? 16.141 1.932 -13.164 1 73.69 185 PHE A O 1
ATOM 1555 N N . GLY A 1 186 ? 17.5 3.371 -14.125 1 67.19 186 GLY A N 1
ATOM 1556 C CA . GLY A 1 186 ? 16.781 3.279 -15.391 1 67.19 186 GLY A CA 1
ATOM 1557 C C . GLY A 1 186 ? 16.781 1.88 -15.977 1 67.19 186 GLY A C 1
ATOM 1558 O O . GLY A 1 186 ? 15.742 1.398 -16.453 1 67.19 186 GLY A O 1
ATOM 1559 N N . GLU A 1 187 ? 17.891 1.192 -15.891 1 66.38 187 GLU A N 1
ATOM 1560 C CA . GLU A 1 187 ? 18 -0.174 -16.391 1 66.38 187 GLU A CA 1
ATOM 1561 C C . GLU A 1 187 ? 17.109 -1.126 -15.594 1 66.38 187 GLU A C 1
ATOM 1563 O O . GLU A 1 187 ? 16.453 -1.991 -16.172 1 66.38 187 GLU A O 1
ATOM 1568 N N . ARG A 1 188 ? 17.156 -0.847 -14.359 1 75.44 188 ARG A N 1
ATOM 1569 C CA . ARG A 1 188 ? 16.375 -1.729 -13.484 1 75.44 188 ARG A CA 1
ATOM 1570 C C . ARG A 1 188 ? 14.883 -1.512 -13.68 1 75.44 188 ARG A C 1
ATOM 1572 O O . ARG A 1 188 ? 14.102 -2.463 -13.617 1 75.44 188 ARG A O 1
ATOM 1579 N N . VAL A 1 189 ? 14.547 -0.297 -13.906 1 72.38 189 VAL A N 1
ATOM 1580 C CA . VAL A 1 189 ? 13.141 0.032 -14.125 1 72.38 189 VAL A CA 1
ATOM 1581 C C . VAL A 1 189 ? 12.648 -0.62 -15.414 1 72.38 189 VAL A C 1
ATOM 1583 O O . VAL A 1 189 ? 11.547 -1.158 -15.461 1 72.38 189 VAL A O 1
ATOM 1586 N N . VAL A 1 190 ? 13.461 -0.681 -16.359 1 67.19 190 VAL A N 1
ATOM 1587 C CA . VAL A 1 190 ? 13.102 -1.288 -17.641 1 67.19 190 VAL A CA 1
ATOM 1588 C C . VAL A 1 190 ? 13.008 -2.805 -17.484 1 67.19 190 VAL A C 1
ATOM 1590 O O . VAL A 1 190 ? 12.094 -3.436 -18.016 1 67.19 190 VAL A O 1
ATOM 1593 N N . ALA A 1 191 ? 13.969 -3.299 -16.797 1 71.75 191 ALA A N 1
ATOM 1594 C CA . ALA A 1 191 ? 13.945 -4.738 -16.547 1 71.75 191 ALA A CA 1
ATOM 1595 C C . ALA A 1 191 ? 12.688 -5.148 -15.797 1 71.75 191 ALA A C 1
ATOM 1597 O O . ALA A 1 191 ? 12.078 -6.176 -16.094 1 71.75 191 ALA A O 1
ATOM 1598 N N . PHE A 1 192 ? 12.359 -4.312 -14.922 1 75.5 192 PHE A N 1
ATOM 1599 C CA . PHE A 1 192 ? 11.156 -4.562 -14.141 1 75.5 192 PHE A CA 1
ATOM 1600 C C . PHE A 1 192 ? 9.906 -4.469 -15.008 1 75.5 192 PHE A C 1
ATOM 1602 O O . PHE A 1 192 ? 8.984 -5.273 -14.875 1 75.5 192 PHE A O 1
ATOM 1609 N N . ALA A 1 193 ? 9.914 -3.596 -15.844 1 70.38 193 ALA A N 1
ATOM 1610 C CA . ALA A 1 193 ? 8.789 -3.434 -16.766 1 70.38 193 ALA A CA 1
ATOM 1611 C C . ALA A 1 193 ? 8.68 -4.625 -17.703 1 70.38 193 ALA A C 1
ATOM 1613 O O . ALA A 1 193 ? 7.57 -5.039 -18.062 1 70.38 193 ALA A O 1
ATOM 1614 N N . ALA A 1 194 ? 9.742 -5.156 -18.031 1 68.06 194 ALA A N 1
ATOM 1615 C CA . ALA A 1 194 ? 9.758 -6.332 -18.891 1 68.06 194 ALA A CA 1
ATOM 1616 C C . ALA A 1 194 ? 9.148 -7.543 -18.188 1 68.06 194 ALA A C 1
ATOM 1618 O O . ALA A 1 194 ? 8.398 -8.312 -18.797 1 68.06 194 ALA A O 1
ATOM 1619 N N . VAL A 1 195 ? 9.461 -7.68 -17 1 70.12 195 VAL A N 1
ATOM 1620 C CA . VAL A 1 195 ? 8.906 -8.789 -16.234 1 70.12 195 VAL A CA 1
ATOM 1621 C C . VAL A 1 195 ? 7.387 -8.641 -16.125 1 70.12 195 VAL A C 1
ATOM 1623 O O . VAL A 1 195 ? 6.645 -9.555 -16.484 1 70.12 195 VAL A O 1
ATOM 1626 N N . GLU A 1 196 ? 6.965 -7.465 -15.773 1 72.56 196 GLU A N 1
ATOM 1627 C CA . GLU A 1 196 ? 5.543 -7.234 -15.531 1 72.56 196 GLU A CA 1
ATOM 1628 C C . GLU A 1 196 ? 4.766 -7.18 -16.844 1 72.56 196 GLU A C 1
ATOM 1630 O O . GLU A 1 196 ? 3.6 -7.574 -16.906 1 72.56 196 GLU A O 1
ATOM 1635 N N . GLY A 1 197 ? 5.418 -6.77 -17.844 1 66.62 197 GLY A N 1
ATOM 1636 C CA . GLY A 1 197 ? 4.73 -6.574 -19.109 1 66.62 197 GLY A CA 1
ATOM 1637 C C . GLY A 1 197 ? 4.824 -7.777 -20.031 1 66.62 197 GLY A C 1
ATOM 1638 O O . GLY A 1 197 ? 3.803 -8.297 -20.484 1 66.62 197 GLY A O 1
ATOM 1639 N N . ILE A 1 198 ? 5.941 -8.289 -20.125 1 64.12 198 ILE A N 1
ATOM 1640 C CA . ILE A 1 198 ? 6.152 -9.305 -21.156 1 64.12 198 ILE A CA 1
ATOM 1641 C C . ILE A 1 198 ? 5.914 -10.695 -20.578 1 64.12 198 ILE A C 1
ATOM 1643 O O . ILE A 1 198 ? 5.148 -11.484 -21.125 1 64.12 198 ILE A O 1
ATOM 1647 N N . PHE A 1 199 ? 6.492 -10.984 -19.469 1 69.69 199 PHE A N 1
ATOM 1648 C CA . PHE A 1 199 ? 6.363 -12.32 -18.891 1 69.69 199 PHE A CA 1
ATOM 1649 C C . PHE A 1 199 ? 4.914 -12.617 -18.531 1 69.69 199 PHE A C 1
ATOM 1651 O O . PHE A 1 199 ? 4.418 -13.711 -18.781 1 69.69 199 PHE A O 1
ATOM 1658 N N . PHE A 1 200 ? 4.23 -11.602 -18.062 1 79.06 200 PHE A N 1
ATOM 1659 C CA . PHE A 1 200 ? 2.877 -11.828 -17.578 1 79.06 200 PHE A CA 1
ATOM 1660 C C . PHE A 1 200 ? 1.875 -11.789 -18.719 1 79.06 200 PHE A C 1
ATOM 1662 O O . PHE A 1 200 ? 0.827 -12.43 -18.656 1 79.06 200 PHE A O 1
ATOM 1669 N N . SER A 1 201 ? 2.217 -11.109 -19.766 1 72.38 201 SER A N 1
ATOM 1670 C CA . SER A 1 201 ? 1.254 -10.883 -20.828 1 72.38 201 SER A CA 1
ATOM 1671 C C . SER A 1 201 ? 0.853 -12.188 -21.516 1 72.38 201 SER A C 1
ATOM 1673 O O . SER A 1 201 ? -0.322 -12.398 -21.828 1 72.38 201 SER A O 1
ATOM 1675 N N . GLY A 1 202 ? 1.795 -13.008 -21.766 1 71.5 202 GLY A N 1
ATOM 1676 C CA . GLY A 1 202 ? 1.464 -14.297 -22.359 1 71.5 202 GLY A CA 1
ATOM 1677 C C . GLY A 1 202 ? 0.543 -15.133 -21.484 1 71.5 202 GLY A C 1
ATOM 1678 O O . GLY A 1 202 ? -0.404 -15.742 -21.984 1 71.5 202 GLY A O 1
ATOM 1679 N N . ALA A 1 203 ? 0.836 -15.117 -20.25 1 80.62 203 ALA A N 1
ATOM 1680 C CA . ALA A 1 203 ? 0.015 -15.875 -19.312 1 80.62 203 ALA A CA 1
ATOM 1681 C C . ALA A 1 203 ? -1.381 -15.273 -19.188 1 80.62 203 ALA A C 1
ATOM 1683 O O . ALA A 1 203 ? -2.375 -16 -19.125 1 80.62 203 ALA A O 1
ATOM 1684 N N . PHE A 1 204 ? -1.465 -13.961 -19.234 1 85.12 204 PHE A N 1
ATOM 1685 C CA . PHE A 1 204 ? -2.764 -13.305 -19.188 1 85.12 204 PHE A CA 1
ATOM 1686 C C . PHE A 1 204 ? -3.598 -13.656 -20.406 1 85.12 204 PHE A C 1
ATOM 1688 O O . PHE A 1 204 ? -4.789 -13.945 -20.297 1 85.12 204 PHE A O 1
ATOM 1695 N N . ALA A 1 205 ? -2.947 -13.656 -21.531 1 78.69 205 ALA A N 1
ATOM 1696 C CA . ALA A 1 205 ? -3.633 -13.969 -22.781 1 78.69 205 ALA A CA 1
ATOM 1697 C C . ALA A 1 205 ? -4.184 -15.391 -22.766 1 78.69 205 ALA A C 1
ATOM 1699 O O . ALA A 1 205 ? -5.293 -15.641 -23.25 1 78.69 205 ALA A O 1
ATOM 1700 N N . ALA A 1 206 ? -3.432 -16.266 -22.219 1 80.19 206 ALA A N 1
ATOM 1701 C CA . ALA A 1 206 ? -3.865 -17.656 -22.125 1 80.19 206 ALA A CA 1
ATOM 1702 C C . ALA A 1 206 ? -5.133 -17.781 -21.281 1 80.19 206 ALA A C 1
ATOM 1704 O O . ALA A 1 206 ? -6.043 -18.547 -21.625 1 80.19 206 ALA A O 1
ATOM 1705 N N . ILE A 1 207 ? -5.223 -17.062 -20.25 1 88.88 207 ILE A N 1
ATOM 1706 C CA . ILE A 1 207 ? -6.395 -17.109 -19.391 1 88.88 207 ILE A CA 1
ATOM 1707 C C . ILE A 1 207 ? -7.574 -16.422 -20.078 1 88.88 207 ILE A C 1
ATOM 1709 O O . ILE A 1 207 ? -8.719 -16.859 -19.922 1 88.88 207 ILE A O 1
ATOM 1713 N N . PHE A 1 208 ? -7.297 -15.422 -20.859 1 83.31 208 PHE A N 1
ATOM 1714 C CA . PHE A 1 208 ? -8.367 -14.727 -21.578 1 83.31 208 PHE A CA 1
ATOM 1715 C C . PHE A 1 208 ? -9.031 -15.648 -22.594 1 83.31 208 PHE A C 1
ATOM 1717 O O . PHE A 1 208 ? -10.211 -15.492 -22.891 1 83.31 208 PHE A O 1
ATOM 1724 N N . TRP A 1 209 ? -8.266 -16.562 -23.062 1 83.38 209 TRP A N 1
ATOM 1725 C CA . TRP A 1 209 ? -8.836 -17.562 -23.953 1 83.38 209 TRP A CA 1
ATOM 1726 C C . TRP A 1 209 ? -9.953 -18.328 -23.266 1 83.38 209 TRP A C 1
ATOM 1728 O O . TRP A 1 209 ? -10.969 -18.656 -23.891 1 83.38 209 TRP A O 1
ATOM 1738 N N . LEU A 1 210 ? -9.883 -18.625 -22.016 1 88.56 210 LEU A N 1
ATOM 1739 C CA . LEU A 1 210 ? -10.93 -19.281 -21.25 1 88.56 210 LEU A CA 1
ATOM 1740 C C . LEU A 1 210 ? -12.172 -18.422 -21.156 1 88.56 210 LEU A C 1
ATOM 1742 O O . LEU A 1 210 ? -13.297 -18.922 -21.156 1 88.56 210 LEU A O 1
ATOM 1746 N N . LYS A 1 211 ? -11.922 -17.156 -21.047 1 86.88 211 LYS A N 1
ATOM 1747 C CA . LYS A 1 211 ? -13.047 -16.219 -20.984 1 86.88 211 LYS A CA 1
ATOM 1748 C C . LYS A 1 211 ? -13.891 -16.297 -22.25 1 86.88 211 LYS A C 1
ATOM 1750 O O . LYS A 1 211 ? -15.125 -16.297 -22.172 1 86.88 211 LYS A O 1
ATOM 1755 N N . LYS A 1 212 ? -13.266 -16.344 -23.344 1 84.56 212 LYS A N 1
ATOM 1756 C CA . LYS A 1 212 ? -13.953 -16.438 -24.641 1 84.56 212 LYS A CA 1
ATOM 1757 C C . LYS A 1 212 ? -14.789 -17.703 -24.719 1 84.56 212 LYS A C 1
ATOM 1759 O O . LYS A 1 212 ? -15.828 -17.734 -25.391 1 84.56 212 LYS A O 1
ATOM 1764 N N . ARG A 1 213 ? -14.391 -18.734 -23.984 1 91.56 213 ARG A N 1
ATOM 1765 C CA . ARG A 1 213 ? -15.102 -20.016 -23.953 1 91.56 213 ARG A CA 1
ATOM 1766 C C . ARG A 1 213 ? -16.188 -20.016 -22.891 1 91.56 213 ARG A C 1
ATOM 1768 O O . ARG A 1 213 ? -16.906 -21 -22.734 1 91.56 213 ARG A O 1
ATOM 1775 N N . GLY A 1 214 ? -16.25 -18.891 -22.125 1 92.19 214 GLY A N 1
ATOM 1776 C CA . GLY A 1 214 ? -17.266 -18.781 -21.078 1 92.19 214 GLY A CA 1
ATOM 1777 C C . GLY A 1 214 ? -16.969 -19.656 -19.875 1 92.19 214 GLY A C 1
ATOM 1778 O O . GLY A 1 214 ? -17.891 -20.094 -19.188 1 92.19 214 GLY A O 1
ATOM 1779 N N . LEU A 1 215 ? -15.695 -19.969 -19.688 1 94.44 215 LEU A N 1
ATOM 1780 C CA . LEU A 1 215 ? -15.297 -20.859 -18.594 1 94.44 215 LEU A CA 1
ATOM 1781 C C . LEU A 1 215 ? -14.617 -20.094 -17.484 1 94.44 215 LEU A C 1
ATOM 1783 O O . LEU A 1 215 ? -13.977 -19.062 -17.719 1 94.44 215 LEU A O 1
ATOM 1787 N N . MET A 1 216 ? -14.75 -20.531 -16.297 1 97.06 216 MET A N 1
ATOM 1788 C CA . MET A 1 216 ? -14.008 -20.062 -15.133 1 97.06 216 MET A CA 1
ATOM 1789 C C . MET A 1 216 ? -14.203 -18.562 -14.93 1 97.06 216 MET A C 1
ATOM 1791 O O . MET A 1 216 ? -13.242 -17.797 -14.945 1 97.06 216 MET A O 1
ATOM 1795 N N . PRO A 1 217 ? -15.375 -18.125 -14.68 1 97.25 217 PRO A N 1
ATOM 1796 C CA . PRO A 1 217 ? -15.656 -16.688 -14.609 1 97.25 217 PRO A CA 1
ATOM 1797 C C . PRO A 1 217 ? -14.891 -15.992 -13.492 1 97.25 217 PRO A C 1
ATOM 1799 O O . PRO A 1 217 ? -14.484 -14.836 -13.648 1 97.25 217 PRO A O 1
ATOM 1802 N N . GLY A 1 218 ? -14.742 -16.625 -12.383 1 97.94 218 GLY A N 1
ATOM 1803 C CA . GLY A 1 218 ? -13.961 -16.016 -11.32 1 97.94 218 GLY A CA 1
ATOM 1804 C C . GLY A 1 218 ? -12.5 -15.797 -11.695 1 97.94 218 GLY A C 1
ATOM 1805 O O . GLY A 1 218 ? -11.945 -14.727 -11.461 1 97.94 218 GLY A O 1
ATOM 1806 N N . LEU A 1 219 ? -11.914 -16.812 -12.273 1 97.62 219 LEU A N 1
ATOM 1807 C CA . LEU A 1 219 ? -10.531 -16.75 -12.727 1 97.62 219 LEU A CA 1
ATOM 1808 C C . LEU A 1 219 ? -10.359 -15.656 -13.789 1 97.62 219 LEU A C 1
ATOM 1810 O O . LEU A 1 219 ? -9.438 -14.844 -13.703 1 97.62 219 LEU A O 1
ATOM 1814 N N . THR A 1 220 ? -11.219 -15.617 -14.727 1 94.69 220 THR A N 1
ATOM 1815 C CA . THR A 1 220 ? -11.078 -14.672 -15.828 1 94.69 220 THR A CA 1
ATOM 1816 C C . THR A 1 220 ? -11.352 -13.242 -15.359 1 94.69 220 THR A C 1
ATOM 1818 O O . THR A 1 220 ? -10.727 -12.297 -15.844 1 94.69 220 THR A O 1
ATOM 1821 N N . PHE A 1 221 ? -12.234 -13.086 -14.414 1 96.25 221 PHE A N 1
ATOM 1822 C CA . PHE A 1 221 ? -12.492 -11.766 -13.852 1 96.25 221 PHE A CA 1
ATOM 1823 C C . PHE A 1 221 ? -11.281 -11.258 -13.07 1 96.25 221 PHE A C 1
ATOM 1825 O O . PHE A 1 221 ? -10.859 -10.117 -13.242 1 96.25 221 PHE A O 1
ATOM 1832 N N . SER A 1 222 ? -10.758 -12.094 -12.234 1 97 222 SER A N 1
ATOM 1833 C CA . SER A 1 222 ? -9.57 -11.703 -11.484 1 97 222 SER A CA 1
ATOM 1834 C C . SER A 1 222 ? -8.398 -11.406 -12.414 1 97 222 SER A C 1
ATOM 1836 O O . SER A 1 222 ? -7.602 -10.5 -12.156 1 97 222 SER A O 1
ATOM 1838 N N . ASN A 1 223 ? -8.281 -12.172 -13.469 1 93.56 223 ASN A N 1
ATOM 1839 C CA . ASN A 1 223 ? -7.266 -11.93 -14.484 1 93.56 223 ASN A CA 1
ATOM 1840 C C . ASN A 1 223 ? -7.418 -10.555 -15.117 1 93.56 223 ASN A C 1
ATOM 1842 O O . ASN A 1 223 ? -6.426 -9.883 -15.414 1 93.56 223 ASN A O 1
ATOM 1846 N N . GLU A 1 224 ? -8.594 -10.164 -15.305 1 91.38 224 GLU A N 1
ATOM 1847 C CA . GLU A 1 224 ? -8.867 -8.836 -15.852 1 91.38 224 GLU A CA 1
ATOM 1848 C C . GLU A 1 224 ? -8.438 -7.738 -14.883 1 91.38 224 GLU A C 1
ATOM 1850 O O . GLU A 1 224 ? -7.832 -6.746 -15.289 1 91.38 224 GLU A O 1
ATOM 1855 N N . LEU A 1 225 ? -8.797 -7.895 -13.672 1 94.31 225 LEU A N 1
ATOM 1856 C CA . LEU A 1 225 ? -8.438 -6.91 -12.656 1 94.31 225 LEU A CA 1
ATOM 1857 C C . LEU A 1 225 ? -6.926 -6.789 -12.523 1 94.31 225 LEU A C 1
ATOM 1859 O O . LEU A 1 225 ? -6.383 -5.684 -12.508 1 94.31 225 LEU A O 1
ATOM 1863 N N . ILE A 1 226 ? -6.238 -7.914 -12.492 1 93.88 226 ILE A N 1
ATOM 1864 C CA . ILE A 1 226 ? -4.797 -7.934 -12.281 1 93.88 226 ILE A CA 1
ATOM 1865 C C . ILE A 1 226 ? -4.086 -7.391 -13.523 1 93.88 226 ILE A C 1
ATOM 1867 O O . ILE A 1 226 ? -3.148 -6.598 -13.406 1 93.88 226 ILE A O 1
ATOM 1871 N N . SER A 1 227 ? -4.555 -7.816 -14.68 1 87.31 227 SER A N 1
ATOM 1872 C CA . SER A 1 227 ? -3.939 -7.332 -15.914 1 87.31 227 SER A CA 1
ATOM 1873 C C . SER A 1 227 ? -4.074 -5.816 -16.031 1 87.31 227 SER A C 1
ATOM 1875 O O . SER A 1 227 ? -3.154 -5.145 -16.5 1 87.31 227 SER A O 1
ATOM 1877 N N . ARG A 1 228 ? -5.195 -5.277 -15.641 1 86 228 ARG A N 1
ATOM 1878 C CA . ARG A 1 228 ? -5.395 -3.832 -15.625 1 86 228 ARG A CA 1
ATOM 1879 C C . ARG A 1 228 ? -4.379 -3.148 -14.719 1 86 228 ARG A C 1
ATOM 1881 O O . ARG A 1 228 ? -3.799 -2.125 -15.086 1 86 228 ARG A O 1
ATOM 1888 N N . ASP A 1 229 ? -4.168 -3.666 -13.562 1 89.75 229 ASP A N 1
ATOM 1889 C CA . ASP A 1 229 ? -3.213 -3.107 -12.609 1 89.75 229 ASP A CA 1
ATOM 1890 C C . ASP A 1 229 ? -1.795 -3.137 -13.172 1 89.75 229 ASP A C 1
ATOM 1892 O O . ASP A 1 229 ? -1.034 -2.182 -13.008 1 89.75 229 ASP A O 1
ATOM 1896 N N . GLU A 1 230 ? -1.439 -4.25 -13.805 1 83.38 230 GLU A N 1
ATOM 1897 C CA . GLU A 1 230 ? -0.091 -4.418 -14.336 1 83.38 230 GLU A CA 1
ATOM 1898 C C . GLU A 1 230 ? 0.199 -3.402 -15.438 1 83.38 230 GLU A C 1
ATOM 1900 O O . GLU A 1 230 ? 1.321 -2.904 -15.547 1 83.38 230 GLU A O 1
ATOM 1905 N N . VAL A 1 231 ? -0.763 -3.164 -16.203 1 74.5 231 VAL A N 1
ATOM 1906 C CA . VAL A 1 231 ? -0.605 -2.176 -17.266 1 74.5 231 VAL A CA 1
ATOM 1907 C C . VAL A 1 231 ? -0.276 -0.813 -16.656 1 74.5 231 VAL A C 1
ATOM 1909 O O . VAL A 1 231 ? 0.605 -0.105 -17.156 1 74.5 231 VAL A O 1
ATOM 1912 N N . ARG A 1 232 ? -0.889 -0.488 -15.617 1 77.31 232 ARG A N 1
ATOM 1913 C CA . ARG A 1 232 ? -0.65 0.795 -14.969 1 77.31 232 ARG A CA 1
ATOM 1914 C C . ARG A 1 232 ? 0.756 0.858 -14.383 1 77.31 232 ARG A C 1
ATOM 1916 O O . ARG A 1 232 ? 1.414 1.898 -14.445 1 77.31 232 ARG A O 1
ATOM 1923 N N . SER A 1 233 ? 1.143 -0.21 -13.805 1 79.25 233 SER A N 1
ATOM 1924 C CA . SER A 1 233 ? 2.486 -0.269 -13.242 1 79.25 233 SER A CA 1
ATOM 1925 C C . SER A 1 233 ? 3.549 -0.083 -14.32 1 79.25 233 SER A C 1
ATOM 1927 O O . SER A 1 233 ? 4.531 0.63 -14.117 1 79.25 233 SER A O 1
ATOM 1929 N N . VAL A 1 234 ? 3.307 -0.641 -15.43 1 69.88 234 VAL A N 1
ATOM 1930 C CA . VAL A 1 234 ? 4.258 -0.564 -16.531 1 69.88 234 VAL A CA 1
ATOM 1931 C C . VAL A 1 234 ? 4.262 0.848 -17.109 1 69.88 234 VAL A C 1
ATOM 1933 O O . VAL A 1 234 ? 5.316 1.376 -17.469 1 69.88 234 VAL A O 1
ATOM 1936 N N . LEU A 1 235 ? 3.1 1.45 -17.188 1 63.19 235 LEU A N 1
ATOM 1937 C CA . LEU A 1 235 ? 2.986 2.803 -17.719 1 63.19 235 LEU A CA 1
ATOM 1938 C C . LEU A 1 235 ? 3.764 3.793 -16.859 1 63.19 235 LEU A C 1
ATOM 1940 O O . LEU A 1 235 ? 4.363 4.738 -17.375 1 63.19 235 LEU A O 1
ATOM 1944 N N . LEU A 1 236 ? 3.725 3.652 -15.609 1 68.75 236 LEU A N 1
ATOM 1945 C CA . LEU A 1 236 ? 4.512 4.516 -14.742 1 68.75 236 LEU A CA 1
ATOM 1946 C C . LEU A 1 236 ? 6 4.414 -15.07 1 68.75 236 LEU A C 1
ATOM 1948 O O . LEU A 1 236 ? 6.699 5.426 -15.125 1 68.75 236 LEU A O 1
ATOM 1952 N N . VAL A 1 237 ? 6.422 3.252 -15.234 1 63 237 VAL A N 1
ATOM 1953 C CA . VAL A 1 237 ? 7.828 3.012 -15.539 1 63 237 VAL A CA 1
ATOM 1954 C C . VAL A 1 237 ? 8.211 3.734 -16.828 1 63 237 VAL A C 1
ATOM 1956 O O . VAL A 1 237 ? 9.25 4.383 -16.906 1 63 237 VAL A O 1
ATOM 1959 N N . LEU A 1 238 ? 7.305 3.623 -17.766 1 57.09 238 LEU A N 1
ATOM 1960 C CA . LEU A 1 238 ? 7.57 4.227 -19.062 1 57.09 238 LEU A CA 1
ATOM 1961 C C . LEU A 1 238 ? 7.551 5.746 -18.984 1 57.09 238 LEU A C 1
ATOM 1963 O O . LEU A 1 238 ? 8.344 6.422 -19.641 1 57.09 238 LEU A O 1
ATOM 1967 N N . PHE A 1 239 ? 6.707 6.164 -18.203 1 55.59 239 PHE A N 1
ATOM 1968 C CA . PHE A 1 239 ? 6.625 7.609 -18.016 1 55.59 239 PHE A CA 1
ATOM 1969 C C . PHE A 1 239 ? 7.867 8.141 -17.312 1 55.59 239 PHE A C 1
ATOM 1971 O O . PHE A 1 239 ? 8.422 9.164 -17.703 1 55.59 239 PHE A O 1
ATOM 1978 N N . VAL A 1 240 ? 8.203 7.453 -16.281 1 56.47 240 VAL A N 1
ATOM 1979 C CA . VAL A 1 240 ? 9.383 7.871 -15.531 1 56.47 240 VAL A CA 1
ATOM 1980 C C . VAL A 1 240 ? 10.602 7.883 -16.453 1 56.47 240 VAL A C 1
ATOM 1982 O O . VAL A 1 240 ? 11.438 8.789 -16.375 1 56.47 240 VAL A O 1
ATOM 1985 N N . LYS A 1 241 ? 10.625 6.941 -17.25 1 53.44 241 LYS A N 1
ATOM 1986 C CA . LYS A 1 241 ? 11.711 6.883 -18.203 1 53.44 241 LYS A CA 1
ATOM 1987 C C . LYS A 1 241 ? 11.625 8.023 -19.219 1 53.44 241 LYS A C 1
ATOM 1989 O O . LYS A 1 241 ? 12.641 8.617 -19.594 1 53.44 241 LYS A O 1
ATOM 1994 N N . SER A 1 242 ? 10.383 8.125 -19.719 1 48.44 242 SER A N 1
ATOM 1995 C CA . SER A 1 242 ? 10.219 9.242 -20.641 1 48.44 242 SER A CA 1
ATOM 1996 C C . SER A 1 242 ? 10.594 10.562 -19.984 1 48.44 242 SER A C 1
ATOM 1998 O O . SER A 1 242 ? 11.156 11.453 -20.641 1 48.44 242 SER A O 1
ATOM 2000 N N . CYS A 1 243 ? 10.148 10.625 -18.797 1 41.78 243 CYS A N 1
ATOM 2001 C CA . CYS A 1 243 ? 10.617 11.797 -18.078 1 41.78 243 CYS A CA 1
ATOM 2002 C C . CYS A 1 243 ? 12.141 11.812 -17.984 1 41.78 243 CYS A C 1
ATOM 2004 O O . CYS A 1 243 ? 12.758 12.875 -18.016 1 41.78 243 CYS A O 1
ATOM 2006 N N . ILE A 1 244 ? 12.578 10.57 -17.938 1 39.69 244 ILE A N 1
ATOM 2007 C CA . ILE A 1 244 ? 14.031 10.43 -18.016 1 39.69 244 ILE A CA 1
ATOM 2008 C C . ILE A 1 244 ? 14.508 10.75 -19.422 1 39.69 244 ILE A C 1
ATOM 2010 O O . ILE A 1 244 ? 15.555 11.367 -19.609 1 39.69 244 ILE A O 1
ATOM 2014 N N . THR A 1 245 ? 13.672 10.328 -20.406 1 40.28 245 THR A N 1
ATOM 2015 C CA . THR A 1 245 ? 14.055 10.57 -21.797 1 40.28 245 THR A CA 1
ATOM 2016 C C . THR A 1 245 ? 13.883 12.047 -22.141 1 40.28 245 THR A C 1
ATOM 2018 O O . THR A 1 245 ? 14.484 12.539 -23.109 1 40.28 245 THR A O 1
ATOM 2021 N N . ARG A 1 246 ? 12.844 12.852 -21.766 1 36.47 246 ARG A N 1
ATOM 2022 C CA . ARG A 1 246 ? 13.125 14.242 -22.125 1 36.47 246 ARG A CA 1
ATOM 2023 C C . ARG A 1 246 ? 14.602 14.57 -21.953 1 36.47 246 ARG A C 1
ATOM 2025 O O . ARG A 1 246 ? 15.148 15.406 -22.672 1 36.47 246 ARG A O 1
ATOM 2032 N N . CYS A 1 247 ? 15.211 13.867 -21.203 1 30.92 247 CYS A N 1
ATOM 2033 C CA . CYS A 1 247 ? 16.672 13.828 -21.281 1 30.92 247 CYS A CA 1
ATOM 2034 C C . CYS A 1 247 ? 17.125 13.047 -22.516 1 30.92 247 CYS A C 1
ATOM 2036 O O . CYS A 1 247 ? 18.281 13.133 -22.906 1 30.92 247 CYS A O 1
ATOM 2038 N N . LEU A 1 248 ? 16.156 12.305 -23.031 1 31.98 248 LEU A N 1
ATOM 2039 C CA . LEU A 1 248 ? 16.469 11.508 -24.219 1 31.98 248 LEU A CA 1
ATOM 2040 C C . LEU A 1 248 ? 16.422 12.367 -25.484 1 31.98 248 LEU A C 1
ATOM 2042 O O . LEU A 1 248 ? 16.984 11.992 -26.516 1 31.98 248 LEU A O 1
ATOM 2046 N N . ASN A 1 249 ? 15.539 13.289 -25.734 1 33.03 249 ASN A N 1
ATOM 2047 C CA . ASN A 1 249 ? 15.734 14.094 -26.938 1 33.03 249 ASN A CA 1
ATOM 2048 C C . ASN A 1 249 ? 17.203 14.367 -27.188 1 33.03 249 ASN A C 1
ATOM 2050 O O . ASN A 1 249 ? 17.641 14.414 -28.344 1 33.03 249 ASN A O 1
ATOM 2054 N N . TRP A 1 250 ? 17.969 14.656 -26.219 1 30.78 250 TRP A N 1
ATOM 2055 C CA . TRP A 1 250 ? 19.391 14.852 -26.438 1 30.78 250 TRP A CA 1
ATOM 2056 C C . TRP A 1 250 ? 20.031 13.578 -26.984 1 30.78 250 TRP A C 1
ATOM 2058 O O . TRP A 1 250 ? 20.906 13.641 -27.859 1 30.78 250 TRP A O 1
ATOM 2068 N N . ILE A 1 251 ? 19.359 12.414 -26.594 1 30.25 251 ILE A N 1
ATOM 2069 C CA . ILE A 1 251 ? 19.969 11.188 -27.109 1 30.25 251 ILE A CA 1
ATOM 2070 C C . ILE A 1 251 ? 19.562 10.969 -28.562 1 30.25 251 ILE A C 1
ATOM 2072 O O . ILE A 1 251 ? 20.375 10.516 -29.375 1 30.25 251 ILE A O 1
ATOM 2076 N N . TRP A 1 252 ? 18.312 11.234 -28.938 1 32.09 252 TRP A N 1
ATOM 2077 C CA . TRP A 1 252 ? 18 11.062 -30.344 1 32.09 252 TRP A CA 1
ATOM 2078 C C . TRP A 1 252 ? 18.922 11.914 -31.219 1 32.09 252 TRP A C 1
ATOM 2080 O O . TRP A 1 252 ? 19.219 11.547 -32.344 1 32.09 252 TRP A O 1
ATOM 2090 N N . HIS A 1 253 ? 19.094 13.078 -30.953 1 31.67 253 HIS A N 1
ATOM 2091 C CA . HIS A 1 253 ? 19.906 13.875 -31.859 1 31.67 253 HIS A CA 1
ATOM 2092 C C . HIS A 1 253 ? 21.281 13.25 -32.062 1 31.67 253 HIS A C 1
ATOM 2094 O O . HIS A 1 253 ? 21.875 13.375 -33.125 1 31.67 253 HIS A O 1
ATOM 2100 N N . PHE A 1 254 ? 21.938 12.695 -30.969 1 28.98 254 PHE A N 1
ATOM 2101 C CA . PHE A 1 254 ? 23.328 12.344 -31.203 1 28.98 254 PHE A CA 1
ATOM 2102 C C . PHE A 1 254 ? 23.453 10.891 -31.656 1 28.98 254 PHE A C 1
ATOM 2104 O O . PHE A 1 254 ? 24.469 10.492 -32.219 1 28.98 254 PHE A O 1
ATOM 2111 N N . TYR A 1 255 ? 22.797 9.781 -31.047 1 28.47 255 TYR A N 1
ATOM 2112 C CA . TYR A 1 255 ? 23.266 8.492 -31.531 1 28.47 255 TYR A CA 1
ATOM 2113 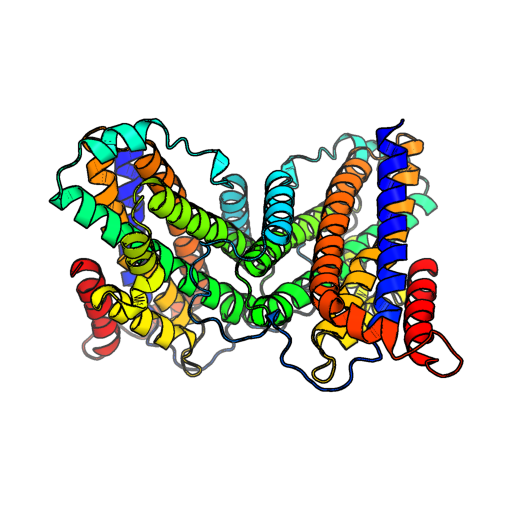C C . TYR A 1 255 ? 22.219 7.844 -32.438 1 28.47 255 TYR A C 1
ATOM 2115 O O . TYR A 1 255 ? 21.125 7.508 -32 1 28.47 255 TYR A O 1
ATOM 2123 N N . PRO A 1 256 ? 22.234 7.918 -33.656 1 28.41 256 PRO A N 1
ATOM 2124 C CA . PRO A 1 256 ? 21.5 7.246 -34.75 1 28.41 256 PRO A CA 1
ATOM 2125 C C . PRO A 1 256 ? 21.469 5.727 -34.562 1 28.41 256 PRO A C 1
ATOM 2127 O O . PRO A 1 256 ? 22.375 5.152 -33.938 1 28.41 256 PRO A O 1
ATOM 2130 N N . PRO A 1 257 ? 20.297 4.895 -34.656 1 30.05 257 PRO A N 1
ATOM 2131 C CA . PRO A 1 257 ? 20.078 3.447 -34.656 1 30.05 257 PRO A CA 1
ATOM 2132 C C . PRO A 1 257 ? 21.188 2.684 -35.375 1 30.05 257 PRO A C 1
ATOM 2134 O O . PRO A 1 257 ? 21.016 1.509 -35.688 1 30.05 257 PRO A O 1
ATOM 2137 N N . SER A 1 258 ? 22.297 3.096 -35.75 1 28.58 258 SER A N 1
ATOM 2138 C CA . SER A 1 258 ? 23.125 2.234 -36.594 1 28.58 258 SER A CA 1
ATOM 2139 C C . SER A 1 258 ? 23.438 0.913 -35.906 1 28.58 258 SER A C 1
ATOM 2141 O O . SER A 1 258 ? 23.156 0.754 -34.688 1 28.58 258 SER A O 1
ATOM 2143 N N . LYS A 1 259 ? 24.703 0.133 -36.25 1 30.91 259 LYS A N 1
ATOM 2144 C CA . LYS A 1 259 ? 25.438 -1.132 -36.219 1 30.91 259 LYS A CA 1
ATOM 2145 C C . LYS A 1 259 ? 25.672 -1.614 -34.812 1 30.91 259 LYS A C 1
ATOM 2147 O O . LYS A 1 259 ? 25.859 -2.811 -34.562 1 30.91 259 LYS A O 1
ATOM 2152 N N . TYR A 1 260 ? 26 -0.862 -33.812 1 27.56 260 TYR A N 1
ATOM 2153 C CA . TYR A 1 260 ? 26.891 -1.232 -32.719 1 27.56 260 TYR A CA 1
ATOM 2154 C C . TYR A 1 260 ? 26.109 -1.786 -31.531 1 27.56 260 TYR A C 1
ATOM 2156 O O . TYR A 1 260 ? 26.688 -2.168 -30.5 1 27.56 260 TYR A O 1
ATOM 2164 N N . PHE A 1 261 ? 24.844 -1.562 -31.266 1 28.8 261 PHE A N 1
ATOM 2165 C CA . PHE A 1 261 ? 24.516 -1.91 -29.891 1 28.8 261 PHE A CA 1
ATOM 2166 C C . PHE A 1 261 ? 23.859 -3.287 -29.812 1 28.8 261 PHE A C 1
ATOM 2168 O O . PHE A 1 261 ? 22.641 -3.404 -29.875 1 28.8 261 PHE A O 1
ATOM 2175 N N . PRO A 1 262 ? 24.484 -4.438 -29.891 1 30.09 262 PRO A N 1
ATOM 2176 C CA . PRO A 1 262 ? 24.062 -5.84 -29.906 1 30.09 262 PRO A CA 1
ATOM 2177 C C . PRO A 1 262 ? 23.391 -6.273 -28.609 1 30.09 262 PRO A C 1
ATOM 2179 O O . PRO A 1 262 ? 22.5 -7.121 -28.609 1 30.09 262 PRO A O 1
ATOM 2182 N N . GLY A 1 263 ? 23.703 -5.746 -27.484 1 31.27 263 GLY A N 1
ATOM 2183 C CA . GLY A 1 263 ? 23.359 -6.344 -26.203 1 31.27 263 GLY A CA 1
ATOM 2184 C C . GLY A 1 263 ? 21.922 -6.109 -25.781 1 31.27 263 GLY A C 1
ATOM 2185 O O . GLY A 1 263 ? 21.328 -6.941 -25.094 1 31.27 263 GLY A O 1
ATOM 2186 N N . SER A 1 264 ? 21.375 -4.988 -25.938 1 33.72 264 SER A N 1
ATOM 2187 C CA . SER A 1 264 ? 19.984 -4.738 -25.594 1 33.72 264 SER A CA 1
ATOM 2188 C C . SER A 1 264 ? 19.047 -5.695 -26.328 1 33.72 264 SER A C 1
ATOM 2190 O O . SER A 1 264 ? 18.047 -6.156 -25.766 1 33.72 264 SER A O 1
ATOM 2192 N N . TRP A 1 265 ? 19.375 -6.066 -27.5 1 32.72 265 TRP A N 1
ATOM 2193 C CA . TRP A 1 265 ? 18.609 -7.035 -28.281 1 32.72 265 TRP A CA 1
ATOM 2194 C C . TRP A 1 265 ? 18.625 -8.406 -27.609 1 32.72 265 TRP A C 1
ATOM 2196 O O . TRP A 1 265 ? 17.641 -9.133 -27.641 1 32.72 265 TRP A O 1
ATOM 2206 N N . GLN A 1 266 ? 19.75 -8.555 -27.016 1 34.22 266 GLN A N 1
ATOM 2207 C CA . GLN A 1 266 ? 19.828 -9.883 -26.422 1 34.22 266 GLN A CA 1
ATOM 2208 C C . GLN A 1 266 ? 18.891 -10.008 -25.234 1 34.22 266 GLN A C 1
ATOM 2210 O O . GLN A 1 266 ? 18.266 -11.055 -25.031 1 34.22 266 GLN A O 1
ATOM 2215 N N . MET A 1 267 ? 18.734 -8.891 -24.562 1 35.12 267 MET A N 1
ATOM 2216 C CA . MET A 1 267 ? 17.844 -8.953 -23.406 1 35.12 267 MET A CA 1
ATOM 2217 C C . MET A 1 267 ? 16.391 -9.125 -23.859 1 35.12 267 MET A C 1
ATOM 2219 O O . MET A 1 267 ? 15.648 -9.922 -23.266 1 35.12 267 MET A O 1
ATOM 2223 N N . LEU A 1 268 ? 16.016 -8.391 -24.859 1 37.62 268 LEU A N 1
ATOM 2224 C CA . LEU A 1 268 ? 14.68 -8.516 -25.422 1 37.62 268 LEU A CA 1
ATOM 2225 C C . LEU A 1 268 ? 14.438 -9.93 -25.938 1 37.62 268 LEU A C 1
ATOM 2227 O O . LEU A 1 268 ? 13.367 -10.508 -25.703 1 37.62 268 LEU A O 1
ATOM 2231 N N . LEU A 1 269 ? 15.406 -10.328 -26.703 1 37.28 269 LEU A N 1
ATOM 2232 C CA . LEU A 1 269 ? 15.273 -11.68 -27.234 1 37.28 269 LEU A CA 1
ATOM 2233 C C . LEU A 1 269 ? 15.141 -12.695 -26.094 1 37.28 269 LEU A C 1
ATOM 2235 O O . LEU A 1 269 ? 14.375 -13.656 -26.203 1 37.28 269 LEU A O 1
ATOM 2239 N N . MET A 1 270 ? 15.797 -12.344 -25.156 1 36.25 270 MET A N 1
ATOM 2240 C CA . MET A 1 270 ? 15.734 -13.305 -24.062 1 36.25 270 MET A CA 1
ATOM 2241 C C . MET A 1 270 ? 14.375 -13.258 -23.375 1 36.25 270 MET A C 1
ATOM 2243 O O . MET A 1 270 ? 13.812 -14.297 -23.016 1 36.25 270 MET A O 1
ATOM 2247 N N . VAL A 1 271 ? 13.906 -12.102 -23.156 1 41.28 271 VAL A N 1
ATOM 2248 C CA . VAL A 1 271 ? 12.617 -11.93 -22.5 1 41.28 271 VAL A CA 1
ATOM 2249 C C . VAL A 1 271 ? 11.516 -12.562 -23.344 1 41.28 271 VAL A C 1
ATOM 2251 O O . VAL A 1 271 ? 10.625 -13.234 -22.812 1 41.28 271 VAL A O 1
ATOM 2254 N N . LEU A 1 272 ? 11.539 -12.25 -24.594 1 38.94 272 LEU A N 1
ATOM 2255 C CA . LEU A 1 272 ? 10.57 -12.844 -25.516 1 38.94 272 LEU A CA 1
ATOM 2256 C C . LEU A 1 272 ? 10.727 -14.359 -25.547 1 38.94 272 LEU A C 1
ATOM 2258 O O . LEU A 1 272 ? 9.734 -15.094 -25.609 1 38.94 272 LEU A O 1
ATOM 2262 N N . GLU A 1 273 ? 11.961 -14.75 -25.641 1 37.5 273 GLU A N 1
ATOM 2263 C CA . GLU A 1 273 ? 12.188 -16.188 -25.656 1 37.5 273 GLU A CA 1
ATOM 2264 C C . GLU A 1 273 ? 11.695 -16.844 -24.359 1 37.5 273 GLU A C 1
ATOM 2266 O O . GLU A 1 273 ? 11.094 -17.922 -24.391 1 37.5 273 GLU A O 1
ATOM 2271 N N . TYR A 1 274 ? 12.039 -16.172 -23.328 1 39.19 274 TYR A N 1
ATOM 2272 C CA . TYR A 1 274 ? 11.641 -16.766 -22.062 1 39.19 274 TYR A CA 1
ATOM 2273 C C . TYR A 1 274 ? 10.148 -16.594 -21.812 1 39.19 274 TYR A C 1
ATOM 2275 O O . TYR A 1 274 ? 9.523 -17.422 -21.141 1 39.19 274 TYR A O 1
ATOM 2283 N N . GLY A 1 275 ? 9.547 -15.492 -22.125 1 39.41 275 GLY A N 1
ATOM 2284 C CA . GLY A 1 275 ? 8.109 -15.305 -22 1 39.41 275 GLY A CA 1
ATOM 2285 C C . GLY A 1 275 ? 7.305 -16.297 -22.828 1 39.41 275 GLY A C 1
ATOM 2286 O O . GLY A 1 275 ? 6.246 -16.75 -22.391 1 39.41 275 GLY A O 1
ATOM 2287 N N . CYS A 1 276 ? 7.676 -16.516 -24.078 1 34.03 276 CYS A N 1
ATOM 2288 C CA . CYS A 1 276 ? 6.965 -17.406 -24.984 1 34.03 276 CYS A CA 1
ATOM 2289 C C . CYS A 1 276 ? 7.211 -18.859 -24.641 1 34.03 276 CYS A C 1
ATOM 2291 O O . CYS A 1 276 ? 6.469 -19.75 -25.078 1 34.03 276 CYS A O 1
ATOM 2293 N N . ARG A 1 277 ? 8.281 -19.203 -24.062 1 34.44 277 ARG A N 1
ATOM 2294 C CA . ARG A 1 277 ? 8.5 -20.641 -23.891 1 34.44 277 ARG A CA 1
ATOM 2295 C C . ARG A 1 277 ? 7.684 -21.188 -22.719 1 34.44 277 ARG A C 1
ATOM 2297 O O . ARG A 1 277 ? 8.141 -22.078 -22 1 34.44 277 ARG A O 1
ATOM 2304 N N . MET A 1 278 ? 6.715 -20.469 -22.266 1 30.94 278 MET A N 1
ATOM 2305 C CA . MET A 1 278 ? 5.824 -21.266 -21.406 1 30.94 278 MET A CA 1
ATOM 2306 C C . MET A 1 278 ? 5.027 -22.266 -22.234 1 30.94 278 MET A C 1
ATOM 2308 O O . MET A 1 278 ? 4.578 -21.953 -23.344 1 30.94 278 MET A O 1
ATOM 2312 N N . MET B 1 1 ? -23.562 8 20.359 1 26.7 1 MET B N 1
ATOM 2313 C CA . MET B 1 1 ? -22.859 8.328 21.594 1 26.7 1 MET B CA 1
ATOM 2314 C C . MET B 1 1 ? -21.922 7.199 22 1 26.7 1 MET B C 1
ATOM 2316 O O . MET B 1 1 ? -20.828 7.449 22.531 1 26.7 1 MET B O 1
ATOM 2320 N N . TYR B 1 2 ? -22.453 5.969 21.969 1 28.5 2 TYR B N 1
ATOM 2321 C CA . TYR B 1 2 ? -21.734 4.785 22.438 1 28.5 2 TYR B CA 1
ATOM 2322 C C . TYR B 1 2 ? -20.547 4.488 21.547 1 28.5 2 TYR B C 1
ATOM 2324 O O . TYR B 1 2 ? -19.547 3.91 22 1 28.5 2 TYR B O 1
ATOM 2332 N N . TYR B 1 3 ? -20.672 4.758 20.328 1 28.56 3 TYR B N 1
ATOM 2333 C CA . TYR B 1 3 ? -19.625 4.441 19.359 1 28.56 3 TYR B CA 1
ATOM 2334 C C . TYR B 1 3 ? -18.453 5.418 19.484 1 28.56 3 TYR B C 1
ATOM 2336 O O . TYR B 1 3 ? -17.344 5.113 19.062 1 28.56 3 TYR B O 1
ATOM 2344 N N . LYS B 1 4 ? -18.703 6.637 19.953 1 36.16 4 LYS B N 1
ATOM 2345 C CA . LYS B 1 4 ? -17.734 7.719 20.078 1 36.16 4 LYS B CA 1
ATOM 2346 C C . LYS B 1 4 ? -16.75 7.441 21.219 1 36.16 4 LYS B C 1
ATOM 2348 O O . LYS B 1 4 ? -15.547 7.648 21.062 1 36.16 4 LYS B O 1
ATOM 2353 N N . LYS B 1 5 ? -17.219 7.184 22.469 1 34.62 5 LYS B N 1
ATOM 2354 C CA . LYS B 1 5 ? -16.469 6.867 23.688 1 34.62 5 LYS B CA 1
ATOM 2355 C C . LYS B 1 5 ? -15.609 5.621 23.484 1 34.62 5 LYS B C 1
ATOM 2357 O O . LYS B 1 5 ? -14.562 5.477 24.125 1 34.62 5 LYS B O 1
ATOM 2362 N N . ALA B 1 6 ? -16.031 4.812 22.688 1 34.28 6 ALA B N 1
ATOM 2363 C CA . ALA B 1 6 ? -15.336 3.541 22.516 1 34.28 6 ALA B CA 1
ATOM 2364 C C . ALA B 1 6 ? -14.055 3.721 21.719 1 34.28 6 ALA B C 1
ATOM 2366 O O . ALA B 1 6 ? -13.055 3.039 21.969 1 34.28 6 ALA B O 1
ATOM 2367 N N . ARG B 1 7 ? -14.062 4.664 20.938 1 41.53 7 ARG B N 1
ATOM 2368 C CA . ARG B 1 7 ? -12.914 4.824 20.062 1 41.53 7 ARG B CA 1
ATOM 2369 C C . ARG B 1 7 ? -11.773 5.551 20.781 1 41.53 7 ARG B C 1
ATOM 2371 O O . ARG B 1 7 ? -10.609 5.191 20.625 1 41.53 7 ARG B O 1
ATOM 2378 N N . ALA B 1 8 ? -12.188 6.609 21.562 1 41.38 8 ALA B N 1
ATOM 2379 C CA . ALA B 1 8 ? -11.164 7.254 22.391 1 41.38 8 ALA B CA 1
ATOM 2380 C C . ALA B 1 8 ? -10.547 6.262 23.359 1 41.38 8 ALA B C 1
ATOM 2382 O O . ALA B 1 8 ? -9.336 6.305 23.609 1 41.38 8 ALA B O 1
ATOM 2383 N N . LYS B 1 9 ? -11.367 5.402 23.875 1 41.75 9 LYS B N 1
ATOM 2384 C CA . LYS B 1 9 ? -10.922 4.391 24.812 1 41.75 9 LYS B CA 1
ATOM 2385 C C . LYS B 1 9 ? -9.961 3.406 24.156 1 41.75 9 LYS B C 1
ATOM 2387 O O . LYS B 1 9 ? -8.984 2.975 24.781 1 41.75 9 LYS B O 1
ATOM 2392 N N . VAL B 1 10 ? -10.203 3.23 23.016 1 41.66 10 VAL B N 1
ATOM 2393 C CA . VAL B 1 10 ? -9.336 2.262 22.344 1 41.66 10 VAL B CA 1
ATOM 2394 C C . VAL B 1 10 ? -7.953 2.869 22.125 1 41.66 10 VAL B C 1
ATOM 2396 O O . VAL B 1 10 ? -6.938 2.203 22.328 1 41.66 10 VAL B O 1
ATOM 2399 N N . TYR B 1 11 ? -7.977 4.141 21.844 1 45.78 11 TYR B N 1
ATOM 2400 C CA . TYR B 1 11 ? -6.676 4.773 21.641 1 45.78 11 TYR B CA 1
ATOM 2401 C C . TYR B 1 11 ? -5.879 4.793 22.938 1 45.78 11 TYR B C 1
ATOM 2403 O O . TYR B 1 11 ? -4.684 4.5 22.953 1 45.78 11 TYR B O 1
ATOM 2411 N N . ILE B 1 12 ? -6.617 5.16 24.016 1 44.34 12 ILE B N 1
ATOM 2412 C CA . ILE B 1 12 ? -5.949 5.203 25.312 1 44.34 12 ILE B CA 1
ATOM 2413 C C . ILE B 1 12 ? -5.465 3.805 25.688 1 44.34 12 ILE B C 1
ATOM 2415 O O . ILE B 1 12 ? -4.355 3.643 26.203 1 44.34 12 ILE B O 1
ATOM 2419 N N . ARG B 1 13 ? -6.223 2.918 25.344 1 44.22 13 ARG B N 1
ATOM 2420 C CA . ARG B 1 13 ? -5.828 1.555 25.672 1 44.22 13 ARG B CA 1
ATOM 2421 C C . ARG B 1 13 ? -4.602 1.124 24.875 1 44.22 13 ARG B C 1
ATOM 2423 O O . ARG B 1 13 ? -3.711 0.459 25.406 1 44.22 13 ARG B O 1
ATOM 2430 N N . VAL B 1 14 ? -4.598 1.562 23.766 1 48.88 14 VAL B N 1
ATOM 2431 C CA . VAL B 1 14 ? -3.467 1.19 22.922 1 48.88 14 VAL B CA 1
ATOM 2432 C C . VAL B 1 14 ? -2.199 1.878 23.438 1 48.88 14 VAL B C 1
ATOM 2434 O O . VAL B 1 14 ? -1.133 1.263 23.5 1 48.88 14 VAL B O 1
ATOM 2437 N N . VAL B 1 15 ? -2.445 3.107 23.812 1 47.84 15 VAL B N 1
ATOM 2438 C CA . VAL B 1 15 ? -1.311 3.854 24.344 1 47.84 15 VAL B CA 1
ATOM 2439 C C . VAL B 1 15 ? -0.801 3.184 25.625 1 47.84 15 VAL B C 1
ATOM 2441 O O . VAL B 1 15 ? 0.409 3.035 25.812 1 47.84 15 VAL B O 1
ATOM 2444 N N . VAL B 1 16 ? -1.801 2.793 26.359 1 42.53 16 VAL B N 1
ATOM 2445 C CA . VAL B 1 16 ? -1.457 2.148 27.625 1 42.53 16 VAL B CA 1
ATOM 2446 C C . VAL B 1 16 ? -0.761 0.816 27.359 1 42.53 16 VAL B C 1
ATOM 2448 O O . VAL B 1 16 ? 0.236 0.487 28 1 42.53 16 VAL B 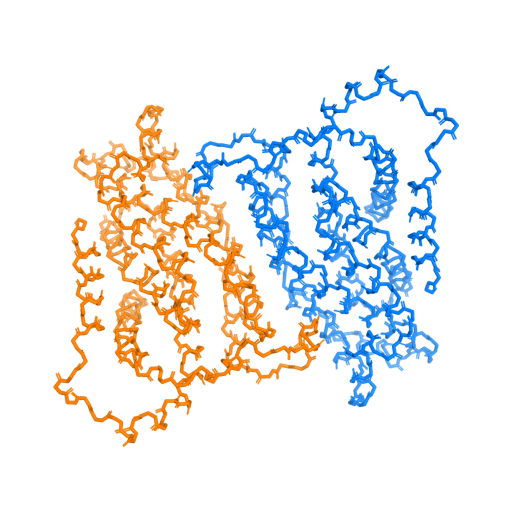O 1
ATOM 2451 N N . LEU B 1 17 ? -1.257 0.168 26.469 1 45.97 17 LEU B N 1
ATOM 2452 C CA . LEU B 1 17 ? -0.669 -1.126 26.156 1 45.97 17 LEU B CA 1
ATOM 2453 C C . LEU B 1 17 ? 0.729 -0.957 25.562 1 45.97 17 LEU B C 1
ATOM 2455 O O . LEU B 1 17 ? 1.628 -1.749 25.859 1 45.97 17 LEU B O 1
ATOM 2459 N N . LEU B 1 18 ? 0.797 -0.053 24.812 1 50.41 18 LEU B N 1
ATOM 2460 C CA . LEU B 1 18 ? 2.113 0.235 24.25 1 50.41 18 LEU B CA 1
ATOM 2461 C C . LEU B 1 18 ? 3.111 0.574 25.359 1 50.41 18 LEU B C 1
ATOM 2463 O O . LEU B 1 18 ? 4.262 0.132 25.312 1 50.41 18 LEU B O 1
ATOM 2467 N N . LEU B 1 19 ? 2.564 1.335 26.234 1 45.88 19 LEU B N 1
ATOM 2468 C CA . LEU B 1 19 ? 3.398 1.751 27.359 1 45.88 19 LEU B CA 1
ATOM 2469 C C . LEU B 1 19 ? 3.807 0.551 28.203 1 45.88 19 LEU B C 1
ATOM 2471 O O . LEU B 1 19 ? 4.949 0.468 28.656 1 45.88 19 LEU B O 1
ATOM 2475 N N . LEU B 1 20 ? 2.941 -0.277 28.219 1 43.16 20 LEU B N 1
ATOM 2476 C CA . LEU B 1 20 ? 3.209 -1.484 29 1 43.16 20 LEU B CA 1
ATOM 2477 C C . LEU B 1 20 ? 4.18 -2.398 28.25 1 43.16 20 LEU B C 1
ATOM 2479 O O . LEU B 1 20 ? 5.039 -3.031 28.875 1 43.16 20 LEU B O 1
ATOM 2483 N N . SER B 1 21 ? 4.066 -2.408 27.016 1 45.53 21 SER B N 1
ATOM 2484 C CA . SER B 1 21 ? 4.93 -3.27 26.203 1 45.53 21 SER B CA 1
ATOM 2485 C C . SER B 1 21 ? 6.352 -2.729 26.156 1 45.53 21 SER B C 1
ATOM 2487 O O . SER B 1 21 ? 7.316 -3.5 26.125 1 45.53 21 SER B O 1
ATOM 2489 N N . PHE B 1 22 ? 6.473 -1.493 26.047 1 45.31 22 PHE B N 1
ATOM 2490 C CA . PHE B 1 22 ? 7.793 -0.869 26.031 1 45.31 22 PHE B CA 1
ATOM 2491 C C . PHE B 1 22 ? 8.578 -1.238 27.281 1 45.31 22 PHE B C 1
ATOM 2493 O O . PHE B 1 22 ? 9.797 -1.443 27.219 1 45.31 22 PHE B O 1
ATOM 2500 N N . SER B 1 23 ? 8.031 -1.25 28.281 1 40.47 23 SER B N 1
ATOM 2501 C CA . SER B 1 23 ? 8.688 -1.657 29.516 1 40.47 23 SER B CA 1
ATOM 2502 C C . SER B 1 23 ? 9.219 -3.08 29.422 1 40.47 23 SER B C 1
ATOM 2504 O O . SER B 1 23 ? 10.227 -3.416 30.047 1 40.47 23 SER B O 1
ATOM 2506 N N . ALA B 1 24 ? 8.695 -3.777 28.578 1 41.03 24 ALA B N 1
ATOM 2507 C CA . ALA B 1 24 ? 9.07 -5.18 28.438 1 41.03 24 ALA B CA 1
ATOM 2508 C C . ALA B 1 24 ? 10.234 -5.336 27.453 1 41.03 24 ALA B C 1
ATOM 2510 O O . ALA B 1 24 ? 10.977 -6.316 27.516 1 41.03 24 ALA B O 1
ATOM 2511 N N . LEU B 1 25 ? 10.484 -4.48 26.609 1 41 25 LEU B N 1
ATOM 2512 C CA . LEU B 1 25 ? 11.477 -4.582 25.547 1 41 25 LEU B CA 1
ATOM 2513 C C . LEU B 1 25 ? 12.891 -4.484 26.109 1 41 25 LEU B C 1
ATOM 2515 O O . LEU B 1 25 ? 13.828 -5.039 25.531 1 41 25 LEU B O 1
ATOM 2519 N N . HIS B 1 26 ? 13.273 -3.781 27.031 1 37.22 26 HIS B N 1
ATOM 2520 C CA . HIS B 1 26 ? 14.672 -3.549 27.391 1 37.22 26 HIS B CA 1
ATOM 2521 C C . HIS B 1 26 ? 15.359 -4.848 27.812 1 37.22 26 HIS B C 1
ATOM 2523 O O . HIS B 1 26 ? 16.562 -4.871 28.031 1 37.22 26 HIS B O 1
ATOM 2529 N N . THR B 1 27 ? 14.734 -5.816 28.297 1 35.47 27 THR B N 1
ATOM 2530 C CA . THR B 1 27 ? 15.539 -6.973 28.672 1 35.47 27 THR B CA 1
ATOM 2531 C C . THR B 1 27 ? 15.859 -7.832 27.453 1 35.47 27 THR B C 1
ATOM 2533 O O . THR B 1 27 ? 15.32 -8.93 27.312 1 35.47 27 THR B O 1
ATOM 2536 N N . PHE B 1 28 ? 15.898 -7.234 26.375 1 36.19 28 PHE B N 1
ATOM 2537 C CA . PHE B 1 28 ? 16.281 -7.953 25.172 1 36.19 28 PHE B CA 1
ATOM 2538 C C . PHE B 1 28 ? 17.688 -8.516 25.297 1 36.19 28 PHE B C 1
ATOM 2540 O O . PHE B 1 28 ? 18.672 -7.773 25.219 1 36.19 28 PHE B O 1
ATOM 2547 N N . SER B 1 29 ? 17.891 -9.461 26.188 1 34.22 29 SER B N 1
ATOM 2548 C CA . SER B 1 29 ? 19.172 -10.156 26.109 1 34.22 29 SER B CA 1
ATOM 2549 C C . SER B 1 29 ? 19.547 -10.469 24.672 1 34.22 29 SER B C 1
ATOM 2551 O O . SER B 1 29 ? 19.156 -9.734 23.75 1 34.22 29 SER B O 1
ATOM 2553 N N . GLU B 1 30 ? 19.938 -11.906 24.5 1 36.06 30 GLU B N 1
ATOM 2554 C CA . GLU B 1 30 ? 20.703 -12.492 23.391 1 36.06 30 GLU B CA 1
ATOM 2555 C C . GLU B 1 30 ? 19.953 -12.344 22.078 1 36.06 30 GLU B C 1
ATOM 2557 O O . GLU B 1 30 ? 18.734 -12.477 22.031 1 36.06 30 GLU B O 1
ATOM 2562 N N . PRO B 1 31 ? 20.562 -11.742 21.016 1 37.5 31 PRO B N 1
ATOM 2563 C CA . PRO B 1 31 ? 20.094 -11.562 19.641 1 37.5 31 PRO B CA 1
ATOM 2564 C C . PRO B 1 31 ? 19.344 -12.781 19.109 1 37.5 31 PRO B C 1
ATOM 2566 O O . PRO B 1 31 ? 19.984 -13.758 18.688 1 37.5 31 PRO B O 1
ATOM 2569 N N . LYS B 1 32 ? 18.594 -13.469 19.891 1 39.22 32 LYS B N 1
ATOM 2570 C CA . LYS B 1 32 ? 17.922 -14.531 19.156 1 39.22 32 LYS B CA 1
ATOM 2571 C C . LYS B 1 32 ? 17.25 -13.992 17.891 1 39.22 32 LYS B C 1
ATOM 2573 O O . LYS B 1 32 ? 16.734 -12.867 17.891 1 39.22 32 LYS B O 1
ATOM 2578 N N . VAL B 1 33 ? 17.609 -14.5 16.859 1 45.94 33 VAL B N 1
ATOM 2579 C CA . VAL B 1 33 ? 17.141 -14.172 15.516 1 45.94 33 VAL B CA 1
ATOM 2580 C C . VAL B 1 33 ? 15.617 -13.984 15.547 1 45.94 33 VAL B C 1
ATOM 2582 O O . VAL B 1 33 ? 14.883 -14.875 15.977 1 45.94 33 VAL B O 1
ATOM 2585 N N . GLU B 1 34 ? 15.133 -12.797 15.719 1 53.69 34 GLU B N 1
ATOM 2586 C CA . GLU B 1 34 ? 13.719 -12.445 15.695 1 53.69 34 GLU B CA 1
ATOM 2587 C C . GLU B 1 34 ? 12.969 -13.219 14.609 1 53.69 34 GLU B C 1
ATOM 2589 O O . GLU B 1 34 ? 13.344 -13.172 13.438 1 53.69 34 GLU B O 1
ATOM 2594 N N . PRO B 1 35 ? 12.188 -14.234 15.023 1 49 35 PRO B N 1
ATOM 2595 C CA . PRO B 1 35 ? 11.492 -15.094 14.062 1 49 35 PRO B CA 1
ATOM 2596 C C . PRO B 1 35 ? 10.984 -14.336 12.844 1 49 35 PRO B C 1
ATOM 2598 O O . PRO B 1 35 ? 10.953 -14.883 11.742 1 49 35 PRO B O 1
ATOM 2601 N N . LEU B 1 36 ? 10.68 -13.078 13.039 1 53.66 36 LEU B N 1
ATOM 2602 C CA . LEU B 1 36 ? 10.086 -12.297 11.961 1 53.66 36 LEU B CA 1
ATOM 2603 C C . LEU B 1 36 ? 11.117 -12 10.875 1 53.66 36 LEU B C 1
ATOM 2605 O O . LEU B 1 36 ? 10.75 -11.68 9.742 1 53.66 36 LEU B O 1
ATOM 2609 N N . LEU B 1 37 ? 12.344 -12.266 11.328 1 56 37 LEU B N 1
ATOM 2610 C CA . LEU B 1 37 ? 13.414 -11.867 10.422 1 56 37 LEU B CA 1
ATOM 2611 C C . LEU B 1 37 ? 14.07 -13.086 9.789 1 56 37 LEU B C 1
ATOM 2613 O O . LEU B 1 37 ? 14.945 -12.945 8.93 1 56 37 LEU B O 1
ATOM 2617 N N . ARG B 1 38 ? 13.555 -14.289 10.125 1 54.06 38 ARG B N 1
ATOM 2618 C CA . ARG B 1 38 ? 14.18 -15.5 9.602 1 54.06 38 ARG B CA 1
ATOM 2619 C C . ARG B 1 38 ? 13.914 -15.648 8.109 1 54.06 38 ARG B C 1
ATOM 2621 O O . ARG B 1 38 ? 12.805 -15.406 7.641 1 54.06 38 ARG B O 1
ATOM 2628 N N . LYS B 1 39 ? 15.078 -15.969 7.414 1 60.81 39 LYS B N 1
ATOM 2629 C CA . LYS B 1 39 ? 14.969 -16.172 5.973 1 60.81 39 LYS B CA 1
ATOM 2630 C C . LYS B 1 39 ? 13.891 -17.203 5.645 1 60.81 39 LYS B C 1
ATOM 2632 O O . LYS B 1 39 ? 13.812 -18.25 6.289 1 60.81 39 LYS B O 1
ATOM 2637 N N . ASN B 1 40 ? 12.906 -16.875 4.938 1 62.5 40 ASN B N 1
ATOM 2638 C CA . ASN B 1 40 ? 11.82 -17.734 4.473 1 62.5 40 ASN B CA 1
ATOM 2639 C C . ASN B 1 40 ? 11.781 -17.812 2.947 1 62.5 40 ASN B C 1
ATOM 2641 O O . ASN B 1 40 ? 11.281 -16.906 2.289 1 62.5 40 ASN B O 1
ATOM 2645 N N . PRO B 1 41 ? 12.445 -18.891 2.49 1 61.97 41 PRO B N 1
ATOM 2646 C CA . PRO B 1 41 ? 12.445 -19 1.03 1 61.97 41 PRO B CA 1
ATOM 2647 C C . PRO B 1 41 ? 11.039 -19.016 0.441 1 61.97 41 PRO B C 1
ATOM 2649 O O . PRO B 1 41 ? 10.859 -18.797 -0.76 1 61.97 41 PRO B O 1
ATOM 2652 N N . HIS B 1 42 ? 10.102 -19.266 1.288 1 64.19 42 HIS B N 1
ATOM 2653 C CA . HIS B 1 42 ? 8.727 -19.375 0.812 1 64.19 42 HIS B CA 1
ATOM 2654 C C . HIS B 1 42 ? 7.977 -18.062 1.006 1 64.19 42 HIS B C 1
ATOM 2656 O O . HIS B 1 42 ? 6.746 -18.031 0.958 1 64.19 42 HIS B O 1
ATOM 2662 N N . ARG B 1 43 ? 8.742 -17.094 1.169 1 60.38 43 ARG B N 1
ATOM 2663 C CA . ARG B 1 43 ? 8.125 -15.82 1.539 1 60.38 43 ARG B CA 1
ATOM 2664 C C . ARG B 1 43 ? 7.434 -15.18 0.34 1 60.38 43 ARG B C 1
ATOM 2666 O O . ARG B 1 43 ? 6.711 -14.188 0.489 1 60.38 43 ARG B O 1
ATOM 2673 N N . PHE B 1 44 ? 7.57 -15.836 -0.733 1 68.56 44 PHE B N 1
ATOM 2674 C CA . PHE B 1 44 ? 7.055 -15.188 -1.931 1 68.56 44 PHE B CA 1
ATOM 2675 C C . PHE B 1 44 ? 5.625 -15.625 -2.215 1 68.56 44 PHE B C 1
ATOM 2677 O O . PHE B 1 44 ? 4.969 -15.078 -3.104 1 68.56 44 PHE B O 1
ATOM 2684 N N . VAL B 1 45 ? 5.246 -16.562 -1.364 1 77.5 45 VAL B N 1
ATOM 2685 C CA . VAL B 1 45 ? 3.865 -17.016 -1.527 1 77.5 45 VAL B CA 1
ATOM 2686 C C . VAL B 1 45 ? 3.092 -16.781 -0.231 1 77.5 45 VAL B C 1
ATOM 2688 O O . VAL B 1 45 ? 3.631 -16.969 0.863 1 77.5 45 VAL B O 1
ATOM 2691 N N . ILE B 1 46 ? 1.876 -16.469 -0.314 1 83.5 46 ILE B N 1
ATOM 2692 C CA . ILE B 1 46 ? 1.105 -16.031 0.845 1 83.5 46 ILE B CA 1
ATOM 2693 C C . ILE B 1 46 ? 0.513 -17.25 1.557 1 83.5 46 ILE B C 1
ATOM 2695 O O . ILE B 1 46 ? 0.511 -17.312 2.789 1 83.5 46 ILE B O 1
ATOM 2699 N N . PHE B 1 47 ? 0.096 -18.203 0.768 1 85.88 47 PHE B N 1
ATOM 2700 C CA . PHE B 1 47 ? -0.528 -19.359 1.397 1 85.88 47 PHE B CA 1
ATOM 2701 C C . PHE B 1 47 ? 0.481 -20.5 1.576 1 85.88 47 PHE B C 1
ATOM 2703 O O . PHE B 1 47 ? 1.362 -20.688 0.736 1 85.88 47 PHE B O 1
ATOM 2710 N N . PRO B 1 48 ? 0.382 -21.203 2.629 1 85.94 48 PRO B N 1
ATOM 2711 C CA . PRO B 1 48 ? -0.656 -21.141 3.66 1 85.94 48 PRO B CA 1
ATOM 2712 C C . PRO B 1 48 ? -0.394 -20.047 4.695 1 85.94 48 PRO B C 1
ATOM 2714 O O . PRO B 1 48 ? 0.763 -19.719 4.977 1 85.94 48 PRO B O 1
ATOM 2717 N N . ILE B 1 49 ? -1.493 -19.609 5.242 1 87.44 49 ILE B N 1
ATOM 2718 C CA . ILE B 1 49 ? -1.396 -18.609 6.297 1 87.44 49 ILE B CA 1
ATOM 2719 C C . ILE B 1 49 ? -0.832 -19.25 7.566 1 87.44 49 ILE B C 1
ATOM 2721 O O . ILE B 1 49 ? -1.348 -20.266 8.039 1 87.44 49 ILE B O 1
ATOM 2725 N N . GLN B 1 50 ? 0.178 -18.625 8.125 1 83.44 50 GLN B N 1
ATOM 2726 C CA . GLN B 1 50 ? 0.84 -19.141 9.312 1 83.44 50 GLN B CA 1
ATOM 2727 C C . GLN B 1 50 ? 0.403 -18.375 10.562 1 83.44 50 GLN B C 1
ATOM 2729 O O . GLN B 1 50 ? 0.367 -18.938 11.656 1 83.44 50 GLN B O 1
ATOM 2734 N N . TYR B 1 51 ? 0.102 -17.125 10.484 1 84.5 51 TYR B N 1
ATOM 2735 C CA . TYR B 1 51 ? -0.303 -16.266 11.578 1 84.5 51 TYR B CA 1
ATOM 2736 C C . TYR B 1 51 ? -1.688 -15.68 11.336 1 84.5 51 TYR B C 1
ATOM 2738 O O . TYR B 1 51 ? -1.817 -14.516 10.93 1 84.5 51 TYR B O 1
ATOM 2746 N N . PRO B 1 52 ? -2.715 -16.406 11.688 1 87.62 52 PRO B N 1
ATOM 2747 C CA . PRO B 1 52 ? -4.09 -16.016 11.359 1 87.62 52 PRO B CA 1
ATOM 2748 C C . PRO B 1 52 ? -4.496 -14.68 11.984 1 87.62 52 PRO B C 1
ATOM 2750 O O . PRO B 1 52 ? -5.301 -13.945 11.414 1 87.62 52 PRO B O 1
ATOM 2753 N N . ASP B 1 53 ? -3.941 -14.383 13.164 1 81.94 53 ASP B N 1
ATOM 2754 C CA . ASP B 1 53 ? -4.305 -13.133 13.82 1 81.94 53 ASP B CA 1
ATOM 2755 C C . ASP B 1 53 ? -3.781 -11.93 13.039 1 81.94 53 ASP B C 1
ATOM 2757 O O . ASP B 1 53 ? -4.492 -10.938 12.859 1 81.94 53 ASP B O 1
ATOM 2761 N N . ILE B 1 54 ? -2.539 -12.039 12.555 1 85.25 54 ILE B N 1
ATOM 2762 C CA . ILE B 1 54 ? -1.966 -10.961 11.75 1 85.25 54 ILE B CA 1
ATOM 2763 C C . ILE B 1 54 ? -2.725 -10.844 10.438 1 85.25 54 ILE B C 1
ATOM 2765 O O . ILE B 1 54 ? -2.977 -9.734 9.961 1 85.25 54 ILE B O 1
ATOM 2769 N N . TRP B 1 55 ? -3.076 -11.961 9.961 1 90.62 55 TRP B N 1
ATOM 2770 C CA . TRP B 1 55 ? -3.83 -11.961 8.711 1 90.62 55 TRP B CA 1
ATOM 2771 C C . TRP B 1 55 ? -5.176 -11.266 8.883 1 90.62 55 TRP B C 1
ATOM 2773 O O . TRP B 1 55 ? -5.582 -10.469 8.031 1 90.62 55 TRP B O 1
ATOM 2783 N N . LYS B 1 56 ? -5.836 -11.547 9.945 1 89.06 56 LYS B N 1
ATOM 2784 C CA . LYS B 1 56 ? -7.109 -10.906 10.25 1 89.06 56 LYS B CA 1
ATOM 2785 C C . LYS B 1 56 ? -6.953 -9.391 10.344 1 89.06 56 LYS B C 1
ATOM 2787 O O . LYS B 1 56 ? -7.801 -8.641 9.844 1 89.06 56 LYS B O 1
ATOM 2792 N N . MET B 1 57 ? -5.895 -8.977 10.977 1 86.62 57 MET B N 1
ATOM 2793 C CA . MET B 1 57 ? -5.625 -7.547 11.094 1 86.62 57 MET B CA 1
ATOM 2794 C C . MET B 1 57 ? -5.406 -6.922 9.719 1 86.62 57 MET B C 1
ATOM 2796 O O . MET B 1 57 ? -5.902 -5.824 9.445 1 86.62 57 MET B O 1
ATOM 2800 N N . TYR B 1 58 ? -4.684 -7.652 8.953 1 92.25 58 TYR B N 1
ATOM 2801 C CA . TYR B 1 58 ? -4.445 -7.188 7.59 1 92.25 58 TYR B CA 1
ATOM 2802 C C . TYR B 1 58 ? -5.758 -7.031 6.832 1 92.25 58 TYR B C 1
ATOM 2804 O O . TYR B 1 58 ? -6.004 -5.988 6.219 1 92.25 58 TYR B O 1
ATOM 2812 N N . LYS B 1 59 ? -6.574 -8.008 6.922 1 94.56 59 LYS B N 1
ATOM 2813 C CA . LYS B 1 59 ? -7.836 -7.992 6.18 1 94.56 59 LYS B CA 1
ATOM 2814 C C . LYS B 1 59 ? -8.766 -6.898 6.695 1 94.56 59 LYS B C 1
ATOM 2816 O O . LYS B 1 59 ? -9.492 -6.281 5.918 1 94.56 59 LYS B O 1
ATOM 2821 N N . GLN B 1 60 ? -8.766 -6.645 7.922 1 89.88 60 GLN B N 1
ATOM 2822 C CA . GLN B 1 60 ? -9.555 -5.562 8.492 1 89.88 60 GLN B CA 1
ATOM 2823 C C . GLN B 1 60 ? -9.062 -4.203 8.008 1 89.88 60 GLN B C 1
ATOM 2825 O O . GLN B 1 60 ? -9.859 -3.322 7.688 1 89.88 60 GLN B O 1
ATOM 2830 N N . ALA B 1 61 ? -7.766 -4.039 7.988 1 91.88 61 ALA B N 1
ATOM 2831 C CA . ALA B 1 61 ? -7.184 -2.799 7.48 1 91.88 61 ALA B CA 1
ATOM 2832 C C . ALA B 1 61 ? -7.547 -2.58 6.016 1 91.88 61 ALA B C 1
ATOM 2834 O O . ALA B 1 61 ? -7.949 -1.483 5.625 1 91.88 61 ALA B O 1
ATOM 2835 N N . GLN B 1 62 ? -7.41 -3.643 5.277 1 94.88 62 GLN B N 1
ATOM 2836 C CA . GLN B 1 62 ? -7.707 -3.578 3.85 1 94.88 62 GLN B CA 1
ATOM 2837 C C . GLN B 1 62 ? -9.164 -3.188 3.605 1 94.88 62 GLN B C 1
ATOM 2839 O O . GLN B 1 62 ? -9.453 -2.4 2.703 1 94.88 62 GLN B O 1
ATOM 2844 N N . ALA B 1 63 ? -10.07 -3.678 4.398 1 92.81 63 ALA B N 1
ATOM 2845 C CA . ALA B 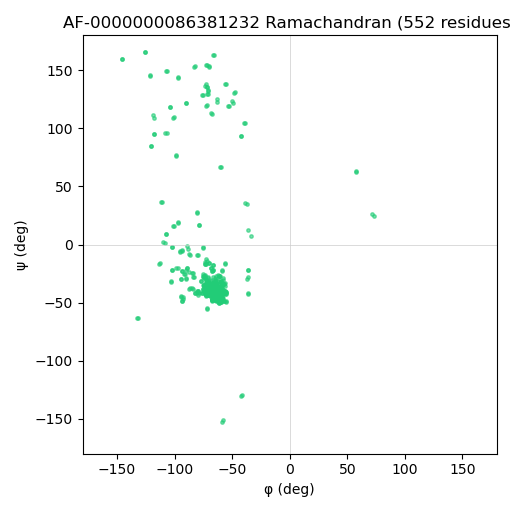1 63 ? -11.508 -3.432 4.25 1 92.81 63 ALA B CA 1
ATOM 2846 C C . ALA B 1 63 ? -11.852 -1.987 4.598 1 92.81 63 ALA B C 1
ATOM 2848 O O . ALA B 1 63 ? -12.922 -1.495 4.238 1 92.81 63 ALA B O 1
ATOM 2849 N N . SER B 1 64 ? -10.945 -1.32 5.246 1 90.31 64 SER B N 1
ATOM 2850 C CA . SER B 1 64 ? -11.211 0.045 5.691 1 90.31 64 SER B CA 1
ATOM 2851 C C . SER B 1 64 ? -10.555 1.062 4.758 1 90.31 64 SER B C 1
ATOM 2853 O O . SER B 1 64 ? -10.422 2.234 5.113 1 90.31 64 SER B O 1
ATOM 2855 N N . PHE B 1 65 ? -10.18 0.593 3.617 1 95.12 65 PHE B N 1
ATOM 2856 C CA . PHE B 1 65 ? -9.523 1.468 2.65 1 95.12 65 PHE B CA 1
ATOM 2857 C C . PHE B 1 65 ? -10.398 2.674 2.334 1 95.12 65 PHE B C 1
ATOM 2859 O O . PHE B 1 65 ? -11.617 2.551 2.223 1 95.12 65 PHE B O 1
ATOM 2866 N N . TRP B 1 66 ? -9.828 3.844 2.248 1 96.62 66 TRP B N 1
ATOM 2867 C CA . TRP B 1 66 ? -10.508 5.078 1.866 1 96.62 66 TRP B CA 1
ATOM 2868 C C . TRP B 1 66 ? -9.578 5.992 1.076 1 96.62 66 TRP B C 1
ATOM 2870 O O . TRP B 1 66 ? -8.367 5.746 1.006 1 96.62 66 TRP B O 1
ATOM 2880 N N . THR B 1 67 ? -10.125 6.934 0.32 1 96.88 67 THR B N 1
ATOM 2881 C CA . THR B 1 67 ? -9.367 7.941 -0.417 1 96.88 67 THR B CA 1
ATOM 2882 C C . THR B 1 67 ? -9.844 9.344 -0.051 1 96.88 67 THR B C 1
ATOM 2884 O O . THR B 1 67 ? -10.875 9.508 0.6 1 96.88 67 THR B O 1
ATOM 2887 N N . VAL B 1 68 ? -9.07 10.336 -0.418 1 97.38 68 VAL B N 1
ATOM 2888 C CA . VAL B 1 68 ? -9.352 11.711 -0.006 1 97.38 68 VAL B CA 1
ATOM 2889 C C . VAL B 1 68 ? -10.633 12.203 -0.676 1 97.38 68 VAL B C 1
ATOM 2891 O O . VAL B 1 68 ? -11.289 13.117 -0.172 1 97.38 68 VAL B O 1
ATOM 2894 N N . GLU B 1 69 ? -11.008 11.586 -1.798 1 95.31 69 GLU B N 1
ATOM 2895 C CA . GLU B 1 69 ? -12.195 11.992 -2.543 1 95.31 69 GLU B CA 1
ATOM 2896 C C . GLU B 1 69 ? -13.469 11.727 -1.743 1 95.31 69 GLU B C 1
ATOM 2898 O O . GLU B 1 69 ? -14.523 12.297 -2.037 1 95.31 69 GLU B O 1
ATOM 2903 N N . GLU B 1 70 ? -13.383 10.898 -0.729 1 95.62 70 GLU B N 1
ATOM 2904 C CA . GLU B 1 70 ? -14.531 10.562 0.106 1 95.62 70 GLU B CA 1
ATOM 2905 C C . GLU B 1 70 ? -14.789 11.656 1.144 1 95.62 70 GLU B C 1
ATOM 2907 O O . GLU B 1 70 ? -15.828 11.648 1.807 1 95.62 70 GLU B O 1
ATOM 2912 N N . VAL B 1 71 ? -13.922 12.641 1.316 1 97.31 71 VAL B N 1
ATOM 2913 C CA . VAL B 1 71 ? -14.039 13.695 2.32 1 97.31 71 VAL B CA 1
ATOM 2914 C C . VAL B 1 71 ? -14.492 14.992 1.658 1 97.31 71 VAL B C 1
ATOM 2916 O O . VAL B 1 71 ? -13.773 15.547 0.818 1 97.31 71 VAL B O 1
ATOM 2919 N N . ASP B 1 72 ? -15.617 15.477 2.047 1 97.31 72 ASP B N 1
ATOM 2920 C CA . ASP B 1 72 ? -16.141 16.75 1.539 1 97.31 72 ASP B CA 1
ATOM 2921 C C . ASP B 1 72 ? -15.68 17.922 2.396 1 97.31 72 ASP B C 1
ATOM 2923 O O . ASP B 1 72 ? -15.984 17.984 3.59 1 97.31 72 ASP B O 1
ATOM 2927 N N . LEU B 1 73 ? -14.992 18.875 1.775 1 97.31 73 LEU B N 1
ATOM 2928 C CA . LEU B 1 73 ? -14.43 19.984 2.525 1 97.31 73 LEU B CA 1
ATOM 2929 C C . LEU B 1 73 ? -15.211 21.266 2.26 1 97.31 73 LEU B C 1
ATOM 2931 O O . LEU B 1 73 ? -14.836 22.344 2.73 1 97.31 73 LEU B O 1
ATOM 2935 N N . SER B 1 74 ? -16.328 21.156 1.592 1 95.94 74 SER B N 1
ATOM 2936 C CA . SER B 1 74 ? -17.078 22.344 1.188 1 95.94 74 SER B CA 1
ATOM 2937 C C . SER B 1 74 ? -17.547 23.141 2.398 1 95.94 74 SER B C 1
ATOM 2939 O O . SER B 1 74 ? -17.391 24.359 2.441 1 95.94 74 SER B O 1
ATOM 2941 N N . LYS B 1 75 ? -18.094 22.531 3.352 1 96.44 75 LYS B N 1
ATOM 2942 C CA . LYS B 1 75 ? -18.578 23.203 4.555 1 96.44 75 LYS B CA 1
ATOM 2943 C C . LYS B 1 75 ? -17.422 23.688 5.418 1 96.44 75 LYS B C 1
ATOM 2945 O O . LYS B 1 75 ? -17.562 24.656 6.168 1 96.44 75 LYS B O 1
ATOM 2950 N N . ASP B 1 76 ? -16.297 23.016 5.336 1 97.88 76 ASP B N 1
ATOM 2951 C CA . ASP B 1 76 ? -15.133 23.391 6.133 1 97.88 76 ASP B CA 1
ATOM 2952 C C . ASP B 1 76 ? -14.641 24.797 5.781 1 97.88 76 ASP B C 1
ATOM 2954 O O . ASP B 1 76 ? -14.18 25.531 6.652 1 97.88 76 ASP B O 1
ATOM 2958 N N . VAL B 1 77 ? -14.734 25.094 4.531 1 96.62 77 VAL B N 1
ATOM 2959 C CA . VAL B 1 77 ? -14.266 26.406 4.094 1 96.62 77 VAL B CA 1
ATOM 2960 C C . VAL B 1 77 ? -15.094 27.5 4.773 1 96.62 77 VAL B C 1
ATOM 2962 O O . VAL B 1 77 ? -14.547 28.516 5.211 1 96.62 77 VAL B O 1
ATOM 2965 N N . ILE B 1 78 ? -16.344 27.281 4.879 1 96.44 78 ILE B N 1
ATOM 2966 C CA . ILE B 1 78 ? -17.234 28.234 5.527 1 96.44 78 ILE B CA 1
ATOM 2967 C C . ILE B 1 78 ? -16.891 28.344 7.012 1 96.44 78 ILE B C 1
ATOM 2969 O O . ILE B 1 78 ? -16.75 29.438 7.551 1 96.44 78 ILE B O 1
ATOM 2973 N N . HIS B 1 79 ? -16.75 27.219 7.645 1 97.06 79 HIS B N 1
ATOM 2974 C CA . HIS B 1 79 ? -16.391 27.188 9.055 1 97.06 79 HIS B CA 1
ATOM 2975 C C . HIS B 1 79 ? -15.047 27.859 9.297 1 97.06 79 HIS B C 1
ATOM 2977 O O . HIS B 1 79 ? -14.883 28.625 10.25 1 97.06 79 HIS B O 1
ATOM 2983 N N . TRP B 1 80 ? -14.07 27.547 8.477 1 97.19 80 TRP B N 1
ATOM 2984 C CA . TRP B 1 80 ? -12.711 28.062 8.602 1 97.19 80 TRP B CA 1
ATOM 2985 C C . TRP B 1 80 ? -12.703 29.594 8.609 1 97.19 80 TRP B C 1
ATOM 2987 O O . TRP B 1 80 ? -12.023 30.203 9.43 1 97.19 80 TRP B O 1
ATOM 2997 N N . ASN B 1 81 ? -13.508 30.141 7.75 1 96.12 81 ASN B N 1
ATOM 2998 C CA . ASN B 1 81 ? -13.555 31.594 7.633 1 96.12 81 ASN B CA 1
ATOM 2999 C C . ASN B 1 81 ? -14.156 32.219 8.883 1 96.12 81 ASN B C 1
ATOM 3001 O O . ASN B 1 81 ? -13.898 33.406 9.164 1 96.12 81 ASN B O 1
ATOM 3005 N N . ASN B 1 82 ? -14.859 31.453 9.617 1 95.69 82 ASN B N 1
ATOM 3006 C CA . ASN B 1 82 ? -15.547 32 10.789 1 95.69 82 ASN B CA 1
ATOM 3007 C C . ASN B 1 82 ? -14.812 31.656 12.078 1 95.69 82 ASN B C 1
ATOM 3009 O O . ASN B 1 82 ? -15.211 32.094 13.164 1 95.69 82 ASN B O 1
ATOM 3013 N N . LEU B 1 83 ? -13.758 30.922 11.992 1 94.75 83 LEU B N 1
ATOM 3014 C CA . LEU B 1 83 ? -12.984 30.562 13.172 1 94.75 83 LEU B CA 1
ATOM 3015 C C . LEU B 1 83 ? -12.211 31.766 13.703 1 94.75 83 LEU B C 1
ATOM 3017 O O . LEU B 1 83 ? -11.875 32.688 12.938 1 94.75 83 LEU B O 1
ATOM 3021 N N . LYS B 1 84 ? -11.938 31.703 15.008 1 92.69 84 LYS B N 1
ATOM 3022 C CA . LYS B 1 84 ? -11.062 32.688 15.609 1 92.69 84 LYS B CA 1
ATOM 3023 C C . LYS B 1 84 ? -9.617 32.5 15.148 1 92.69 84 LYS B C 1
ATOM 3025 O O . LYS B 1 84 ? -9.203 31.391 14.82 1 92.69 84 LYS B O 1
ATOM 3030 N N . PRO B 1 85 ? -8.844 33.594 15.141 1 92.38 85 PRO B N 1
ATOM 3031 C CA . PRO B 1 85 ? -7.449 33.5 14.711 1 92.38 85 PRO B CA 1
ATOM 3032 C C . PRO B 1 85 ? -6.652 32.469 15.508 1 92.38 85 PRO B C 1
ATOM 3034 O O . PRO B 1 85 ? -5.809 31.766 14.945 1 92.38 85 PRO B O 1
ATOM 3037 N N . GLU B 1 86 ? -6.977 32.375 16.766 1 90 86 GLU B N 1
ATOM 3038 C CA . GLU B 1 86 ? -6.262 31.406 17.609 1 90 86 GLU B CA 1
ATOM 3039 C C . GLU B 1 86 ? -6.594 29.969 17.219 1 90 86 GLU B C 1
ATOM 3041 O O . GLU B 1 86 ? -5.73 29.094 17.281 1 90 86 GLU B O 1
ATOM 3046 N N . GLU B 1 87 ? -7.832 29.734 16.797 1 90.06 87 GLU B N 1
ATOM 3047 C CA . GLU B 1 87 ? -8.25 28.406 16.359 1 90.06 87 GLU B CA 1
ATOM 3048 C C . GLU B 1 87 ? -7.605 28.031 15.031 1 90.06 87 GLU B C 1
ATOM 3050 O O . GLU B 1 87 ? -7.164 26.891 14.844 1 90.06 87 GLU B O 1
ATOM 3055 N N . LYS B 1 88 ? -7.535 29.031 14.18 1 93.19 88 LYS B N 1
ATOM 3056 C CA . LYS B 1 88 ? -6.887 28.797 12.891 1 93.19 88 LYS B CA 1
ATOM 3057 C C . LYS B 1 88 ? -5.406 28.469 13.078 1 93.19 88 LYS B C 1
ATOM 3059 O O . LYS B 1 88 ? -4.883 27.562 12.422 1 93.19 88 LYS B O 1
ATOM 3064 N N . TYR B 1 89 ? -4.84 29.234 13.969 1 90.19 89 TYR B N 1
ATOM 3065 C CA . TYR B 1 89 ? -3.432 29 14.266 1 90.19 89 TYR B CA 1
ATOM 3066 C C . TYR B 1 89 ? -3.219 27.594 14.82 1 90.19 89 TYR B C 1
ATOM 3068 O O . TYR B 1 89 ? -2.318 26.875 14.375 1 90.19 89 TYR B O 1
ATOM 3076 N N . PHE B 1 90 ? -4.047 27.266 15.695 1 87.94 90 PHE B N 1
ATOM 3077 C CA . PHE B 1 90 ? -3.955 25.969 16.344 1 87.94 90 PHE B CA 1
ATOM 3078 C C . PHE B 1 90 ? -4.113 24.844 15.328 1 87.94 90 PHE B C 1
ATOM 3080 O O . PHE B 1 90 ? -3.271 23.938 15.258 1 87.94 90 PHE B O 1
ATOM 3087 N N . ILE B 1 91 ? -5.133 24.875 14.508 1 91.56 91 ILE B N 1
ATOM 3088 C CA . ILE B 1 91 ? -5.434 23.828 13.531 1 91.56 91 ILE B CA 1
ATOM 3089 C C . ILE B 1 91 ? -4.32 23.75 12.492 1 91.56 91 ILE B C 1
ATOM 3091 O O . ILE B 1 91 ? -3.867 22.656 12.133 1 91.56 91 ILE B O 1
ATOM 3095 N N . SER B 1 92 ? -3.9 24.891 12.086 1 91.94 92 SER B N 1
ATOM 3096 C CA . SER B 1 92 ? -2.859 24.938 11.062 1 91.94 92 SER B CA 1
ATOM 3097 C C . SER B 1 92 ? -1.575 24.281 11.547 1 91.94 92 SER B C 1
ATOM 3099 O O . SER B 1 92 ? -0.921 23.562 10.797 1 91.94 92 SER B O 1
ATOM 3101 N N . HIS B 1 93 ? -1.25 24.469 12.773 1 87.31 93 HIS B N 1
ATOM 3102 C CA . HIS B 1 93 ? -0.018 23.906 13.32 1 87.31 93 HIS B CA 1
ATOM 3103 C C . HIS B 1 93 ? -0.148 22.406 13.547 1 87.31 93 HIS B C 1
ATOM 3105 O O . HIS B 1 93 ? 0.816 21.656 13.359 1 87.31 93 HIS B O 1
ATOM 3111 N N . ILE B 1 94 ? -1.284 21.984 13.914 1 88.69 94 ILE B N 1
ATOM 3112 C CA . ILE B 1 94 ? -1.538 20.547 14.062 1 88.69 94 ILE B CA 1
ATOM 3113 C C . ILE B 1 94 ? -1.428 19.859 12.703 1 88.69 94 ILE B C 1
ATOM 3115 O O . ILE B 1 94 ? -0.809 18.812 12.578 1 88.69 94 ILE B O 1
ATOM 3119 N N . LEU B 1 95 ? -2.029 20.5 11.734 1 92.5 95 LEU B N 1
ATOM 3120 C CA . LEU B 1 95 ? -2.002 19.938 10.391 1 92.5 95 LEU B CA 1
ATOM 3121 C C . LEU B 1 95 ? -0.574 19.891 9.852 1 92.5 95 LEU B C 1
ATOM 3123 O O . LEU B 1 95 ? -0.193 18.922 9.18 1 92.5 95 LEU B O 1
ATOM 3127 N N . ALA B 1 96 ? 0.168 20.891 10.156 1 88.88 96 ALA B N 1
ATOM 3128 C CA . ALA B 1 96 ? 1.567 20.906 9.742 1 88.88 96 ALA B CA 1
ATOM 3129 C C . ALA B 1 96 ? 2.354 19.781 10.391 1 88.88 96 ALA B C 1
ATOM 3131 O O . ALA B 1 96 ? 3.174 19.125 9.734 1 88.88 96 ALA B O 1
ATOM 3132 N N . PHE B 1 97 ? 2.113 19.625 11.594 1 86.62 97 PHE B N 1
ATOM 3133 C CA . PHE B 1 97 ? 2.74 18.531 12.328 1 86.62 97 PHE B CA 1
ATOM 3134 C C . PHE B 1 97 ? 2.387 17.188 11.719 1 86.62 97 PHE B C 1
ATOM 3136 O O . PHE B 1 97 ? 3.262 16.344 11.516 1 86.62 97 PHE B O 1
ATOM 3143 N N . PHE B 1 98 ? 1.138 16.953 11.43 1 89.25 98 PHE B N 1
ATOM 3144 C CA . PHE B 1 98 ? 0.686 15.703 10.836 1 89.25 98 PHE B CA 1
ATOM 3145 C C . PHE B 1 98 ? 1.343 15.484 9.477 1 89.25 98 PHE B C 1
ATOM 3147 O O . PHE B 1 98 ? 1.831 14.391 9.188 1 89.25 98 PHE B O 1
ATOM 3154 N N . ALA B 1 99 ? 1.309 16.469 8.695 1 88.06 99 ALA B N 1
ATOM 3155 C CA . ALA B 1 99 ? 1.833 16.359 7.336 1 88.06 99 ALA B CA 1
ATOM 3156 C C . ALA B 1 99 ? 3.309 15.969 7.344 1 88.06 99 ALA B C 1
ATOM 3158 O O . ALA B 1 99 ? 3.742 15.125 6.559 1 88.06 99 ALA B O 1
ATOM 3159 N N . ALA B 1 100 ? 4.051 16.516 8.203 1 83.38 100 ALA B N 1
ATOM 3160 C CA . ALA B 1 100 ? 5.484 16.25 8.305 1 83.38 100 ALA B CA 1
ATOM 3161 C C . ALA B 1 100 ? 5.742 14.867 8.898 1 83.38 100 ALA B C 1
ATOM 3163 O O . ALA B 1 100 ? 6.586 14.117 8.391 1 83.38 100 ALA B O 1
ATOM 3164 N N . SER B 1 101 ? 5.016 14.5 9.898 1 82.44 101 SER B N 1
ATOM 3165 C CA . SER B 1 101 ? 5.238 13.273 10.648 1 82.44 101 SER B CA 1
ATOM 3166 C C . SER B 1 101 ? 4.871 12.047 9.82 1 82.44 101 SER B C 1
ATOM 3168 O O . SER B 1 101 ? 5.555 11.016 9.883 1 82.44 101 SER B O 1
ATOM 3170 N N . ASP B 1 102 ? 3.838 12.156 9.07 1 86.75 102 ASP B N 1
ATOM 3171 C CA . ASP B 1 102 ? 3.41 11.023 8.25 1 86.75 102 ASP B CA 1
ATOM 3172 C C . ASP B 1 102 ? 4.469 10.664 7.211 1 86.75 102 ASP B C 1
ATOM 3174 O O . ASP B 1 102 ? 4.637 9.492 6.867 1 86.75 102 ASP B O 1
ATOM 3178 N N . GLY B 1 103 ? 5.094 11.641 6.727 1 82 103 GLY B N 1
ATOM 3179 C CA . GLY B 1 103 ? 6.199 11.383 5.816 1 82 103 GLY B CA 1
ATOM 3180 C C . GLY B 1 103 ? 7.32 10.578 6.449 1 82 103 GLY B C 1
ATOM 3181 O O . GLY B 1 103 ? 7.867 9.672 5.824 1 82 103 GLY B O 1
ATOM 3182 N N . ILE B 1 104 ? 7.605 10.898 7.633 1 82.19 104 ILE B N 1
ATOM 3183 C CA . ILE B 1 104 ? 8.672 10.219 8.367 1 82.19 104 ILE B CA 1
ATOM 3184 C C . ILE B 1 104 ? 8.25 8.781 8.664 1 82.19 104 ILE B C 1
ATOM 3186 O O . ILE B 1 104 ? 9.062 7.855 8.539 1 82.19 104 ILE B O 1
ATOM 3190 N N . VAL B 1 105 ? 7.035 8.633 9.039 1 82.81 105 VAL B N 1
ATOM 3191 C CA . VAL B 1 105 ? 6.504 7.305 9.32 1 82.81 105 VAL B CA 1
ATOM 3192 C C . VAL B 1 105 ? 6.633 6.426 8.078 1 82.81 105 VAL B C 1
ATOM 3194 O O . VAL B 1 105 ? 7.102 5.289 8.164 1 82.81 105 VAL B O 1
ATOM 3197 N N . ASN B 1 106 ? 6.234 6.961 7.008 1 86.81 106 ASN B N 1
ATOM 3198 C CA . ASN B 1 106 ? 6.262 6.188 5.773 1 86.81 106 ASN B CA 1
ATOM 3199 C C . ASN B 1 106 ? 7.688 5.844 5.355 1 86.81 106 ASN B C 1
ATOM 3201 O O . ASN B 1 106 ? 7.941 4.758 4.828 1 86.81 106 ASN B O 1
ATOM 3205 N N . GLU B 1 107 ? 8.562 6.715 5.648 1 82.44 107 GLU B N 1
ATOM 3206 C CA . GLU B 1 107 ? 9.969 6.441 5.371 1 82.44 107 GLU B CA 1
ATOM 3207 C C . GLU B 1 107 ? 10.469 5.238 6.164 1 82.44 107 GLU B C 1
ATOM 3209 O O . GLU B 1 107 ? 11.203 4.402 5.641 1 82.44 107 GLU B O 1
ATOM 3214 N N . ASN B 1 108 ? 10.07 5.211 7.32 1 83.44 108 ASN B N 1
ATOM 3215 C CA . ASN B 1 108 ? 10.453 4.094 8.18 1 83.44 108 ASN B CA 1
ATOM 3216 C C . ASN B 1 108 ? 9.836 2.785 7.695 1 83.44 108 ASN B C 1
ATOM 3218 O O . ASN B 1 108 ? 10.5 1.747 7.688 1 83.44 108 ASN B O 1
ATOM 3222 N N . LEU B 1 109 ? 8.641 2.838 7.328 1 86.44 109 LEU B N 1
ATOM 3223 C CA . LEU B 1 109 ? 7.934 1.651 6.863 1 86.44 109 LEU B CA 1
ATOM 3224 C C . LEU B 1 109 ? 8.586 1.085 5.605 1 86.44 109 LEU B C 1
ATOM 3226 O O . LEU B 1 109 ? 8.875 -0.111 5.539 1 86.44 109 LEU B O 1
ATOM 3230 N N . VAL B 1 110 ? 8.852 1.939 4.684 1 84 110 VAL B N 1
ATOM 3231 C CA . VAL B 1 110 ? 9.383 1.521 3.389 1 84 110 VAL B CA 1
ATOM 3232 C C . VAL B 1 110 ? 10.859 1.157 3.529 1 84 110 VAL B C 1
ATOM 3234 O O . VAL B 1 110 ? 11.312 0.149 2.98 1 84 110 VAL B O 1
ATOM 3237 N N . GLY B 1 111 ? 11.594 1.848 4.293 1 80.56 111 GLY B N 1
ATOM 3238 C CA . GLY B 1 111 ? 13.039 1.741 4.316 1 80.56 111 GLY B CA 1
ATOM 3239 C C . GLY B 1 111 ? 13.547 0.696 5.293 1 80.56 111 GLY B C 1
ATOM 3240 O O . GLY B 1 111 ? 14.664 0.192 5.148 1 80.56 111 GLY B O 1
ATOM 3241 N N . ARG B 1 112 ? 12.695 0.354 6.242 1 82.81 112 ARG B N 1
ATOM 3242 C CA . ARG B 1 112 ? 13.25 -0.508 7.281 1 82.81 112 ARG B CA 1
ATOM 3243 C C . ARG B 1 112 ? 12.328 -1.69 7.559 1 82.81 112 ARG B C 1
ATOM 3245 O O . ARG B 1 112 ? 12.641 -2.828 7.207 1 82.81 112 ARG B O 1
ATOM 3252 N N . PHE B 1 113 ? 11.172 -1.46 8.023 1 79.81 113 PHE B N 1
ATOM 3253 C CA . PHE B 1 113 ? 10.312 -2.521 8.531 1 79.81 113 PHE B CA 1
ATOM 3254 C C . PHE B 1 113 ? 9.938 -3.492 7.414 1 79.81 113 PHE B C 1
ATOM 3256 O O . PHE B 1 113 ? 10.039 -4.711 7.586 1 79.81 113 PHE B O 1
ATOM 3263 N N . SER B 1 114 ? 9.531 -2.949 6.348 1 83.5 114 SER B N 1
ATOM 3264 C CA . SER B 1 114 ? 9.07 -3.799 5.258 1 83.5 114 SER B CA 1
ATOM 3265 C C . SER B 1 114 ? 10.211 -4.625 4.672 1 83.5 114 SER B C 1
ATOM 3267 O O . SER B 1 114 ? 9.984 -5.676 4.074 1 83.5 114 SER B O 1
ATOM 3269 N N . GLN B 1 115 ? 11.375 -4.168 4.875 1 79.06 115 GLN B N 1
ATOM 3270 C CA . GLN B 1 115 ? 12.539 -4.879 4.348 1 79.06 115 GLN B CA 1
ATOM 3271 C C . GLN B 1 115 ? 12.953 -6.012 5.281 1 79.06 115 GLN B C 1
ATOM 3273 O O . GLN B 1 115 ? 13.469 -7.035 4.828 1 79.06 115 GLN B O 1
ATOM 3278 N N . GLU B 1 116 ? 12.664 -5.832 6.488 1 77.94 116 GLU B N 1
ATOM 3279 C CA . GLU B 1 116 ? 13.188 -6.762 7.48 1 77.94 116 GLU B CA 1
ATOM 3280 C C . GLU B 1 116 ? 12.188 -7.871 7.789 1 77.94 116 GLU B C 1
ATOM 3282 O O . GLU B 1 116 ? 12.57 -9 8.102 1 77.94 116 GLU B O 1
ATOM 3287 N N . VAL B 1 117 ? 11.023 -7.559 7.66 1 80.38 117 VAL B N 1
ATOM 3288 C CA . VAL B 1 117 ? 9.977 -8.516 8.016 1 80.38 117 VAL B CA 1
ATOM 3289 C C . VAL B 1 117 ? 9.93 -9.641 6.988 1 80.38 117 VAL B C 1
ATOM 3291 O O . VAL B 1 117 ? 9.977 -9.391 5.781 1 80.38 117 VAL B O 1
ATOM 3294 N N . GLN B 1 118 ? 9.812 -10.906 7.523 1 77.12 118 GLN B N 1
ATOM 3295 C CA . GLN B 1 118 ? 9.867 -12.055 6.621 1 77.12 118 GLN B CA 1
ATOM 3296 C C . GLN B 1 118 ? 8.523 -12.781 6.578 1 77.12 118 GLN B C 1
ATOM 3298 O O . GLN B 1 118 ? 8.273 -13.578 5.672 1 77.12 118 GLN B O 1
ATOM 3303 N N . ILE B 1 119 ? 7.719 -12.516 7.512 1 80.44 119 ILE B N 1
ATOM 3304 C CA . ILE B 1 119 ? 6.418 -13.164 7.574 1 80.44 119 ILE B CA 1
ATOM 3305 C C . ILE B 1 119 ? 5.48 -12.547 6.535 1 80.44 119 ILE B C 1
ATOM 3307 O O . ILE B 1 119 ? 5.289 -11.336 6.508 1 80.44 119 ILE B O 1
ATOM 3311 N N . ALA B 1 120 ? 4.879 -13.43 5.754 1 84.94 120 ALA B N 1
ATOM 3312 C CA . ALA B 1 120 ? 4.082 -12.984 4.617 1 84.94 120 ALA B CA 1
ATOM 3313 C C . ALA B 1 120 ? 2.898 -12.141 5.07 1 84.94 120 ALA B C 1
ATOM 3315 O O . ALA B 1 120 ? 2.586 -11.117 4.457 1 84.94 120 ALA B O 1
ATOM 3316 N N . GLU B 1 121 ? 2.242 -12.547 6.152 1 86.62 121 GLU B N 1
ATOM 3317 C CA . GLU B 1 121 ? 1.071 -11.836 6.656 1 86.62 121 GLU B CA 1
ATOM 3318 C C . GLU B 1 121 ? 1.431 -10.422 7.09 1 86.62 121 GLU B C 1
ATOM 3320 O O . GLU B 1 121 ? 0.709 -9.469 6.777 1 86.62 121 GLU B O 1
ATOM 3325 N N . ALA B 1 122 ? 2.543 -10.305 7.734 1 86.44 122 ALA B N 1
ATOM 3326 C CA . ALA B 1 122 ? 2.996 -8.992 8.188 1 86.44 122 ALA B CA 1
ATOM 3327 C C . ALA B 1 122 ? 3.418 -8.117 7.004 1 86.44 122 ALA B C 1
ATOM 3329 O O . ALA B 1 122 ? 3.199 -6.902 7.012 1 86.44 122 ALA B O 1
ATOM 3330 N N . ARG B 1 123 ? 3.957 -8.734 6.062 1 88.62 123 ARG B N 1
ATOM 3331 C CA . ARG B 1 123 ? 4.363 -8 4.867 1 88.62 123 ARG B CA 1
ATOM 3332 C C . ARG B 1 123 ? 3.154 -7.426 4.141 1 88.62 123 ARG B C 1
ATOM 3334 O O . ARG B 1 123 ? 3.201 -6.297 3.648 1 88.62 123 ARG B O 1
ATOM 3341 N N . CYS B 1 124 ? 2.172 -8.188 4.078 1 92.25 124 CYS B N 1
ATOM 3342 C CA . CYS B 1 124 ? 0.937 -7.707 3.469 1 92.25 124 CYS B CA 1
ATOM 3343 C C . CYS B 1 124 ? 0.384 -6.512 4.234 1 92.25 124 CYS B C 1
ATOM 3345 O O . CYS B 1 124 ? -0.033 -5.523 3.629 1 92.25 124 CYS B O 1
ATOM 3347 N N . PHE B 1 125 ? 0.425 -6.633 5.531 1 91.94 125 PHE B N 1
ATOM 3348 C CA . PHE B 1 125 ? -0.066 -5.539 6.359 1 91.94 125 PHE B CA 1
ATOM 3349 C C . PHE B 1 125 ? 0.752 -4.273 6.125 1 91.94 125 PHE B C 1
ATOM 3351 O O . PHE B 1 125 ? 0.193 -3.197 5.906 1 91.94 125 PHE B O 1
ATOM 3358 N N . TYR B 1 126 ? 2.033 -4.422 6.152 1 90.5 126 TYR B N 1
ATOM 3359 C CA . TYR B 1 126 ? 2.904 -3.27 5.957 1 90.5 126 TYR B CA 1
ATOM 3360 C C . TYR B 1 126 ? 2.725 -2.678 4.562 1 90.5 126 TYR B C 1
ATOM 3362 O O . TYR B 1 126 ? 2.793 -1.459 4.387 1 90.5 126 TYR B O 1
ATOM 3370 N N . GLY B 1 127 ? 2.531 -3.523 3.617 1 92.38 127 GLY B N 1
ATOM 3371 C CA . GLY B 1 127 ? 2.25 -3.035 2.277 1 92.38 127 GLY B CA 1
ATOM 3372 C C . GLY B 1 127 ? 1.015 -2.158 2.209 1 92.38 127 GLY B C 1
ATOM 3373 O O . GLY B 1 127 ? 1.028 -1.106 1.566 1 92.38 127 GLY B O 1
ATOM 3374 N N . PHE B 1 128 ? 0.05 -2.578 2.887 1 95.25 128 PHE B N 1
ATOM 3375 C CA . PHE B 1 128 ? -1.169 -1.778 2.932 1 95.25 128 PHE B CA 1
ATOM 3376 C C . PHE B 1 128 ? -0.937 -0.482 3.699 1 95.25 128 PHE B C 1
ATOM 3378 O O . PHE B 1 128 ? -1.408 0.581 3.289 1 95.25 128 PHE B O 1
ATOM 3385 N N . GLN B 1 129 ? -0.282 -0.623 4.789 1 92.44 129 GLN B N 1
ATOM 3386 C CA . GLN B 1 129 ? -0.009 0.545 5.621 1 92.44 129 GLN B CA 1
ATOM 3387 C C . GLN B 1 129 ? 0.743 1.616 4.836 1 92.44 129 GLN B C 1
ATOM 3389 O O . GLN B 1 129 ? 0.452 2.807 4.965 1 92.44 129 GLN B O 1
ATOM 3394 N N . ILE B 1 130 ? 1.652 1.231 4.039 1 92.62 130 ILE B N 1
ATOM 3395 C CA . ILE B 1 130 ? 2.412 2.168 3.219 1 92.62 130 ILE B CA 1
ATOM 3396 C C . ILE B 1 130 ? 1.465 2.939 2.305 1 92.62 130 ILE B C 1
ATOM 3398 O O . ILE B 1 130 ? 1.577 4.16 2.174 1 92.62 130 ILE B O 1
ATOM 3402 N N . SER B 1 131 ? 0.576 2.246 1.743 1 95.19 131 SER B N 1
ATOM 3403 C CA . SER B 1 131 ? -0.377 2.861 0.825 1 95.19 131 SER B CA 1
ATOM 3404 C C . SER B 1 131 ? -1.294 3.84 1.552 1 95.19 131 SER B C 1
ATOM 3406 O O . SER B 1 131 ? -1.508 4.961 1.085 1 95.19 131 SER B O 1
ATOM 3408 N N . ILE B 1 132 ? -1.799 3.408 2.693 1 95.25 132 ILE B N 1
ATOM 3409 C CA . ILE B 1 132 ? -2.77 4.242 3.393 1 95.25 132 ILE B CA 1
ATOM 3410 C C . ILE B 1 132 ? -2.066 5.449 4.008 1 95.25 132 ILE B C 1
ATOM 3412 O O . ILE B 1 132 ? -2.656 6.523 4.125 1 95.25 132 ILE B O 1
ATOM 3416 N N . GLU B 1 133 ? -0.821 5.312 4.387 1 92.94 133 GLU B N 1
ATOM 3417 C CA . GLU B 1 133 ? -0.056 6.453 4.883 1 92.94 133 GLU B CA 1
ATOM 3418 C C . GLU B 1 133 ? 0.062 7.543 3.818 1 92.94 133 GLU B C 1
ATOM 3420 O O . GLU B 1 133 ? 0.08 8.734 4.141 1 92.94 133 GLU B O 1
ATOM 3425 N N . ASN B 1 134 ? 0.188 7.117 2.635 1 93.62 134 ASN B N 1
ATOM 3426 C CA . ASN B 1 134 ? 0.214 8.094 1.55 1 93.62 134 ASN B CA 1
ATOM 3427 C C . ASN B 1 134 ? -1.114 8.836 1.432 1 93.62 134 ASN B C 1
ATOM 3429 O O . ASN B 1 134 ? -1.14 10.023 1.116 1 93.62 134 ASN B O 1
ATOM 3433 N N . VAL B 1 135 ? -2.172 8.133 1.654 1 96 135 VAL B N 1
ATOM 3434 C CA . VAL B 1 135 ? -3.488 8.766 1.648 1 96 135 VAL B CA 1
ATOM 3435 C C . VAL B 1 135 ? -3.58 9.781 2.779 1 96 135 VAL B C 1
ATOM 3437 O O . VAL B 1 135 ? -4.105 10.883 2.59 1 96 135 VAL B O 1
ATOM 3440 N N . HIS B 1 136 ? -3.057 9.375 3.961 1 95.31 136 HIS B N 1
ATOM 3441 C CA . HIS B 1 136 ? -3.012 10.312 5.078 1 95.31 136 HIS B CA 1
ATOM 3442 C C . HIS B 1 136 ? -2.271 11.586 4.695 1 95.31 136 HIS B C 1
ATOM 3444 O O . HIS B 1 136 ? -2.771 12.688 4.922 1 95.31 136 HIS B O 1
ATOM 3450 N N . SER B 1 137 ? -1.112 11.383 4.105 1 93.31 137 SER B N 1
ATOM 3451 C CA . SER B 1 137 ? -0.281 12.508 3.707 1 93.31 137 SER B CA 1
ATOM 3452 C C . SER B 1 137 ? -0.997 13.391 2.688 1 93.31 137 SER B C 1
ATOM 3454 O O . SER B 1 137 ? -0.926 14.617 2.76 1 93.31 137 SER B O 1
ATOM 3456 N N . GLU B 1 138 ? -1.612 12.781 1.804 1 95 138 GLU B N 1
ATOM 3457 C CA . GLU B 1 138 ? -2.396 13.516 0.817 1 95 138 GLU B CA 1
ATOM 3458 C C . GLU B 1 138 ? -3.514 14.312 1.484 1 95 138 GLU B C 1
ATOM 3460 O O . GLU B 1 138 ? -3.76 15.469 1.126 1 95 138 GLU B O 1
ATOM 3465 N N . MET B 1 139 ? -4.18 13.719 2.4 1 96.88 139 MET B N 1
ATOM 3466 C CA . MET B 1 139 ? -5.285 14.367 3.094 1 96.88 139 MET B CA 1
ATOM 3467 C C . MET B 1 139 ? -4.809 15.609 3.842 1 96.88 139 MET B C 1
ATOM 3469 O O . MET B 1 139 ? -5.406 16.672 3.723 1 96.88 139 MET B O 1
ATOM 3473 N N . TYR B 1 140 ? -3.76 15.453 4.562 1 95.38 140 TYR B N 1
ATOM 3474 C CA . TYR B 1 140 ? -3.23 16.594 5.312 1 95.38 140 TYR B CA 1
ATOM 3475 C C . TYR B 1 140 ? -2.801 17.703 4.375 1 95.38 140 TYR B C 1
ATOM 3477 O O . TYR B 1 140 ? -3.025 18.891 4.66 1 95.38 140 TYR B O 1
ATOM 3485 N N . SER B 1 141 ? -2.201 17.328 3.297 1 93.62 141 SER B N 1
ATOM 3486 C CA . SER B 1 141 ? -1.803 18.312 2.307 1 93.62 141 SER B CA 1
ATOM 3487 C C . SER B 1 141 ? -3.014 19.047 1.74 1 93.62 141 SER B C 1
ATOM 3489 O O . SER B 1 141 ? -2.984 20.266 1.57 1 93.62 141 SER B O 1
ATOM 3491 N N . LEU B 1 142 ? -4.016 18.297 1.486 1 94.81 142 LEU B N 1
ATOM 3492 C CA . LEU B 1 142 ? -5.234 18.875 0.929 1 94.81 142 LEU B CA 1
ATOM 3493 C C . LEU B 1 142 ? -5.891 19.828 1.924 1 94.81 142 LEU B C 1
ATOM 3495 O O . LEU B 1 142 ? -6.402 20.875 1.538 1 94.81 142 LEU B O 1
ATOM 3499 N N . LEU B 1 143 ? -5.902 19.453 3.156 1 96.94 143 LEU B N 1
ATOM 3500 C CA . LEU B 1 143 ? -6.48 20.297 4.195 1 96.94 143 LEU B CA 1
ATOM 3501 C C . LEU B 1 143 ? -5.742 21.625 4.289 1 96.94 143 LEU B C 1
ATOM 3503 O O . LEU B 1 143 ? -6.367 22.688 4.309 1 96.94 143 LEU B O 1
ATOM 3507 N N . ILE B 1 144 ? -4.453 21.547 4.285 1 95.19 144 ILE B N 1
ATOM 3508 C CA . ILE B 1 144 ? -3.645 22.766 4.359 1 95.19 144 ILE B CA 1
ATOM 3509 C C . ILE B 1 144 ? -3.871 23.609 3.113 1 95.19 144 ILE B C 1
ATOM 3511 O O . ILE B 1 144 ? -4.07 24.828 3.211 1 95.19 144 ILE B O 1
ATOM 3515 N N . ASP B 1 145 ? -3.891 22.969 2.014 1 93.88 145 ASP B N 1
ATOM 3516 C CA . ASP B 1 145 ? -4.082 23.672 0.746 1 93.88 145 ASP B CA 1
ATOM 3517 C C . ASP B 1 145 ? -5.449 24.344 0.689 1 93.88 145 ASP B C 1
ATOM 3519 O O . ASP B 1 145 ? -5.602 25.406 0.089 1 93.88 145 ASP B O 1
ATOM 3523 N N . THR B 1 146 ? -6.418 23.719 1.239 1 95.62 146 THR B N 1
ATOM 3524 C CA . THR B 1 146 ? -7.793 24.203 1.201 1 95.62 146 THR B CA 1
ATOM 3525 C C . THR B 1 146 ? -7.984 25.359 2.176 1 95.62 146 THR B C 1
ATOM 3527 O O . THR B 1 146 ? -8.633 26.359 1.849 1 95.62 146 THR B O 1
ATOM 3530 N N . TYR B 1 147 ? -7.434 25.281 3.348 1 96.62 147 TYR B N 1
ATOM 3531 C CA . TYR B 1 147 ? -7.68 26.25 4.41 1 96.62 147 TYR B CA 1
ATOM 3532 C C . TYR B 1 147 ? -6.766 27.453 4.27 1 96.62 147 TYR B C 1
ATOM 3534 O O . TYR B 1 147 ? -7.168 28.578 4.566 1 96.62 147 TYR B O 1
ATOM 3542 N N . ILE B 1 148 ? -5.57 27.172 3.867 1 95.25 148 ILE B N 1
ATOM 3543 C CA . ILE B 1 148 ? -4.562 28.219 3.832 1 95.25 148 ILE B CA 1
ATOM 3544 C C . ILE B 1 148 ? -4.387 28.719 2.398 1 95.25 148 ILE B C 1
ATOM 3546 O O . ILE B 1 148 ? -3.715 28.078 1.59 1 95.25 148 ILE B O 1
ATOM 3550 N N . LYS B 1 149 ? -4.84 29.906 2.148 1 91.44 149 LYS B N 1
ATOM 3551 C CA . LYS B 1 149 ? -4.82 30.438 0.79 1 91.44 149 LYS B CA 1
ATOM 3552 C C . LYS B 1 149 ? -3.529 31.203 0.521 1 91.44 149 LYS B C 1
ATOM 3554 O O . LYS B 1 149 ? -3.076 31.297 -0.624 1 91.44 149 LYS B O 1
ATOM 3559 N N . ASP B 1 150 ? -2.9 31.719 1.558 1 93.31 150 ASP B N 1
ATOM 3560 C CA . ASP B 1 150 ? -1.641 32.438 1.425 1 93.31 150 ASP B CA 1
ATOM 3561 C C . ASP B 1 150 ? -0.489 31.484 1.108 1 93.31 150 ASP B C 1
ATOM 3563 O O . ASP B 1 150 ? -0.149 30.625 1.919 1 93.31 150 ASP B O 1
ATOM 3567 N N . PRO B 1 151 ? 0.147 31.656 0.021 1 91.38 151 PRO B N 1
ATOM 3568 C CA . PRO B 1 151 ? 1.203 30.734 -0.395 1 91.38 151 PRO B CA 1
ATOM 3569 C C . PRO B 1 151 ? 2.396 30.734 0.558 1 91.38 151 PRO B C 1
ATOM 3571 O O . PRO B 1 151 ? 3.027 29.688 0.762 1 91.38 151 PRO B O 1
ATOM 3574 N N . GLU B 1 152 ? 2.727 31.828 1.09 1 92.31 152 GLU B N 1
ATOM 3575 C CA . GLU B 1 152 ? 3.852 31.891 2.018 1 92.31 152 GLU B CA 1
ATOM 3576 C C . GLU B 1 152 ? 3.559 31.125 3.299 1 92.31 152 GLU B C 1
ATOM 3578 O O . GLU B 1 152 ? 4.426 30.406 3.812 1 92.31 152 GLU B O 1
ATOM 3583 N N . LYS B 1 153 ? 2.346 31.328 3.75 1 92.69 153 LYS B N 1
ATOM 3584 C CA . LYS B 1 153 ? 1.944 30.578 4.945 1 92.69 153 LYS B CA 1
ATOM 3585 C C . LYS B 1 153 ? 1.872 29.078 4.668 1 92.69 153 LYS B C 1
ATOM 3587 O O . LYS B 1 153 ? 2.262 28.281 5.512 1 92.69 153 LYS B O 1
ATOM 3592 N N . ARG B 1 154 ? 1.358 28.797 3.533 1 91.75 154 ARG B N 1
ATOM 3593 C CA . ARG B 1 154 ? 1.291 27.391 3.141 1 91.75 154 ARG B CA 1
ATOM 3594 C C . ARG B 1 154 ? 2.682 26.766 3.098 1 91.75 154 ARG B C 1
ATOM 3596 O O . ARG B 1 154 ? 2.887 25.672 3.605 1 91.75 154 ARG B O 1
ATOM 3603 N N . ASP B 1 155 ? 3.582 27.469 2.525 1 89.38 155 ASP B N 1
ATOM 3604 C CA . ASP B 1 155 ? 4.957 26.984 2.438 1 89.38 155 ASP B CA 1
ATOM 3605 C C . ASP B 1 155 ? 5.57 26.828 3.826 1 89.38 155 ASP B C 1
ATOM 3607 O O . ASP B 1 155 ? 6.324 25.875 4.066 1 89.38 155 ASP B O 1
ATOM 3611 N N . PHE B 1 156 ? 5.281 27.766 4.641 1 90.81 156 PHE B N 1
ATOM 3612 C CA . PHE B 1 156 ? 5.738 27.703 6.023 1 90.81 156 PHE B CA 1
ATOM 3613 C C . PHE B 1 156 ? 5.242 26.438 6.707 1 90.81 156 PHE B C 1
ATOM 3615 O O . PHE B 1 156 ? 6.012 25.75 7.383 1 90.81 156 PHE B O 1
ATOM 3622 N N . LEU B 1 157 ? 3.99 26.078 6.461 1 91.06 157 LEU B N 1
ATOM 3623 C CA . LEU B 1 157 ? 3.371 24.922 7.098 1 91.06 157 LEU B CA 1
ATOM 3624 C C . LEU B 1 157 ? 3.893 23.625 6.492 1 91.06 157 LEU B C 1
ATOM 3626 O O . LEU B 1 157 ? 4.125 22.656 7.211 1 91.06 157 LEU B O 1
ATOM 3630 N N . PHE B 1 158 ? 4.156 23.609 5.195 1 89 158 PHE B N 1
ATOM 3631 C CA . PHE B 1 158 ? 4.652 22.422 4.52 1 89 158 PHE B CA 1
ATOM 3632 C C . PHE B 1 158 ? 6.109 22.156 4.879 1 89 158 PHE B C 1
ATOM 3634 O O . PHE B 1 158 ? 6.598 21.031 4.738 1 89 158 PHE B O 1
ATOM 3641 N N . ASN B 1 159 ? 6.754 23.109 5.391 1 88.06 159 ASN B N 1
ATOM 3642 C CA . ASN B 1 159 ? 8.141 22.984 5.824 1 88.06 159 ASN B CA 1
ATOM 3643 C C . ASN B 1 159 ? 8.266 23.062 7.344 1 88.06 159 ASN B C 1
ATOM 3645 O O . ASN B 1 159 ? 9.195 23.672 7.863 1 88.06 159 ASN B O 1
ATOM 3649 N N . ALA B 1 160 ? 7.34 22.516 7.926 1 87.12 160 ALA B N 1
ATOM 3650 C CA . ALA B 1 160 ? 7.195 22.641 9.375 1 87.12 160 ALA B CA 1
ATOM 3651 C C . ALA B 1 160 ? 8.422 22.094 10.094 1 87.12 160 ALA B C 1
ATOM 3653 O O . ALA B 1 160 ? 8.797 22.609 11.156 1 87.12 160 ALA B O 1
ATOM 3654 N N . ILE B 1 161 ? 9.078 21.094 9.609 1 84.31 161 ILE B N 1
ATOM 3655 C CA . ILE B 1 161 ? 10.266 20.531 10.25 1 84.31 161 ILE B CA 1
ATOM 3656 C C . ILE B 1 161 ? 11.359 21.594 10.328 1 84.31 161 ILE B C 1
ATOM 3658 O O . ILE B 1 161 ? 12.102 21.656 11.312 1 84.31 161 ILE B O 1
ATOM 3662 N N . GLU B 1 162 ? 11.391 22.391 9.391 1 86.31 162 GLU B N 1
ATOM 3663 C CA . GLU B 1 162 ? 12.406 23.438 9.344 1 86.31 162 GLU B CA 1
ATOM 3664 C C . GLU B 1 162 ? 11.914 24.703 10.031 1 86.31 162 GLU B C 1
ATOM 3666 O O . GLU B 1 162 ? 12.719 25.453 10.594 1 86.31 162 GLU B O 1
ATOM 3671 N N . THR B 1 163 ? 10.672 24.922 10.016 1 88.94 163 THR B N 1
ATOM 3672 C CA . THR B 1 163 ? 10.172 26.234 10.398 1 88.94 163 THR B CA 1
ATOM 3673 C C . THR B 1 163 ? 9.609 26.203 11.82 1 88.94 163 THR B C 1
ATOM 3675 O O . THR B 1 163 ? 9.453 27.25 12.453 1 88.94 163 THR B O 1
ATOM 3678 N N . MET B 1 164 ? 9.242 25.031 12.305 1 87.44 164 MET B N 1
ATOM 3679 C CA . MET B 1 164 ? 8.625 24.906 13.625 1 87.44 164 MET B CA 1
ATOM 3680 C C . MET B 1 164 ? 9.484 24.047 14.547 1 87.44 164 MET B C 1
ATOM 3682 O O . MET B 1 164 ? 9.516 22.812 14.422 1 87.44 164 MET B O 1
ATOM 3686 N N . PRO B 1 165 ? 10.039 24.672 15.516 1 86.19 165 PRO B N 1
ATOM 3687 C CA . PRO B 1 165 ? 10.977 23.969 16.391 1 86.19 165 PRO B CA 1
ATOM 3688 C C . PRO B 1 165 ? 10.344 22.75 17.062 1 86.19 165 PRO B C 1
ATOM 3690 O O . PRO B 1 165 ? 11 21.719 17.234 1 86.19 165 PRO B O 1
ATOM 3693 N N . CYS B 1 166 ? 9.117 22.891 17.469 1 78.56 166 CYS B N 1
ATOM 3694 C CA . CYS B 1 166 ? 8.453 21.781 18.141 1 78.56 166 CYS B CA 1
ATOM 3695 C C . CYS B 1 166 ? 8.312 20.578 17.203 1 78.56 166 CYS B C 1
ATOM 3697 O O . CYS B 1 166 ? 8.469 19.438 17.625 1 78.56 166 CYS B O 1
ATOM 3699 N N . VAL B 1 167 ? 7.988 20.797 15.969 1 80.94 167 VAL B N 1
ATOM 3700 C CA . VAL B 1 167 ? 7.863 19.75 14.977 1 80.94 167 VAL B CA 1
ATOM 3701 C C . VAL B 1 167 ? 9.242 19.156 14.664 1 80.94 167 VAL B C 1
ATOM 3703 O O . VAL B 1 167 ? 9.383 17.938 14.523 1 80.94 167 VAL B O 1
ATOM 3706 N N . ARG B 1 168 ? 10.211 19.969 14.656 1 85.62 168 ARG B N 1
ATOM 3707 C CA . ARG B 1 168 ? 11.578 19.531 14.398 1 85.62 168 ARG B CA 1
ATOM 3708 C C . ARG B 1 168 ? 12.062 18.562 15.477 1 85.62 168 ARG B C 1
ATOM 3710 O O . ARG B 1 168 ? 12.68 17.547 15.172 1 85.62 168 ARG B O 1
ATOM 3717 N N . LYS B 1 169 ? 11.812 18.906 16.688 1 81.56 169 LYS B N 1
ATOM 3718 C CA . LYS B 1 169 ? 12.242 18.062 17.797 1 81.56 169 LYS B CA 1
ATOM 3719 C C . LYS B 1 169 ? 11.641 16.672 17.688 1 81.56 169 LYS B C 1
ATOM 3721 O O . LYS B 1 169 ? 12.32 15.664 17.906 1 81.56 169 LYS B O 1
ATOM 3726 N N . LYS B 1 170 ? 10.383 16.641 17.391 1 76.25 170 LYS B N 1
ATOM 3727 C CA . LYS B 1 170 ? 9.695 15.359 17.25 1 76.25 170 LYS B CA 1
ATOM 3728 C C . LYS B 1 170 ? 10.25 14.578 16.047 1 76.25 170 LYS B C 1
ATOM 3730 O O . LYS B 1 170 ? 10.461 13.367 16.141 1 76.25 170 LYS B O 1
ATOM 3735 N N . ALA B 1 171 ? 10.438 15.281 14.992 1 80.38 171 ALA B N 1
ATOM 3736 C CA . ALA B 1 171 ? 10.984 14.664 13.789 1 80.38 171 ALA B CA 1
ATOM 3737 C C . ALA B 1 171 ? 12.375 14.086 14.055 1 80.38 171 ALA B C 1
ATOM 3739 O O . ALA B 1 171 ? 12.68 12.961 13.633 1 80.38 171 ALA B O 1
ATOM 3740 N N . ASP B 1 172 ? 13.141 14.805 14.75 1 80.88 172 ASP B N 1
ATOM 3741 C CA . ASP B 1 172 ? 14.492 14.367 15.07 1 80.88 172 ASP B CA 1
ATOM 3742 C C . ASP B 1 172 ? 14.469 13.117 15.953 1 80.88 172 ASP B C 1
ATOM 3744 O O . ASP B 1 172 ? 15.281 12.203 15.758 1 80.88 172 ASP B O 1
ATOM 3748 N N . TRP B 1 173 ? 13.641 13.156 16.844 1 77.38 173 TRP B N 1
ATOM 3749 C CA . TRP B 1 173 ? 13.492 11.992 17.703 1 77.38 173 TRP B CA 1
ATOM 3750 C C . TRP B 1 173 ? 13.109 10.758 16.906 1 77.38 173 TRP B C 1
ATOM 3752 O O . TRP B 1 173 ? 13.688 9.68 17.078 1 77.38 173 TRP B O 1
ATOM 3762 N N . ALA B 1 174 ? 12.109 10.891 16.078 1 76.69 174 ALA B N 1
ATOM 3763 C CA . ALA B 1 174 ? 11.656 9.781 15.25 1 76.69 174 ALA B CA 1
ATOM 3764 C C . ALA B 1 174 ? 12.766 9.297 14.32 1 76.69 174 ALA B C 1
ATOM 3766 O O . ALA B 1 174 ? 12.977 8.094 14.172 1 76.69 174 ALA B O 1
ATOM 3767 N N . MET B 1 175 ? 13.5 10.18 13.781 1 77.5 175 MET B N 1
ATOM 3768 C CA . MET B 1 175 ? 14.547 9.859 12.828 1 77.5 175 MET B CA 1
ATOM 3769 C C .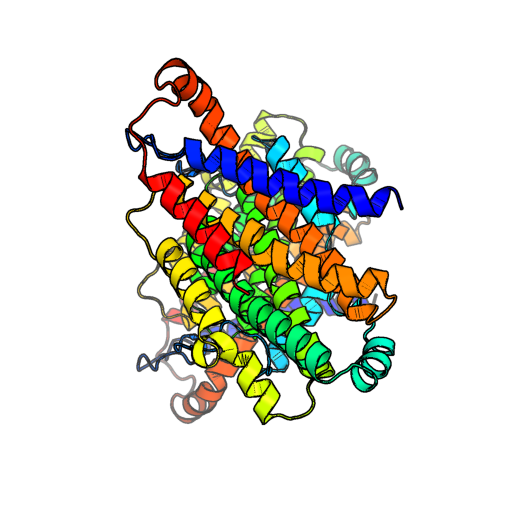 MET B 1 175 ? 15.695 9.117 13.5 1 77.5 175 MET B C 1
ATOM 3771 O O . MET B 1 175 ? 16.328 8.258 12.891 1 77.5 175 MET B O 1
ATOM 3775 N N . ARG B 1 176 ? 15.914 9.414 14.734 1 77.25 176 ARG B N 1
ATOM 3776 C CA . ARG B 1 176 ? 16.969 8.734 15.484 1 77.25 176 ARG B CA 1
ATOM 3777 C C . ARG B 1 176 ? 16.703 7.238 15.578 1 77.25 176 ARG B C 1
ATOM 3779 O O . ARG B 1 176 ? 17.625 6.426 15.422 1 77.25 176 ARG B O 1
ATOM 3786 N N . TRP B 1 177 ? 15.516 6.93 15.766 1 72.56 177 TRP B N 1
ATOM 3787 C CA . TRP B 1 177 ? 15.156 5.52 15.898 1 72.56 177 TRP B CA 1
ATOM 3788 C C . TRP B 1 177 ? 15.133 4.836 14.539 1 72.56 177 TRP B C 1
ATOM 3790 O O . TRP B 1 177 ? 15.461 3.65 14.422 1 72.56 177 TRP B O 1
ATOM 3800 N N . ILE B 1 178 ? 14.789 5.582 13.547 1 73.44 178 ILE B N 1
ATOM 3801 C CA . ILE B 1 178 ? 14.727 5.039 12.195 1 73.44 178 ILE B CA 1
ATOM 3802 C C . ILE B 1 178 ? 16.141 4.711 11.703 1 73.44 178 ILE B C 1
ATOM 3804 O O . ILE B 1 178 ? 16.344 3.684 11.055 1 73.44 178 ILE B O 1
ATOM 3808 N N . THR B 1 179 ? 17.047 5.543 12.078 1 75.31 179 THR B N 1
ATOM 3809 C CA . THR B 1 179 ? 18.391 5.402 11.516 1 75.31 179 THR B CA 1
ATOM 3810 C C . THR B 1 179 ? 19.281 4.578 12.445 1 75.31 179 THR B C 1
ATOM 3812 O O . THR B 1 179 ? 20.406 4.223 12.078 1 75.31 179 THR B O 1
ATOM 3815 N N . ASP B 1 180 ? 18.734 4.285 13.594 1 75.88 180 ASP B N 1
ATOM 3816 C CA . ASP B 1 180 ? 19.547 3.545 14.555 1 75.88 180 ASP B CA 1
ATOM 3817 C C . ASP B 1 180 ? 19.812 2.125 14.07 1 75.88 180 ASP B C 1
ATOM 3819 O O . ASP B 1 180 ? 18.906 1.303 13.984 1 75.88 180 ASP B O 1
ATOM 3823 N N . ARG B 1 181 ? 21.016 1.801 13.758 1 73.56 181 ARG B N 1
ATOM 3824 C CA . ARG B 1 181 ? 21.391 0.493 13.234 1 73.56 181 ARG B CA 1
ATOM 3825 C C . ARG B 1 181 ? 21.688 -0.487 14.359 1 73.56 181 ARG B C 1
ATOM 3827 O O . ARG B 1 181 ? 21.797 -1.693 14.133 1 73.56 181 ARG B O 1
ATOM 3834 N N . GLU B 1 182 ? 21.719 0.06 15.562 1 70.88 182 GLU B N 1
ATOM 3835 C CA . GLU B 1 182 ? 22.062 -0.783 16.703 1 70.88 182 GLU B CA 1
ATOM 3836 C C . GLU B 1 182 ? 20.797 -1.248 17.438 1 70.88 182 GLU B C 1
ATOM 3838 O O . GLU B 1 182 ? 20.828 -2.256 18.141 1 70.88 182 GLU B O 1
ATOM 3843 N N . ALA B 1 183 ? 19.797 -0.588 17.234 1 69.31 183 ALA B N 1
ATOM 3844 C CA . ALA B 1 183 ? 18.547 -0.949 17.906 1 69.31 183 ALA B CA 1
ATOM 3845 C C . ALA B 1 183 ? 17.938 -2.217 17.297 1 69.31 183 ALA B C 1
ATOM 3847 O O . ALA B 1 183 ? 17.984 -2.416 16.078 1 69.31 183 ALA B O 1
ATOM 3848 N N . THR B 1 184 ? 17.469 -3.098 18.141 1 68.44 184 THR B N 1
ATOM 3849 C CA . THR B 1 184 ? 16.812 -4.312 17.688 1 68.44 184 THR B CA 1
ATOM 3850 C C . THR B 1 184 ? 15.5 -3.979 16.969 1 68.44 184 THR B C 1
ATOM 3852 O O . THR B 1 184 ? 14.984 -2.867 17.094 1 68.44 184 THR B O 1
ATOM 3855 N N . PHE B 1 185 ? 15.008 -4.93 16.234 1 73.56 185 PHE B N 1
ATOM 3856 C CA . PHE B 1 185 ? 13.734 -4.77 15.539 1 73.56 185 PHE B CA 1
ATOM 3857 C C . PHE B 1 185 ? 12.609 -4.492 16.531 1 73.56 185 PHE B C 1
ATOM 3859 O O . PHE B 1 185 ? 11.789 -3.604 16.312 1 73.56 185 PHE B O 1
ATOM 3866 N N . GLY B 1 186 ? 12.664 -5.168 17.578 1 67.25 186 GLY B N 1
ATOM 3867 C CA . GLY B 1 186 ? 11.648 -4.98 18.594 1 67.25 186 GLY B CA 1
ATOM 3868 C C . GLY B 1 186 ? 11.641 -3.58 19.188 1 67.25 186 GLY B C 1
ATOM 3869 O O . GLY B 1 186 ? 10.586 -2.98 19.359 1 67.25 186 GLY B O 1
ATOM 3870 N N . GLU B 1 187 ? 12.805 -3.025 19.406 1 66.31 187 GLU B N 1
ATOM 3871 C CA . GLU B 1 187 ? 12.93 -1.672 19.953 1 66.31 187 GLU B CA 1
ATOM 3872 C C . GLU B 1 187 ? 12.398 -0.638 18.953 1 66.31 187 GLU B C 1
ATOM 3874 O O . GLU B 1 187 ? 11.711 0.306 19.344 1 66.31 187 GLU B O 1
ATOM 3879 N N . ARG B 1 188 ? 12.727 -0.94 17.766 1 75.19 188 ARG B N 1
ATOM 3880 C CA . ARG B 1 188 ? 12.32 0.01 16.734 1 75.19 188 ARG B CA 1
ATOM 3881 C C . ARG B 1 188 ? 10.812 -0.035 16.516 1 75.19 188 ARG B C 1
ATOM 3883 O O . ARG B 1 188 ? 10.188 0.996 16.266 1 75.19 188 ARG B O 1
ATOM 3890 N N . VAL B 1 189 ? 10.297 -1.207 16.625 1 72.19 189 VAL B N 1
ATOM 3891 C CA . VAL B 1 189 ? 8.859 -1.375 16.453 1 72.19 189 VAL B CA 1
ATOM 3892 C C . VAL B 1 189 ? 8.117 -0.656 17.578 1 72.19 189 VAL B C 1
ATOM 3894 O O . VAL B 1 189 ? 7.102 0.003 17.328 1 72.19 189 VAL B O 1
ATOM 3897 N N . VAL B 1 190 ? 8.633 -0.665 18.703 1 67.25 190 VAL B N 1
ATOM 3898 C CA . VAL B 1 190 ? 8.016 -0.006 19.844 1 67.25 190 VAL B CA 1
ATOM 3899 C C . VAL B 1 190 ? 8.141 1.51 19.703 1 67.25 190 VAL B C 1
ATOM 3901 O O . VAL B 1 190 ? 7.191 2.246 19.984 1 67.25 190 VAL B O 1
ATOM 3904 N N . ALA B 1 191 ? 9.305 1.881 19.312 1 71.56 191 ALA B N 1
ATOM 3905 C CA . ALA B 1 191 ? 9.508 3.311 19.094 1 71.56 191 ALA B CA 1
ATOM 3906 C C . ALA B 1 191 ? 8.547 3.848 18.031 1 71.56 191 ALA B C 1
ATOM 3908 O O . ALA B 1 191 ? 7.996 4.941 18.172 1 71.56 191 ALA B O 1
ATOM 3909 N N . PHE B 1 192 ? 8.367 3.049 17.094 1 74.94 192 PHE B N 1
ATOM 3910 C CA . PHE B 1 192 ? 7.457 3.424 16.016 1 74.94 192 PHE B CA 1
ATOM 3911 C C . PHE B 1 192 ? 6.02 3.477 16.516 1 74.94 192 PHE B C 1
ATOM 3913 O O . PHE B 1 192 ? 5.262 4.379 16.156 1 74.94 192 PHE B O 1
ATOM 3920 N N . ALA B 1 193 ? 5.707 2.613 17.297 1 69.88 193 ALA B N 1
ATOM 3921 C CA . ALA B 1 193 ? 4.363 2.588 17.875 1 69.88 193 ALA B CA 1
ATOM 3922 C C . ALA B 1 193 ? 4.133 3.797 18.781 1 69.88 193 ALA B C 1
ATOM 3924 O O . ALA B 1 193 ? 3.023 4.332 18.844 1 69.88 193 ALA B O 1
ATOM 3925 N N . ALA B 1 194 ? 5.125 4.207 19.391 1 67.81 194 ALA B N 1
ATOM 3926 C CA . ALA B 1 194 ? 5.039 5.383 20.25 1 67.81 194 ALA B CA 1
ATOM 3927 C C . ALA B 1 194 ? 4.777 6.645 19.422 1 67.81 194 ALA B C 1
ATOM 3929 O O . ALA B 1 194 ? 3.98 7.5 19.812 1 67.81 194 ALA B O 1
ATOM 3930 N N . VAL B 1 195 ? 5.426 6.742 18.359 1 69.69 195 VAL B N 1
ATOM 3931 C CA . VAL B 1 195 ? 5.223 7.895 17.484 1 69.69 195 VAL B CA 1
ATOM 3932 C C . VAL B 1 195 ? 3.781 7.914 16.984 1 69.69 195 VAL B C 1
ATOM 3934 O O . VAL B 1 195 ? 3.078 8.914 17.125 1 69.69 195 VAL B O 1
ATOM 3937 N N . GLU B 1 196 ? 3.34 6.797 16.5 1 72.19 196 GLU B N 1
ATOM 3938 C CA . GLU B 1 196 ? 2.018 6.723 15.891 1 72.19 196 GLU B CA 1
ATOM 3939 C C . GLU B 1 196 ? 0.916 6.766 16.953 1 72.19 196 GLU B C 1
ATOM 3941 O O . GLU B 1 196 ? -0.166 7.305 16.703 1 72.19 196 GLU B O 1
ATOM 3946 N N . GLY B 1 197 ? 1.226 6.293 18.078 1 66.31 197 GLY B N 1
ATOM 3947 C CA . GLY B 1 197 ? 0.203 6.188 19.094 1 66.31 197 GLY B CA 1
ATOM 3948 C C . GLY B 1 197 ? 0.167 7.383 20.031 1 66.31 197 GLY B C 1
ATOM 3949 O O . GLY B 1 197 ? -0.881 8.008 20.219 1 66.31 197 GLY B O 1
ATOM 3950 N N . ILE B 1 198 ? 1.267 7.797 20.438 1 64.06 198 ILE B N 1
ATOM 3951 C CA . ILE B 1 198 ? 1.298 8.797 21.5 1 64.06 198 ILE B CA 1
ATOM 3952 C C . ILE B 1 198 ? 1.38 10.195 20.891 1 64.06 198 ILE B C 1
ATOM 3954 O O . ILE B 1 198 ? 0.584 11.07 21.219 1 64.06 198 ILE B O 1
ATOM 3958 N N . PHE B 1 199 ? 2.268 10.391 19.969 1 69.31 199 PHE B N 1
ATOM 3959 C CA . PHE B 1 199 ? 2.443 11.727 19.406 1 69.31 199 PHE B CA 1
ATOM 3960 C C . PHE B 1 199 ? 1.188 12.164 18.672 1 69.31 199 PHE B C 1
ATOM 3962 O O . PHE B 1 199 ? 0.768 13.32 18.797 1 69.31 199 PHE B O 1
ATOM 3969 N N . PHE B 1 200 ? 0.542 11.227 18.016 1 78.81 200 PHE B N 1
ATOM 3970 C CA . PHE B 1 200 ? -0.598 11.594 17.188 1 78.81 200 PHE B CA 1
ATOM 3971 C C . PHE B 1 200 ? -1.872 11.68 18.016 1 78.81 200 PHE B C 1
ATOM 3973 O O . PHE B 1 200 ? -2.791 12.43 17.672 1 78.81 200 PHE B O 1
ATOM 3980 N N . SER B 1 201 ? -1.89 10.992 19.109 1 72.25 201 SER B N 1
ATOM 3981 C CA . SER B 1 201 ? -3.125 10.883 19.875 1 72.25 201 SER B CA 1
ATOM 3982 C C . SER B 1 201 ? -3.551 12.234 20.438 1 72.25 201 SER B C 1
ATOM 3984 O O . SER B 1 201 ? -4.734 12.57 20.422 1 72.25 201 SER B O 1
ATOM 3986 N N . GLY B 1 202 ? -2.641 12.945 20.938 1 71.44 202 GLY B N 1
ATOM 3987 C CA . GLY B 1 202 ? -2.975 14.273 21.438 1 71.44 202 GLY B CA 1
ATOM 3988 C C . GLY B 1 202 ? -3.531 15.188 20.359 1 71.44 202 GLY B C 1
ATOM 3989 O O . GLY B 1 202 ? -4.504 15.906 20.594 1 71.44 202 GLY B O 1
ATOM 3990 N N . ALA B 1 203 ? -2.914 15.117 19.25 1 80.44 203 ALA B N 1
ATOM 3991 C CA . ALA B 1 203 ? -3.363 15.945 18.141 1 80.44 203 ALA B CA 1
ATOM 3992 C C . ALA B 1 203 ? -4.734 15.5 17.641 1 80.44 203 ALA B C 1
ATOM 3994 O O . ALA B 1 203 ? -5.586 16.328 17.312 1 80.44 203 ALA B O 1
ATOM 3995 N N . PHE B 1 204 ? -4.973 14.203 17.641 1 85.12 204 PHE B N 1
ATOM 3996 C CA . PHE B 1 204 ? -6.273 13.688 17.234 1 85.12 204 PHE B CA 1
ATOM 3997 C C . PHE B 1 204 ? -7.363 14.148 18.203 1 85.12 204 PHE B C 1
ATOM 3999 O O . PHE B 1 204 ? -8.438 14.57 17.781 1 85.12 204 PHE B O 1
ATOM 4006 N N . ALA B 1 205 ? -7.031 14.102 19.453 1 78.75 205 ALA B N 1
ATOM 4007 C CA . ALA B 1 205 ? -7.992 14.508 20.484 1 78.75 205 ALA B CA 1
ATOM 4008 C C . ALA B 1 205 ? -8.359 15.984 20.344 1 78.75 205 ALA B C 1
ATOM 4010 O O . ALA B 1 205 ? -9.516 16.359 20.5 1 78.75 205 ALA B O 1
ATOM 4011 N N . ALA B 1 206 ? -7.398 16.766 20.016 1 80.25 206 ALA B N 1
ATOM 4012 C CA . ALA B 1 206 ? -7.637 18.188 19.828 1 80.25 206 ALA B CA 1
ATOM 4013 C C . ALA B 1 206 ? -8.609 18.453 18.688 1 80.25 206 ALA B C 1
ATOM 4015 O O . ALA B 1 206 ? -9.492 19.297 18.781 1 80.25 206 ALA B O 1
ATOM 4016 N N . ILE B 1 207 ? -8.5 17.719 17.656 1 88.94 207 ILE B N 1
ATOM 4017 C CA . ILE B 1 207 ? -9.383 17.875 16.5 1 88.94 207 ILE B CA 1
ATOM 4018 C C . ILE B 1 207 ? -10.773 17.344 16.844 1 88.94 207 ILE B C 1
ATOM 4020 O O . ILE B 1 207 ? -11.781 17.891 16.391 1 88.94 207 ILE B O 1
ATOM 4024 N N . PHE B 1 208 ? -10.82 16.328 17.672 1 83.31 208 PHE B N 1
ATOM 4025 C CA . PHE B 1 208 ? -12.109 15.766 18.047 1 83.31 208 PHE B CA 1
ATOM 4026 C C . PHE B 1 208 ? -12.914 16.766 18.875 1 83.31 208 PHE B C 1
ATOM 4028 O O . PHE B 1 208 ? -14.148 16.75 18.844 1 83.31 208 PHE B O 1
ATOM 4035 N N . TRP B 1 209 ? -12.203 17.594 19.547 1 83.44 209 TRP B N 1
ATOM 4036 C CA . TRP B 1 209 ? -12.875 18.656 20.266 1 83.44 209 TRP B CA 1
ATOM 4037 C C . TRP B 1 209 ? -13.68 19.547 19.312 1 83.44 209 TRP B C 1
ATOM 4039 O O . TRP B 1 209 ? -14.781 19.984 19.656 1 83.44 209 TRP B O 1
ATOM 4049 N N . LEU B 1 210 ? -13.242 19.797 18.125 1 88.44 210 LEU B N 1
ATOM 4050 C CA . LEU B 1 210 ? -13.961 20.562 17.109 1 88.44 210 LEU B CA 1
ATOM 4051 C C . LEU B 1 210 ? -15.227 19.828 16.672 1 88.44 210 LEU B C 1
ATOM 4053 O O . LEU B 1 210 ? -16.25 20.469 16.391 1 88.44 210 LEU B O 1
ATOM 4057 N N . LYS B 1 211 ? -15.094 18.547 16.625 1 86.88 211 LYS B N 1
ATOM 4058 C CA . LYS B 1 211 ? -16.25 17.734 16.25 1 86.88 211 LYS B CA 1
ATOM 4059 C C . LYS B 1 211 ? -17.391 17.922 17.234 1 86.88 211 LYS B C 1
ATOM 4061 O O . LYS B 1 211 ? -18.562 18.062 16.844 1 86.88 211 LYS B O 1
ATOM 4066 N N . LYS B 1 212 ? -17.078 17.922 18.469 1 84.5 212 LYS B N 1
ATOM 4067 C CA . LYS B 1 212 ? -18.078 18.109 19.516 1 84.5 212 LYS B CA 1
ATOM 4068 C C . LYS B 1 212 ? -18.766 19.469 19.391 1 84.5 212 LYS B C 1
ATOM 4070 O O . LYS B 1 212 ? -19.922 19.609 19.766 1 84.5 212 LYS B O 1
ATOM 4075 N N . ARG B 1 213 ? -18.078 20.438 18.812 1 91.56 213 ARG B N 1
ATOM 4076 C CA . ARG B 1 213 ? -18.609 21.781 18.625 1 91.56 213 ARG B CA 1
ATOM 4077 C C . ARG B 1 213 ? -19.344 21.891 17.297 1 91.56 213 ARG B C 1
ATOM 4079 O O . ARG B 1 213 ? -19.891 22.953 16.969 1 91.56 213 ARG B O 1
ATOM 4086 N N . GLY B 1 214 ? -19.344 20.766 16.531 1 92.19 214 GLY B N 1
ATOM 4087 C CA . GLY B 1 214 ? -20.031 20.75 15.25 1 92.19 214 GLY B CA 1
ATOM 4088 C C . GLY B 1 214 ? -19.328 21.578 14.188 1 92.19 214 GLY B C 1
ATOM 4089 O O . GLY B 1 214 ? -19.969 22.094 13.273 1 92.19 214 GLY B O 1
ATOM 4090 N N . LEU B 1 215 ? -18.031 21.734 14.344 1 94.38 215 LEU B N 1
ATOM 4091 C CA . LEU B 1 215 ? -17.266 22.562 13.422 1 94.38 215 LEU B CA 1
ATOM 4092 C C . LEU B 1 215 ? -16.391 21.703 12.516 1 94.38 215 LEU B C 1
ATOM 4094 O O . LEU B 1 215 ? -15.961 20.625 12.898 1 94.38 215 LEU B O 1
ATOM 4098 N N . MET B 1 216 ? -16.156 22.141 11.344 1 97.06 216 MET B N 1
ATOM 4099 C CA . MET B 1 216 ? -15.18 21.578 10.414 1 97.06 216 MET B CA 1
ATOM 4100 C C . MET B 1 216 ? -15.484 20.109 10.141 1 97.06 216 MET B C 1
ATOM 4102 O O . MET B 1 216 ? -14.641 19.234 10.398 1 97.06 216 MET B O 1
ATOM 4106 N N . PRO B 1 217 ? -16.594 19.797 9.586 1 97.25 217 PRO B N 1
ATOM 4107 C CA . PRO B 1 217 ? -17 18.391 9.422 1 97.25 217 PRO B CA 1
ATOM 4108 C C . PRO B 1 217 ? -16.047 17.594 8.539 1 97.25 217 PRO B C 1
ATOM 4110 O O . PRO B 1 217 ? -15.812 16.406 8.781 1 97.25 217 PRO B O 1
ATOM 4113 N N . GLY B 1 218 ? -15.531 18.188 7.52 1 97.94 218 GLY B N 1
ATOM 4114 C CA . GLY B 1 218 ? -14.562 17.484 6.691 1 97.94 218 GLY B CA 1
ATOM 4115 C C . GLY B 1 218 ? -13.289 17.125 7.438 1 97.94 218 GLY B C 1
ATOM 4116 O O . GLY B 1 218 ? -12.812 15.992 7.348 1 97.94 218 GLY B O 1
ATOM 4117 N N . LEU B 1 219 ? -12.773 18.078 8.172 1 97.62 219 LEU B N 1
ATOM 4118 C CA . LEU B 1 219 ? -11.578 17.859 8.977 1 97.62 219 LEU B CA 1
ATOM 4119 C C . LEU B 1 219 ? -11.82 16.781 10.023 1 97.62 219 LEU B C 1
ATOM 4121 O O . LEU B 1 219 ? -11.008 15.867 10.188 1 97.62 219 LEU B O 1
ATOM 4125 N N . THR B 1 220 ? -12.898 16.844 10.703 1 94.62 220 THR B N 1
ATOM 4126 C CA . THR B 1 220 ? -13.164 15.914 11.789 1 94.62 220 THR B CA 1
ATOM 4127 C C . THR B 1 220 ? -13.453 14.516 11.25 1 94.62 220 THR B C 1
ATOM 4129 O O . THR B 1 220 ? -13.086 13.516 11.867 1 94.62 220 THR B O 1
ATOM 4132 N N . PHE B 1 221 ? -14.062 14.438 10.094 1 96.31 221 PHE B N 1
ATOM 4133 C CA . PHE B 1 221 ? -14.305 13.148 9.469 1 96.31 221 PHE B CA 1
ATOM 4134 C C . PHE B 1 221 ? -12.992 12.5 9.031 1 96.31 221 PHE B C 1
ATOM 4136 O O . PHE B 1 221 ? -12.766 11.32 9.297 1 96.31 221 PHE B O 1
ATOM 4143 N N . SER B 1 222 ? -12.18 13.258 8.375 1 97 222 SER B N 1
ATOM 4144 C CA . SER B 1 222 ? -10.883 12.727 7.965 1 97 222 SER B CA 1
ATOM 4145 C C . SER B 1 222 ? -10.047 12.32 9.172 1 97 222 SER B C 1
ATOM 4147 O O . SER B 1 222 ? -9.312 11.328 9.125 1 97 222 SER B O 1
ATOM 4149 N N . ASN B 1 223 ? -10.133 13.094 10.234 1 93.44 223 ASN B N 1
ATOM 4150 C CA . ASN B 1 223 ? -9.461 12.758 11.484 1 93.44 223 ASN B CA 1
ATOM 4151 C C . ASN B 1 223 ? -9.93 11.406 12.031 1 93.44 223 ASN B C 1
ATOM 4153 O O . ASN B 1 223 ? -9.125 10.641 12.57 1 93.44 223 ASN B O 1
ATOM 4157 N N . GLU B 1 224 ? -11.148 11.156 11.883 1 91.25 224 GLU B N 1
ATOM 4158 C CA . GLU B 1 224 ? -11.695 9.875 12.32 1 91.25 224 GLU B CA 1
ATOM 4159 C C . GLU B 1 224 ? -11.148 8.727 11.484 1 91.25 224 GLU B C 1
ATOM 4161 O O . GLU B 1 224 ? -10.789 7.68 12.023 1 91.25 224 GLU B O 1
ATOM 4166 N N . LEU B 1 225 ? -11.148 8.891 10.227 1 94.25 225 LEU B N 1
ATOM 4167 C CA . LEU B 1 225 ? -10.641 7.859 9.336 1 94.25 225 LEU B CA 1
ATOM 4168 C C . LEU B 1 225 ? -9.164 7.574 9.609 1 94.25 225 LEU B C 1
ATOM 4170 O O . LEU B 1 225 ? -8.766 6.41 9.719 1 94.25 225 LEU B O 1
ATOM 4174 N N . ILE B 1 226 ? -8.383 8.609 9.773 1 93.88 226 ILE B N 1
ATOM 4175 C CA . ILE B 1 226 ? -6.941 8.469 9.961 1 93.88 226 ILE B CA 1
ATOM 4176 C C . ILE B 1 226 ? -6.66 7.871 11.336 1 93.88 226 ILE B C 1
ATOM 4178 O O . ILE B 1 226 ? -5.816 6.977 11.469 1 93.88 226 ILE B O 1
ATOM 4182 N N . SER B 1 227 ? -7.371 8.375 12.336 1 87.12 227 SER B N 1
ATOM 4183 C CA . SER B 1 227 ? -7.164 7.844 13.68 1 87.12 227 SER B CA 1
ATOM 4184 C C . SER B 1 227 ? -7.5 6.359 13.742 1 87.12 227 SER B C 1
ATOM 4186 O O . SER B 1 227 ? -6.816 5.594 14.43 1 87.12 227 SER B O 1
ATOM 4188 N N . ARG B 1 228 ? -8.516 5.934 13.055 1 85.81 228 ARG B N 1
ATOM 4189 C CA . ARG B 1 228 ? -8.867 4.52 12.961 1 85.81 228 ARG B CA 1
ATOM 4190 C C . ARG B 1 228 ? -7.723 3.713 12.359 1 85.81 228 ARG B C 1
ATOM 4192 O O . ARG B 1 228 ? -7.383 2.637 12.852 1 85.81 228 ARG B O 1
ATOM 4199 N N . ASP B 1 229 ? -7.16 4.184 11.305 1 89.69 229 ASP B N 1
ATOM 4200 C CA . ASP B 1 229 ? -6.051 3.508 10.633 1 89.69 229 ASP B CA 1
ATOM 4201 C C . ASP B 1 229 ? -4.844 3.389 11.562 1 89.69 229 ASP B C 1
ATOM 4203 O O . ASP B 1 229 ? -4.176 2.354 11.594 1 89.69 229 ASP B O 1
ATOM 4207 N N . GLU B 1 230 ? -4.547 4.469 12.273 1 83.19 230 GLU B N 1
ATOM 4208 C CA . GLU B 1 230 ? -3.381 4.496 13.156 1 83.19 230 GLU B CA 1
ATOM 4209 C C . GLU B 1 230 ? -3.512 3.469 14.273 1 83.19 230 GLU B C 1
ATOM 4211 O O . GLU B 1 230 ? -2.521 2.855 14.68 1 83.19 230 GLU B O 1
ATOM 4216 N N . VAL B 1 231 ? -4.66 3.352 14.758 1 74.06 231 VAL B N 1
ATOM 4217 C CA . VAL B 1 231 ? -4.902 2.369 15.805 1 74.06 231 VAL B CA 1
ATOM 4218 C C . VAL B 1 231 ? -4.578 0.969 15.289 1 74.06 231 VAL B C 1
ATOM 4220 O O . VAL B 1 231 ? -3.945 0.174 15.992 1 74.06 231 VAL B O 1
ATOM 4223 N N . ARG B 1 232 ? -4.926 0.689 14.117 1 77 232 ARG B N 1
ATOM 4224 C CA . ARG B 1 232 ? -4.664 -0.623 13.531 1 77 232 ARG B CA 1
ATOM 4225 C C . ARG B 1 232 ? -3.168 -0.85 13.344 1 77 232 ARG B C 1
ATOM 4227 O O . ARG B 1 232 ? -2.67 -1.956 13.57 1 77 232 ARG B O 1
ATOM 4234 N N . SER B 1 233 ? -2.527 0.159 12.914 1 79 233 SER B N 1
ATOM 4235 C CA . SER B 1 233 ? -1.084 0.06 12.734 1 79 233 SER B CA 1
ATOM 4236 C C . SER B 1 233 ? -0.377 -0.225 14.055 1 79 233 SER B C 1
ATOM 4238 O O . SER B 1 233 ? 0.542 -1.046 14.109 1 79 233 SER B O 1
ATOM 4240 N N . VAL B 1 234 ? -0.838 0.378 15.062 1 69.44 234 VAL B N 1
ATOM 4241 C CA . VAL B 1 234 ? -0.234 0.215 16.375 1 69.44 234 VAL B CA 1
ATOM 4242 C C . VAL B 1 234 ? -0.54 -1.18 16.922 1 69.44 234 VAL B C 1
ATOM 4244 O O . VAL B 1 234 ? 0.317 -1.815 17.531 1 69.44 234 VAL B O 1
ATOM 4247 N N . LEU B 1 235 ? -1.74 -1.654 16.672 1 62.75 235 LEU B N 1
ATOM 4248 C CA . LEU B 1 235 ? -2.141 -2.979 17.141 1 62.75 235 LEU B CA 1
ATOM 4249 C C . LEU B 1 235 ? -1.271 -4.062 16.5 1 62.75 235 LEU B C 1
ATOM 4251 O O . LEU B 1 235 ? -0.941 -5.055 17.156 1 62.75 235 LEU B O 1
ATOM 4255 N N . LEU B 1 236 ? -0.962 -3.939 15.297 1 68.38 236 LEU B N 1
ATOM 4256 C CA . LEU B 1 236 ? -0.066 -4.898 14.656 1 68.38 236 LEU B CA 1
ATOM 4257 C C . LEU B 1 236 ? 1.277 -4.949 15.383 1 68.38 236 LEU B C 1
ATOM 4259 O O . LEU B 1 236 ? 1.822 -6.031 15.609 1 68.38 236 LEU B O 1
ATOM 4263 N N . VAL B 1 237 ? 1.762 -3.836 15.656 1 62.75 237 VAL B N 1
ATOM 4264 C CA . VAL B 1 237 ? 3.053 -3.742 16.328 1 62.75 237 VAL B CA 1
ATOM 4265 C C . VAL B 1 237 ? 2.992 -4.48 17.672 1 62.75 237 VAL B C 1
ATOM 4267 O O . VAL B 1 237 ? 3.906 -5.238 18.016 1 62.75 237 VAL B O 1
ATOM 4270 N N . LEU B 1 238 ? 1.898 -4.258 18.312 1 57.19 238 LEU B N 1
ATOM 4271 C CA . LEU B 1 238 ? 1.739 -4.859 19.641 1 57.19 238 LEU B CA 1
ATOM 4272 C C . LEU B 1 238 ? 1.578 -6.375 19.531 1 57.19 238 LEU B C 1
ATOM 4274 O O . LEU B 1 238 ? 2.086 -7.117 20.375 1 57.19 238 LEU B O 1
ATOM 4278 N N . PHE B 1 239 ? 0.931 -6.707 18.562 1 55.34 239 PHE B N 1
ATOM 4279 C CA . PHE B 1 239 ? 0.746 -8.141 18.344 1 55.34 239 PHE B CA 1
ATOM 4280 C C . PHE B 1 239 ? 2.068 -8.805 17.984 1 55.34 239 PHE B C 1
ATOM 4282 O O . PHE B 1 239 ? 2.387 -9.875 18.5 1 55.34 239 PHE B O 1
ATOM 4289 N N . VAL B 1 240 ? 2.734 -8.195 17.094 1 56.03 240 VAL B N 1
ATOM 4290 C CA . VAL B 1 240 ? 4.02 -8.742 16.672 1 56.03 240 VAL B CA 1
ATOM 4291 C C . VAL B 1 240 ? 4.941 -8.867 17.891 1 56.03 240 VAL B C 1
ATOM 4293 O O . VAL B 1 240 ? 5.664 -9.859 18.031 1 56.03 240 VAL B O 1
ATOM 4296 N N . LYS B 1 241 ? 4.848 -7.922 18.672 1 53.22 241 LYS B N 1
ATOM 4297 C CA . LYS B 1 241 ? 5.641 -7.961 19.906 1 53.22 241 LYS B CA 1
ATOM 4298 C C . LYS B 1 241 ? 5.156 -9.07 20.828 1 53.22 241 LYS B C 1
ATOM 4300 O O . LYS B 1 241 ? 5.965 -9.758 21.453 1 53.22 241 LYS B O 1
ATOM 4305 N N . SER B 1 242 ? 3.82 -9.031 20.984 1 48.34 242 SER B N 1
ATOM 4306 C CA . SER B 1 242 ? 3.293 -10.109 21.812 1 48.34 242 SER B CA 1
ATOM 4307 C C . SER B 1 242 ? 3.688 -11.477 21.266 1 48.34 242 SER B C 1
ATOM 4309 O O . SER B 1 242 ? 3.955 -12.406 22.016 1 48.34 242 SER B O 1
ATOM 4311 N N . CYS B 1 243 ? 3.568 -11.508 20 1 41.88 243 CYS B N 1
ATOM 4312 C CA . CYS B 1 243 ? 4.09 -12.734 19.406 1 41.88 243 CYS B CA 1
ATOM 4313 C C . CYS B 1 243 ? 5.566 -12.914 19.719 1 41.88 243 CYS B C 1
ATOM 4315 O O . CYS B 1 243 ? 6.039 -14.039 19.891 1 41.88 243 CYS B O 1
ATOM 4317 N N . ILE B 1 244 ? 6.137 -11.727 19.812 1 39.56 244 ILE B N 1
ATOM 4318 C CA . ILE B 1 244 ? 7.52 -11.742 20.281 1 39.56 244 ILE B CA 1
ATOM 4319 C C . ILE B 1 244 ? 7.562 -12.094 21.766 1 39.56 244 ILE B C 1
ATOM 4321 O O . ILE B 1 244 ? 8.461 -12.812 22.219 1 39.56 244 ILE B O 1
ATOM 4325 N N . THR B 1 245 ? 6.535 -11.586 22.484 1 40.38 245 THR B N 1
ATOM 4326 C CA . THR B 1 245 ? 6.508 -11.852 23.922 1 40.38 245 THR B CA 1
ATOM 4327 C C . THR B 1 245 ? 6.098 -13.305 24.188 1 40.38 245 THR B C 1
ATOM 4329 O O . THR B 1 245 ? 6.359 -13.836 25.266 1 40.38 245 THR B O 1
ATOM 4332 N N . ARG B 1 246 ? 5.141 -14.008 23.547 1 36.34 246 ARG B N 1
ATOM 4333 C CA . ARG B 1 246 ? 5.184 -15.414 23.938 1 36.34 246 ARG B CA 1
ATOM 4334 C C . ARG B 1 246 ? 6.621 -15.875 24.156 1 36.34 246 ARG B C 1
ATOM 4336 O O . ARG B 1 246 ? 6.871 -16.75 24.984 1 36.34 246 ARG B O 1
ATOM 4343 N N . CYS B 1 247 ? 7.465 -15.25 23.625 1 30.91 247 CYS B N 1
ATOM 4344 C CA . CYS B 1 247 ? 8.844 -15.336 24.094 1 30.91 247 CYS B CA 1
ATOM 4345 C C . CYS B 1 247 ? 9.016 -14.586 25.406 1 30.91 247 CYS B C 1
ATOM 4347 O O . CYS B 1 247 ? 10 -14.797 26.125 1 30.91 247 CYS B O 1
ATOM 4349 N N . LEU B 1 248 ? 8.016 -13.766 25.688 1 31.92 248 LEU B N 1
ATOM 4350 C CA . LEU B 1 248 ? 8.055 -13 26.922 1 31.92 248 LEU B CA 1
ATOM 4351 C C . LEU B 1 248 ? 7.609 -13.852 28.109 1 31.92 248 LEU B C 1
ATOM 4353 O O . LEU B 1 248 ? 7.93 -13.539 29.25 1 31.92 248 LEU B O 1
ATOM 4357 N N . ASN B 1 249 ? 6.613 -14.688 28.109 1 33.06 249 ASN B N 1
ATOM 4358 C CA . ASN B 1 249 ? 6.414 -15.516 29.297 1 33.06 249 ASN B CA 1
ATOM 4359 C C . ASN B 1 249 ? 7.746 -15.938 29.906 1 33.06 249 ASN B C 1
ATOM 4361 O O . ASN B 1 249 ? 7.867 -16.047 31.141 1 33.06 249 ASN B O 1
ATOM 4365 N N . TRP B 1 250 ? 8.68 -16.312 29.141 1 30.67 250 TRP B N 1
ATOM 4366 C CA . TRP B 1 250 ? 9.977 -16.641 29.719 1 30.67 250 TRP B CA 1
ATOM 4367 C C . TRP B 1 250 ? 10.594 -15.445 30.422 1 30.67 250 TRP B C 1
ATOM 4369 O O . TRP B 1 250 ? 11.188 -15.586 31.5 1 30.67 250 TRP B O 1
ATOM 4379 N N . ILE B 1 251 ? 10.172 -14.227 29.906 1 30.2 251 ILE B N 1
ATOM 4380 C CA . ILE B 1 251 ? 10.75 -13.062 30.578 1 30.2 251 ILE B CA 1
ATOM 4381 C C . ILE B 1 251 ? 10 -12.789 31.875 1 30.2 251 ILE B C 1
ATOM 4383 O O . ILE B 1 251 ? 10.609 -12.398 32.875 1 30.2 251 ILE B O 1
ATOM 4387 N N . TRP B 1 252 ? 8.695 -12.922 31.922 1 31.94 252 TRP B N 1
ATOM 4388 C CA . TRP B 1 252 ? 8.023 -12.711 33.188 1 31.94 252 TRP B CA 1
ATOM 4389 C C . TRP B 1 252 ? 8.594 -13.641 34.25 1 31.94 252 TRP B C 1
ATOM 4391 O O . TRP B 1 252 ? 8.625 -13.297 35.438 1 31.94 252 TRP B O 1
ATOM 4401 N N . HIS B 1 253 ? 8.727 -14.805 34.031 1 31.58 253 HIS B N 1
ATOM 4402 C CA . HIS B 1 253 ? 9.203 -15.672 35.094 1 31.58 253 HIS B CA 1
ATOM 4403 C C . HIS B 1 253 ? 10.531 -15.172 35.656 1 31.58 253 HIS B C 1
ATOM 4405 O O . HIS B 1 253 ? 10.805 -15.352 36.844 1 31.58 253 HIS B O 1
ATOM 4411 N N . PHE B 1 254 ? 11.492 -14.727 34.812 1 28.73 254 PHE B N 1
ATOM 4412 C CA . PHE B 1 254 ? 12.797 -14.508 35.406 1 28.73 254 PHE B CA 1
ATOM 4413 C C . PHE B 1 254 ? 12.945 -13.062 35.875 1 28.73 254 PHE B C 1
ATOM 4415 O O . PHE B 1 254 ? 13.836 -12.758 36.688 1 28.73 254 PHE B O 1
ATOM 4422 N N . TYR B 1 255 ? 12.57 -11.914 35.125 1 28.33 255 TYR B N 1
ATOM 4423 C CA . TYR B 1 255 ? 13.023 -10.664 35.75 1 28.33 255 TYR B CA 1
ATOM 4424 C C . TYR B 1 255 ? 11.852 -9.898 36.344 1 28.33 255 TYR B C 1
ATOM 4426 O O . TYR B 1 255 ? 10.961 -9.445 35.656 1 28.33 255 TYR B O 1
ATOM 4434 N N . PRO B 1 256 ? 11.523 -9.969 37.562 1 28.12 256 PRO B N 1
ATOM 4435 C CA . PRO B 1 256 ? 10.609 -9.219 38.406 1 28.12 256 PRO B CA 1
ATOM 4436 C C . PRO B 1 256 ? 10.773 -7.703 38.281 1 28.12 256 PRO B C 1
ATOM 4438 O O . PRO B 1 256 ? 11.852 -7.227 37.906 1 28.12 256 PRO B O 1
ATOM 4441 N N . PRO B 1 257 ? 9.719 -6.746 38.062 1 29.84 257 PRO B N 1
ATOM 4442 C CA . PRO B 1 257 ? 9.648 -5.285 38.031 1 29.84 257 PRO B CA 1
ATOM 4443 C C . PRO B 1 257 ? 10.617 -4.629 39 1 29.84 257 PRO B C 1
ATOM 4445 O O . PRO B 1 257 ? 10.492 -3.436 39.312 1 29.84 257 PRO B O 1
ATOM 4448 N N . SER B 1 258 ? 11.508 -5.145 39.688 1 28.61 258 SER B N 1
ATOM 4449 C CA . SER B 1 258 ? 12.172 -4.363 40.75 1 28.61 258 SER B CA 1
ATOM 4450 C C . SER B 1 258 ? 12.812 -3.107 40.156 1 28.61 258 SER B C 1
ATOM 4452 O O . SER B 1 258 ? 12.891 -2.949 38.938 1 28.61 258 SER B O 1
ATOM 4454 N N . LYS B 1 259 ? 14.055 -2.494 40.812 1 30.67 259 LYS B N 1
ATOM 4455 C CA . LYS B 1 259 ? 14.906 -1.328 41 1 30.67 259 LYS B CA 1
ATOM 4456 C C . LYS B 1 259 ? 15.562 -0.896 39.719 1 30.67 259 LYS B C 1
ATOM 4458 O O . LYS B 1 259 ? 15.953 0.264 39.562 1 30.67 259 LYS B O 1
ATOM 4463 N N . TYR B 1 260 ? 16.031 -1.697 38.812 1 27.56 260 TYR B N 1
ATOM 4464 C CA . TYR B 1 260 ? 17.203 -1.446 37.969 1 27.56 260 TYR B CA 1
ATOM 4465 C C . TYR B 1 260 ? 16.812 -0.825 36.656 1 27.56 260 TYR B C 1
ATOM 4467 O O . TYR B 1 260 ? 17.688 -0.525 35.812 1 27.56 260 TYR B O 1
ATOM 4475 N N . PHE B 1 261 ? 15.656 -0.872 36.062 1 28.56 261 PHE B N 1
ATOM 4476 C CA . PHE B 1 261 ? 15.719 -0.513 34.656 1 28.56 261 PHE B CA 1
ATOM 4477 C C . PHE B 1 261 ? 15.297 0.935 34.438 1 28.56 261 PHE B C 1
ATOM 4479 O O . PHE B 1 261 ? 14.117 1.209 34.188 1 28.56 261 PHE B O 1
ATOM 4486 N N . PRO B 1 262 ? 16.016 1.992 34.688 1 29.8 262 PRO B N 1
ATOM 4487 C CA . PRO B 1 262 ? 15.781 3.436 34.625 1 29.8 262 PRO B CA 1
ATOM 4488 C C . PRO B 1 262 ? 15.539 3.93 33.219 1 29.8 262 PRO B C 1
ATOM 4490 O O . PRO B 1 262 ? 14.766 4.867 33 1 29.8 262 PRO B O 1
ATOM 4493 N N . GLY B 1 263 ? 16.078 3.35 32.188 1 31.06 263 GLY B N 1
ATOM 4494 C CA . GLY B 1 263 ? 16.172 3.969 30.891 1 31.06 263 GLY B CA 1
ATOM 4495 C C . GLY B 1 263 ? 14.875 3.893 30.094 1 31.06 263 GLY B C 1
ATOM 4496 O O . GLY B 1 263 ? 14.578 4.785 29.297 1 31.06 263 GLY B O 1
ATOM 4497 N N . SER B 1 264 ? 14.203 2.836 30.062 1 33.59 264 SER B N 1
ATOM 4498 C CA . SER B 1 264 ? 12.93 2.732 29.344 1 33.59 264 SER B CA 1
ATOM 4499 C C . SER B 1 264 ? 11.938 3.785 29.828 1 33.59 264 SER B C 1
ATOM 4501 O O . SER B 1 264 ? 11.18 4.34 29.031 1 33.59 264 SER B O 1
ATOM 4503 N N . TRP B 1 265 ? 11.977 4.133 31.062 1 32.47 265 TRP B N 1
ATOM 4504 C CA . TRP B 1 265 ? 11.141 5.184 31.625 1 32.47 265 TRP B CA 1
ATOM 4505 C C . TRP B 1 265 ? 11.484 6.543 31.031 1 32.47 265 TRP B C 1
ATOM 4507 O O . TRP B 1 265 ? 10.594 7.363 30.797 1 32.47 265 TRP B O 1
ATOM 4517 N N . GLN B 1 266 ? 12.727 6.574 30.734 1 34.06 266 GLN B N 1
ATOM 4518 C CA . GLN B 1 266 ? 13.102 7.883 30.219 1 34.06 266 GLN B CA 1
ATOM 4519 C C . GLN B 1 266 ? 12.531 8.102 28.812 1 34.06 266 GLN B C 1
ATOM 4521 O O . GLN B 1 266 ? 12.102 9.203 28.469 1 34.06 266 GLN B O 1
ATOM 4526 N N . MET B 1 267 ? 12.445 7 28.109 1 34.84 267 MET B N 1
ATOM 4527 C CA . MET B 1 267 ? 11.906 7.152 26.766 1 34.84 267 MET B CA 1
ATOM 4528 C C . MET B 1 267 ? 10.414 7.484 26.812 1 34.84 267 MET B C 1
ATOM 4530 O O . MET B 1 267 ? 9.945 8.352 26.078 1 34.84 267 MET B O 1
ATOM 4534 N N . LEU B 1 268 ? 9.703 6.801 27.656 1 37.5 268 LEU B N 1
ATOM 4535 C CA . LEU B 1 268 ? 8.289 7.078 27.844 1 37.5 268 LEU B CA 1
ATOM 4536 C C . LEU B 1 268 ? 8.07 8.516 28.312 1 37.5 268 LEU B C 1
ATOM 4538 O O . LEU B 1 268 ? 7.172 9.203 27.812 1 37.5 268 LEU B O 1
ATOM 4542 N N . LEU B 1 269 ? 8.844 8.805 29.297 1 37.34 269 LEU B N 1
ATOM 4543 C CA . LEU B 1 269 ? 8.727 10.164 29.812 1 37.34 269 LEU B CA 1
ATOM 4544 C C . LEU B 1 269 ? 9.008 11.18 28.703 1 37.34 269 LEU B C 1
ATOM 4546 O O . LEU B 1 269 ? 8.344 12.219 28.625 1 37.34 269 LEU B O 1
ATOM 4550 N N . MET B 1 270 ? 9.828 10.758 27.953 1 36.12 270 MET B N 1
ATOM 4551 C CA . MET B 1 270 ? 10.164 11.703 26.891 1 36.12 270 MET B CA 1
ATOM 4552 C C . MET B 1 270 ? 9.031 11.805 25.875 1 36.12 270 MET B C 1
ATOM 4554 O O . MET B 1 270 ? 8.711 12.891 25.406 1 36.12 270 MET B O 1
ATOM 4558 N N . VAL B 1 271 ? 8.516 10.703 25.516 1 41.06 271 VAL B N 1
ATOM 4559 C CA . VAL B 1 271 ? 7.434 10.672 24.547 1 41.06 271 VAL B CA 1
ATOM 4560 C C . VAL B 1 271 ? 6.227 11.438 25.078 1 41.06 271 VAL B C 1
ATOM 4562 O O . VAL B 1 271 ? 5.59 12.195 24.344 1 41.06 271 VAL B O 1
ATOM 4565 N N . LEU B 1 272 ? 5.895 11.141 26.281 1 38.59 272 LEU B N 1
ATOM 4566 C CA . LEU B 1 272 ? 4.789 11.852 26.922 1 38.59 272 LEU B CA 1
ATOM 4567 C C . LEU B 1 272 ? 5.098 13.344 27.031 1 38.59 272 LEU B C 1
ATOM 4569 O O . LEU B 1 272 ? 4.211 14.18 26.844 1 38.59 272 LEU B O 1
ATOM 4573 N N . GLU B 1 273 ? 6.301 13.602 27.438 1 37.31 273 GLU B N 1
ATOM 4574 C CA . GLU B 1 273 ? 6.672 15.008 27.547 1 37.31 273 GLU B CA 1
ATOM 4575 C C . GLU B 1 273 ? 6.613 15.695 26.188 1 37.31 273 GLU B C 1
ATOM 4577 O O . GLU B 1 273 ? 6.145 16.828 26.078 1 37.31 273 GLU B O 1
ATOM 4582 N N . TYR B 1 274 ? 7.141 14.977 25.266 1 38.75 274 TYR B N 1
ATOM 4583 C CA . TYR B 1 274 ? 7.168 15.609 23.953 1 38.75 274 TYR B CA 1
ATOM 4584 C C . TYR B 1 274 ? 5.785 15.594 23.312 1 38.75 274 TYR B C 1
ATOM 4586 O O . TYR B 1 274 ? 5.457 16.484 22.516 1 38.75 274 TYR B O 1
ATOM 4594 N N . GLY B 1 275 ? 5.012 14.562 23.406 1 39.19 275 GLY B N 1
ATOM 4595 C CA . GLY B 1 275 ? 3.648 14.531 22.891 1 39.19 275 GLY B CA 1
ATOM 4596 C C . GLY B 1 275 ? 2.764 15.609 23.5 1 39.19 275 GLY B C 1
ATOM 4597 O O . GLY B 1 275 ? 1.917 16.172 22.812 1 39.19 275 GLY B O 1
ATOM 4598 N N . CYS B 1 276 ? 2.793 15.805 24.812 1 33.59 276 CYS B N 1
ATOM 4599 C CA . CYS B 1 276 ? 1.962 16.781 25.516 1 33.59 276 CYS B CA 1
ATOM 4600 C C . CYS B 1 276 ? 2.451 18.203 25.266 1 33.59 276 CYS B C 1
ATOM 4602 O O . CYS B 1 276 ? 1.71 19.156 25.484 1 33.59 276 CYS B O 1
ATOM 4604 N N . ARG B 1 277 ? 3.664 18.422 25 1 34.16 277 ARG B N 1
ATOM 4605 C CA . ARG B 1 277 ? 4.074 19.812 24.922 1 34.16 277 ARG B CA 1
ATOM 4606 C C . ARG B 1 277 ? 3.67 20.438 23.594 1 34.16 277 ARG B C 1
ATOM 4608 O O . ARG B 1 277 ? 4.465 21.141 22.969 1 34.16 277 ARG B O 1
ATOM 4615 N N . MET B 1 278 ? 2.779 19.844 22.891 1 30.48 278 MET B N 1
ATOM 4616 C CA . MET B 1 278 ? 2.25 20.719 21.859 1 30.48 278 MET B CA 1
ATOM 4617 C C . MET B 1 278 ? 1.401 21.828 22.469 1 30.48 278 MET B C 1
ATOM 4619 O O . MET B 1 278 ? 0.644 21.594 23.406 1 30.48 278 MET B O 1
#

InterPro domains:
  IPR000358 Ribonucleotide reductase small subunit family [PF00268] (43-231)
  IPR000358 Ribonucleotide reductase small subunit family [PTHR23409] (34-231)
  IPR009078 Ferritin-like superfamily [SSF47240] (31-236)
  IPR012348 Ribonucleotide reductase-like [G3DSA:1.10.620.20] (21-241)
  IPR030475 Ribonucleotide reductase small subunit, acitve site [PS00368] (132-148)
  IPR033909 Ribonucleotide reductase small subunit [cd01049] (44-230)

pLDDT: mean 72.29, std 22.9, range [26.2, 97.94]

Sequence (556 aa):
MYYKKARAKVYIRVVVLLLLSFSALHTFSEPKVEPLLRKNPHRFVIFPIQYPDIWKMYKQAQASFWTVEEVDLSKDVIHWNNLKPEEKYFISHILAFFAASDGIVNENLVGRFSQEVQIAEARCFYGFQISIENVHSEMYSLLIDTYIKDPEKRDFLFNAIETMPCVRKKADWAMRWITDREATFGERVVAFAAVEGIFFSGAFAAIFWLKKRGLMPGLTFSNELISRDEVRSVLLVLFVKSCITRCLNWIWHFYPPSKYFPGSWQMLLMVLEYGCRMMYYKKARAKVYIRVVVLLLLSFSALHTFSEPKVEPLLRKNPHRFVIFPIQYPDIWKMYKQAQASFWTVEEVDLSKDVIHWNNLKPEEKYFISHILAFFAASDGIVNENLVGRFSQEVQIAEARCFYGFQISIENVHSEMYSLLIDTYIKDPEKRDFLFNAIETMPCVRKKADWAMRWITDREATFGERVVAFAAVEGIFFSGAFAAIFWLKKRGLMPGLTFSNELISRDEVRSVLLVLFVKSCITRCLNWIWHFYPPSKYFPGSWQMLLMVLEYGCRM

Solvent-accessible surface area (backbone atoms only — not comparable to full-atom values): 29965 Å² total; per-residue (Å²): 113,75,74,60,60,50,50,57,48,47,51,51,46,48,41,49,48,48,54,55,47,48,66,60,52,76,74,62,69,79,85,61,79,53,75,49,54,43,91,46,95,61,43,36,36,55,62,75,79,83,51,63,69,50,37,50,52,29,53,53,55,60,74,62,66,77,58,62,86,78,52,60,51,71,66,22,56,59,42,58,74,69,48,53,72,67,54,50,51,50,52,50,52,50,42,20,43,49,22,47,50,42,28,52,51,43,46,38,42,49,68,41,53,58,61,48,49,33,43,42,46,57,43,44,33,48,24,40,48,44,28,51,41,42,42,51,27,46,40,36,36,49,51,47,58,69,73,40,77,51,62,68,60,38,51,47,36,67,37,22,56,81,69,31,68,72,44,25,54,53,50,51,55,54,47,50,54,65,66,40,83,79,58,51,69,68,54,40,45,46,53,50,34,43,49,58,43,47,44,43,43,53,55,50,52,57,47,47,53,37,42,78,69,73,41,34,62,25,59,35,50,50,48,49,56,50,52,55,52,43,51,52,57,37,49,50,46,51,45,54,42,42,65,52,25,71,60,29,61,63,44,62,74,68,62,72,88,68,92,76,75,65,63,60,54,49,53,50,50,44,48,52,51,59,30,61,68,108,113,74,72,58,59,50,51,58,47,47,51,51,46,48,41,50,47,47,55,54,49,48,65,58,53,76,74,62,68,80,83,61,78,53,74,48,53,44,90,47,96,62,43,38,36,55,61,75,80,84,52,65,69,50,37,51,53,29,53,53,54,60,74,61,66,78,58,61,86,77,52,62,50,73,67,22,56,58,42,58,73,68,49,53,71,69,53,50,51,51,52,50,52,50,41,21,43,50,23,48,49,41,26,55,52,43,47,38,42,49,66,41,52,58,61,48,49,34,43,41,45,56,44,45,32,48,25,40,50,44,27,51,43,44,42,49,30,46,40,35,35,48,51,47,58,69,71,40,78,50,65,67,58,40,51,47,36,67,39,21,57,79,69,31,68,73,44,26,55,52,49,51,54,55,48,49,54,65,67,40,83,80,58,52,69,67,56,41,46,46,53,49,34,41,50,59,41,47,44,43,42,53,54,51,52,58,45,46,54,37,43,79,72,73,40,35,61,24,60,37,48,51,48,50,56,51,53,55,52,43,51,53,57,39,49,49,47,50,46,55,43,43,64,50,25,72,59,30,61,63,44,61,75,67,62,74,89,69,93,76,73,66,61,60,53,50,52,52,50,42,47,51,50,57,31,62,68,108

Secondary structure (DSSP, 8-state):
-HHHHHHHHHHHHHHHHHHHHHHHHT---S----GGGS--TTTT--PSPS-HHHHHHHHHHHHT---GGG---HHHHHHHHHS-HHHHHHHHHHHHHHHHHHHHHHHHIIIIIHHH---HHHHHHHHHHHHHHHHHHHHHHHHHHHH---HHHHHHHHTHHHH-HHHHHHHHHHHHHHH-SSS-HHHHHHHHHHIIIIIHHHHHHHHHHHHHTT--HHHHHHHHHHHHHHHHHHHHHHHHHHHHHTTTHHHHHH--S-TT--HHHHHHHHHHHHHHT-/-HHHHHHHHHHHHHHHHHHHHHHHHT---S----GGGS--TTTT--PSPS-HHHHHHHHHHHHT---GGG---HHHHHHHHHS-HHHHHHHHHHHHHHHHHHHHHHHHIIIIIHHH---HHHHHHHHHHHHHHHHHHHHHHHHHHHH---HHHHHHHHTHHHH-HHHHHHHHHHHHHHH-SSS-HHHHHHHHHHIIIIIHHHHHHHHHHHHHTT--HHHHHHHHHHHHHHHHHHHHHHHHHHHHHTTTHHHHHH--S-TT--HHHHHHHHHHHHHH--

Nearest PDB structures (foldseek):
  3vpm-assembly1_B  TM=9.268E-01  e=1.357E-20  Homo sapiens
  3olj-assembly1_D  TM=9.259E-01  e=1.547E-20  Homo sapiens
  3vpo-assembly1_B  TM=9.282E-01  e=2.851E-20  Homo sapiens
  3vpn-assembly1_B  TM=9.291E-01  e=3.250E-20  Homo sapiens
  1h0n-assembly1_A  TM=9.041E-01  e=5.804E-19  Mus musculus